Protein AF-A0A8J8W5J6-F1 (afdb_monomer_lite)

Radius of gyration: 32.45 Å; chains: 1; bounding box: 74×69×106 Å

pLDDT: mean 93.04, std 10.8, range [29.34, 98.94]

InterPro domains:
  IPR003448 Molybdopterin biosynthesis MoaE [PF02391] (593-704)
  IPR003448 Molybdopterin biosynthesis MoaE [cd00756] (597-721)
  IPR006047 Glycosyl hydrolase family 13, catalytic domain [PF00128] (20-502)
  IPR006047 Glycosyl hydrolase family 13, catalytic domain [SM00642] (20-439)
  IPR013780 Glycosyl hydrolase, all-beta [G3DSA:2.60.40.1180] (505-573)
  IPR017853 Glycoside hydrolase superfamily [SSF51445] (11-497)
  IPR028888 Molybdopterin synthase catalytic subunit, eukaryotes [MF_03052] (587-729)
  IPR036563 Molybdopterin biosynthesis MoaE subunit superfamily [G3DSA:3.90.1170.40] (574-723)
  IPR036563 Molybdopterin biosynthesis MoaE subunit superfamily [SSF54690] (590-729)
  IPR045857 Oligo-1,6-glucosidase, domain 2 [G3DSA:3.90.400.10] (112-186)

Sequence (738 aa):
MSLSTKPIHRAWWKECSVYQIWPRSYKDSNDDGIGDIPGIISQLDYIHKLGVDIVWLCPSYKSPQVDMGYDIADYYSIADEYGTVADVEALIRGCHQRGMKLLMDLVVNHTSDQHEWFKQSRSSKDNEYRDWYIWKPAKYDEAGNREPPNNWVSHFQGSAWQYDELTDEYYLHLFAPEQPDLNWEHPPVRKAVHDIIRFWLEKGCDGYRMDVINFISKHQRYPNAPIQDPHSPWQSGDRYYANGPRLHEYLQDIGKILKEHDAFSVGEMPFVTDEQEVLRAVQAGRNELNMIFSFEHVNVDHGKYGKFDPGSWELTDLKSFFERWQPFMYENDGWNALYWENHDQPRSIDRYTEASEEHEGVAAKMLAVALALQSGTPFIYQGQELGMRNVPKSWGIEKYQDIDCLNHWKLLLKEKPSDTAAQKIALQEYQKKSRDNARTPVQWSDAPNAGFTAPTIKPWMSVNDNYPRINAAVEIHDANSVYTFWASVLRLRKEYKDVFVYGSWTVVDAPSQDIFAFTRQFDDQKVLVLCNWTERSLTWDPRDNGITATKDMLLNNYEAPAEALKRFSAHLDPTTYPRSHHDATQNIHLTLTYSPLDPTTYLAETSSAAAGATTLFLGTTRDTFEGRSVSQLSYTTYPPLALKTLQTIAEAAVHKHQLKGVSIAHRLGVVPIKEASIAIAVSAGHRAAAWRAGEEILEACKEKAEIWKREEFVDGGMEWRANADRDAEGNAVNKATS

Organism: NCBI:txid2839758

Foldseek 3Di:
DDQPPDDDDDDPLLLFAEEEDDQQFEFDDPQQQGGALVRVLVCLVVVLLLPGAEYEYEAQAAAPCPVYRLQHQDLQFGHVRHHTPVSVLVSQVSQVVSNHAYAYAQNQQWHFCNHPLNVQLLQECPGPSVLQFDKDAWDADPVRDTDAPEQAAALQGDRQWDADPNYNIITGHNYDPRTTGTQPVDVVSLVVSLVSQVSVLVSPHQAYEYEQLQQNAFQPSPYYDDCQDPVGSHDHPCVGRQNHDCSLVSLQVVLVSCVVSVHAYEYEGEPDDDLVSQCCQCAPVSSGHPHYDYCQLQCQQFDRRGQLDGGDHFVLSVLVVCQPPQQSCLVRRGAYEFEDDDLQWAQNCLAQAPDDPVCLQVLLLLVLLLTQQGAHHYYDYFLSLLSQHFADPPDDPVQDDRSNLVSVLVVCCVVPVPCVVVVVSSSVSCSHTGSVNRRARAQAELAASNNSRDNVRDNPHRHHPCSNPGHNVVQVPDCLGSSVSSSLSSVLCSVPVQFRHNFGKAWWPSPDRQKGWIWTDGDPDIDIDIGGRYPDDDDDQVVVRVDQDDDFQSDDNPDDRVVVNVVNRLSNPPQRAKDWDADPVLLEIEIEGQDFDDPVVQQVSQDDPLFPDKDKDFDFAALDDPRFGFFWKAKGFPPVQLVVQLVVLSVVLCVVLVWSHWYWYAHHGIHGGGTTGIMIMTTHNDPVSNVVSSVSSVLSSLAPGRMKMKTAGPVRDIDIDDRFDADPVGDGDDPDDD

Secondary structure (DSSP, 8-state):
-----PPP---HHHH--EEEE-HHHH--SSSSSS--HHHHHHTHHHHHHHT-SEEEE---EE---TTTTSS-SEEEEE-TTT--HHHHHHHHHHHHHTT-EEEEEEE-SB--TTSHHHHHHHH-TTSTTGGGB-EEEPEE-TT--EE-SS-BBPTTSSBSEEEETTTTEEEE-SS-TTSPBB-TTSHHHHHHHHHHHHHHHHTT--EEEEETGGGSS--TT-PPPP-S-TT-S-B--GGGTTT-TTHHHHHHHHHHHHHHTT-EEEEE-TT---HHHHHHHH-TTT-S-SEEE--STTSTTEETTEEEEE----HHHHHHHHHHHHHHHHHHT--BEE-S--TTS--HHHHH----TTTHHHHHHHHHHHHHTSSSEEEEETTGGGT--PPPTT--GGG---HHHHHHHHHHHHH-TT-HHHHHHHHHHHHHH-THHHHSPP---SSGGGGSS-TTS--SSPPPTTTTTS-HHHHTT-TTSHHHHHHHHHHHHHHTHHHHTTSEEEEESTT-SSEEEEEEEETTEEEEEEEE-SSS-----TTTTT----------SSS-HHHHHHHHHHHH-TTT--EEEEETTTTEEEEEESSPP-HHHHHHHT--TT-SEEEEEEEE--SEETTEEEEEEEEEE-HHHHHHHHHHHHHHHHHHHTEEEEEEEEE-EEEETTSEEEEEEEEESSHHHHHHHHHHHHHHHHHHS-EEEEEEETTS-EEEE-SS-B-TTS-B------

Structure (mmCIF, N/CA/C/O backbone):
data_AF-A0A8J8W5J6-F1
#
_entry.id   AF-A0A8J8W5J6-F1
#
loop_
_atom_site.group_PDB
_atom_site.id
_atom_site.type_symbol
_atom_site.label_atom_id
_atom_site.label_alt_id
_atom_site.label_comp_id
_atom_site.label_asym_id
_atom_site.label_entity_id
_atom_site.label_seq_id
_atom_site.pdbx_PDB_ins_code
_atom_site.Cartn_x
_atom_site.Cartn_y
_atom_site.Cartn_z
_atom_site.occupancy
_atom_site.B_iso_or_equiv
_atom_site.auth_seq_id
_atom_site.auth_comp_id
_atom_site.auth_asym_id
_atom_site.auth_atom_id
_atom_site.pdbx_PDB_model_num
ATOM 1 N N . MET A 1 1 ? -37.345 9.576 3.494 1.00 37.28 1 MET A N 1
ATOM 2 C CA . MET A 1 1 ? -36.187 9.695 2.584 1.00 37.28 1 MET A CA 1
ATOM 3 C C . MET A 1 1 ? -36.117 8.403 1.795 1.00 37.28 1 MET A C 1
ATOM 5 O O . MET A 1 1 ? -36.270 7.352 2.400 1.00 37.28 1 MET A O 1
ATOM 9 N N . SER A 1 2 ? -36.050 8.487 0.468 1.00 32.06 2 SER A N 1
ATOM 10 C CA . SER A 1 2 ? -36.069 7.321 -0.421 1.00 32.06 2 SER A CA 1
ATOM 11 C C . SER A 1 2 ? -34.849 6.448 -0.132 1.00 32.06 2 SER A C 1
ATOM 13 O O . SER A 1 2 ? -33.733 6.889 -0.387 1.00 32.06 2 SER A O 1
ATOM 15 N N . LEU A 1 3 ? -35.058 5.244 0.413 1.00 43.50 3 LEU A N 1
ATOM 16 C CA . LEU A 1 3 ? -34.042 4.192 0.423 1.00 43.50 3 LEU A CA 1
ATOM 17 C C . LEU A 1 3 ? -33.605 4.003 -1.032 1.00 43.50 3 LEU A C 1
ATOM 19 O O . LEU A 1 3 ? -34.440 3.747 -1.901 1.00 43.50 3 LEU A O 1
ATOM 23 N N . SER A 1 4 ? -32.336 4.275 -1.320 1.00 44.09 4 SER A N 1
ATOM 24 C CA . SER A 1 4 ? -31.783 4.155 -2.664 1.00 44.09 4 SER A CA 1
ATOM 25 C C . SER A 1 4 ? -31.874 2.693 -3.094 1.00 44.09 4 SER A C 1
ATOM 27 O O . SER A 1 4 ? -31.131 1.848 -2.612 1.00 44.09 4 SER A O 1
ATOM 29 N N . THR A 1 5 ? -32.804 2.384 -3.997 1.00 51.06 5 THR A N 1
ATOM 30 C CA . THR A 1 5 ? -32.995 1.062 -4.610 1.00 51.06 5 THR A CA 1
ATOM 31 C C . THR A 1 5 ? -31.958 0.813 -5.710 1.00 51.06 5 THR A C 1
ATOM 33 O O . THR A 1 5 ? -32.309 0.353 -6.800 1.00 51.06 5 THR A O 1
ATOM 36 N N . LYS A 1 6 ? -30.693 1.199 -5.494 1.00 63.34 6 LYS A N 1
ATOM 37 C CA . LYS A 1 6 ? -29.639 0.945 -6.478 1.00 63.34 6 LYS A CA 1
ATOM 38 C C . LYS A 1 6 ? -29.304 -0.555 -6.428 1.00 63.34 6 LYS A C 1
ATOM 40 O O . LYS A 1 6 ? -29.044 -1.069 -5.341 1.00 63.34 6 LYS A O 1
ATOM 45 N N . PRO A 1 7 ? -29.367 -1.290 -7.551 1.00 69.62 7 PRO A N 1
ATOM 46 C CA . PRO A 1 7 ? -29.047 -2.713 -7.554 1.00 69.62 7 PRO A CA 1
ATOM 47 C C . PRO A 1 7 ? -27.589 -2.930 -7.130 1.00 69.62 7 PRO A C 1
ATOM 49 O O . PRO A 1 7 ? -26.672 -2.341 -7.693 1.00 69.62 7 PRO A O 1
ATOM 52 N N . ILE A 1 8 ? -27.375 -3.778 -6.123 1.00 82.81 8 ILE A N 1
ATOM 53 C CA . ILE A 1 8 ? -26.042 -4.048 -5.573 1.00 82.81 8 ILE A CA 1
ATOM 54 C C . ILE A 1 8 ? -25.341 -5.106 -6.421 1.00 82.81 8 ILE A C 1
ATOM 56 O O . ILE A 1 8 ? -25.766 -6.262 -6.485 1.00 82.81 8 ILE A O 1
ATOM 60 N N . HIS A 1 9 ? -24.221 -4.724 -7.028 1.00 87.56 9 HIS A N 1
ATOM 61 C CA . HIS A 1 9 ? -23.355 -5.634 -7.773 1.00 87.56 9 HIS A CA 1
ATOM 62 C C . HIS A 1 9 ? -22.365 -6.329 -6.834 1.00 87.56 9 HIS A C 1
ATOM 64 O O . HIS A 1 9 ? -21.262 -5.817 -6.598 1.00 87.56 9 HIS A O 1
ATOM 70 N N . ARG A 1 10 ? -22.769 -7.488 -6.301 1.00 93.44 10 ARG A N 1
ATOM 71 C CA . ARG A 1 10 ? -21.893 -8.356 -5.503 1.00 93.44 10 ARG A CA 1
ATOM 72 C C . ARG A 1 10 ? -20.857 -9.055 -6.376 1.00 93.44 10 ARG A C 1
ATOM 74 O O . ARG A 1 10 ? -21.174 -9.489 -7.481 1.00 93.44 10 ARG A O 1
ATOM 81 N N . ALA A 1 11 ? -19.640 -9.188 -5.862 1.00 95.38 11 ALA A N 1
ATOM 82 C CA . ALA A 1 11 ? -18.567 -9.950 -6.492 1.00 95.38 11 ALA A CA 1
ATOM 83 C C . ALA A 1 11 ? -17.634 -10.513 -5.418 1.00 95.38 11 ALA A C 1
ATOM 85 O O . ALA A 1 11 ? -17.464 -9.892 -4.369 1.00 95.38 11 ALA A O 1
ATOM 86 N N . TRP A 1 12 ? -17.016 -11.668 -5.674 1.00 96.50 12 TRP A N 1
ATOM 87 C CA . TRP A 1 12 ? -16.187 -12.344 -4.672 1.00 96.50 12 TRP A CA 1
ATOM 88 C C . TRP A 1 12 ? -15.032 -11.447 -4.198 1.00 96.50 12 TRP A C 1
ATOM 90 O O . TRP A 1 12 ? -14.843 -11.279 -2.999 1.00 96.50 12 TRP A O 1
ATOM 100 N N . TRP A 1 13 ? -14.355 -10.758 -5.120 1.00 97.19 13 TRP A N 1
ATOM 101 C CA . TRP A 1 13 ? -13.221 -9.877 -4.824 1.00 97.19 13 TRP A CA 1
ATOM 102 C C . TRP A 1 13 ? -13.596 -8.615 -4.030 1.00 97.19 13 TRP A C 1
ATOM 104 O O . TRP A 1 13 ? -12.745 -8.048 -3.344 1.00 97.19 13 TRP A O 1
ATOM 114 N N . LYS A 1 14 ? -14.868 -8.187 -4.065 1.00 98.06 14 LYS A N 1
ATOM 115 C CA . LYS A 1 14 ? -15.383 -7.086 -3.229 1.00 98.06 14 LYS A CA 1
ATOM 116 C C . LYS A 1 14 ? -15.484 -7.482 -1.759 1.00 98.06 14 LYS A C 1
ATOM 118 O O . LYS A 1 14 ? -15.318 -6.648 -0.875 1.00 98.06 14 LYS A O 1
ATOM 123 N N . GLU A 1 15 ? -15.787 -8.752 -1.506 1.00 97.88 15 GLU A N 1
ATOM 124 C CA . GLU A 1 15 ? -16.012 -9.309 -0.167 1.00 97.88 15 GLU A CA 1
ATOM 125 C C . GLU A 1 15 ? -14.739 -9.883 0.463 1.00 97.88 15 GLU A C 1
ATOM 127 O O . GLU A 1 15 ? -14.765 -10.301 1.622 1.00 97.88 15 GLU A O 1
ATOM 132 N N . CYS A 1 16 ? -13.650 -9.914 -0.304 1.00 98.00 16 CYS A N 1
ATOM 133 C CA . CYS A 1 16 ? -12.356 -10.424 0.109 1.00 98.00 16 CYS A CA 1
ATOM 134 C C . CYS A 1 16 ? -11.507 -9.372 0.829 1.00 98.00 16 CYS A C 1
ATOM 136 O O . CYS A 1 16 ? -11.756 -8.168 0.774 1.00 98.00 16 CYS A O 1
ATOM 138 N N . SER A 1 17 ? -10.451 -9.864 1.462 1.00 98.69 17 SER A N 1
ATOM 139 C CA . SER A 1 17 ? -9.300 -9.102 1.940 1.00 98.69 17 SER A CA 1
ATOM 140 C C . SER A 1 17 ? -8.013 -9.696 1.369 1.00 98.69 17 SER A C 1
ATOM 142 O O . SER A 1 17 ? -7.947 -10.902 1.105 1.00 98.69 17 SER A O 1
ATOM 144 N N . VAL A 1 18 ? -7.009 -8.850 1.150 1.00 98.94 18 VAL A N 1
ATOM 145 C CA . VAL A 1 18 ? -5.755 -9.213 0.479 1.00 98.94 18 VAL A CA 1
ATOM 146 C C . VAL A 1 18 ? -4.585 -9.089 1.446 1.00 98.94 18 VAL A C 1
ATOM 148 O O . VAL A 1 18 ? -4.488 -8.096 2.157 1.00 98.94 18 VAL A O 1
ATOM 151 N N . TYR A 1 19 ? -3.681 -10.064 1.448 1.00 98.94 19 TYR A N 1
ATOM 152 C CA . TYR A 1 19 ? -2.407 -10.015 2.157 1.00 98.94 19 TYR A CA 1
ATOM 153 C C . TYR A 1 19 ? -1.261 -9.941 1.151 1.00 98.94 19 TYR A C 1
ATOM 155 O O . TYR A 1 19 ? -1.084 -10.850 0.339 1.00 98.94 19 TYR A O 1
ATOM 163 N N . GLN A 1 20 ? -0.505 -8.851 1.175 1.00 98.94 20 GLN A N 1
ATOM 164 C CA . GLN A 1 20 ? 0.625 -8.641 0.280 1.00 98.94 20 GLN A CA 1
ATOM 165 C C . GLN A 1 20 ? 1.918 -9.184 0.890 1.00 98.94 20 GLN A C 1
ATOM 167 O O . GLN A 1 20 ? 2.260 -8.871 2.033 1.00 98.94 20 GLN A O 1
ATOM 172 N N . ILE A 1 21 ? 2.664 -9.931 0.078 1.00 98.94 21 ILE A N 1
ATOM 173 C CA . ILE A 1 21 ? 3.942 -10.539 0.432 1.00 98.94 21 ILE A CA 1
ATOM 174 C C . ILE A 1 21 ? 5.056 -9.974 -0.448 1.00 98.94 21 ILE A C 1
ATOM 176 O O . ILE A 1 21 ? 5.015 -10.086 -1.674 1.00 98.94 21 ILE A O 1
ATOM 180 N N . TRP A 1 22 ? 6.078 -9.433 0.210 1.00 98.75 22 TRP A N 1
ATOM 181 C CA . TRP A 1 22 ? 7.394 -9.137 -0.338 1.00 98.75 22 TRP A CA 1
ATOM 182 C C . TRP A 1 22 ? 8.302 -10.367 -0.173 1.00 98.75 22 TRP A C 1
ATOM 184 O O . TRP A 1 22 ? 8.814 -10.593 0.932 1.00 98.75 22 TRP A O 1
ATOM 194 N N . PRO A 1 23 ? 8.510 -11.182 -1.229 1.00 98.56 23 PRO A N 1
ATOM 195 C CA . PRO A 1 23 ? 9.105 -12.514 -1.096 1.00 98.56 23 PRO A CA 1
ATOM 196 C C . PRO A 1 23 ? 10.462 -12.472 -0.394 1.00 98.56 23 PRO A C 1
ATOM 198 O O . PRO A 1 23 ? 10.649 -13.174 0.598 1.00 98.56 23 PRO A O 1
ATOM 201 N N . ARG A 1 24 ? 11.329 -11.533 -0.799 1.00 98.50 24 ARG A N 1
ATOM 202 C CA . ARG A 1 24 ? 12.691 -11.351 -0.273 1.00 98.50 24 ARG A CA 1
ATOM 203 C C . ARG A 1 24 ? 12.779 -11.234 1.250 1.00 98.50 24 ARG A C 1
ATOM 205 O O . ARG A 1 24 ? 13.809 -11.572 1.823 1.00 98.50 24 ARG A O 1
ATOM 212 N N . SER A 1 25 ? 11.727 -10.750 1.908 1.00 98.81 25 SER A N 1
ATOM 213 C CA . SER A 1 25 ? 11.718 -10.462 3.351 1.00 98.81 25 SER A CA 1
ATOM 214 C C . SER A 1 25 ? 10.686 -11.250 4.133 1.00 98.81 25 SER A C 1
ATOM 216 O O . SER A 1 25 ? 10.569 -11.042 5.338 1.00 98.81 25 SER A O 1
ATOM 218 N N . TYR A 1 26 ? 9.917 -12.125 3.486 1.00 98.88 26 TYR A N 1
ATOM 219 C CA . TYR A 1 26 ? 8.833 -12.811 4.173 1.00 98.88 26 TYR A CA 1
ATOM 220 C C . TYR A 1 26 ? 9.349 -13.944 5.054 1.00 98.88 26 TYR A C 1
ATOM 222 O O . TYR A 1 26 ? 9.303 -13.835 6.275 1.00 98.88 26 TYR A O 1
ATOM 230 N N . LYS A 1 27 ? 9.883 -15.016 4.465 1.00 98.88 27 LYS A N 1
ATOM 231 C CA . LYS A 1 27 ? 10.448 -16.147 5.208 1.00 98.88 27 LYS A CA 1
ATOM 232 C C . LYS A 1 27 ? 11.485 -16.867 4.354 1.00 98.88 27 LYS A C 1
ATOM 234 O O . LYS A 1 27 ? 11.167 -17.268 3.243 1.00 98.88 27 LYS A O 1
ATOM 239 N N . ASP A 1 28 ? 12.681 -17.042 4.898 1.00 98.81 28 ASP A N 1
ATOM 240 C CA . ASP A 1 28 ? 13.742 -17.878 4.328 1.00 98.81 28 ASP A CA 1
ATOM 241 C C . ASP A 1 28 ? 13.547 -19.331 4.803 1.00 98.81 28 ASP A C 1
ATOM 243 O O . ASP A 1 28 ? 13.238 -19.572 5.982 1.00 98.81 28 ASP A O 1
ATOM 247 N N . SER A 1 29 ? 13.648 -20.295 3.890 1.00 98.50 29 SER A N 1
ATOM 248 C CA . SER A 1 29 ? 13.529 -21.729 4.167 1.00 98.50 29 SER A CA 1
ATOM 249 C C . SER A 1 29 ? 14.803 -22.538 3.910 1.00 98.50 29 SER A C 1
ATOM 251 O O . SER A 1 29 ? 14.828 -23.728 4.243 1.00 98.50 29 SER A O 1
ATOM 253 N N . ASN A 1 30 ? 15.843 -21.930 3.336 1.00 98.19 30 ASN A N 1
ATOM 254 C CA . ASN A 1 30 ? 17.066 -22.603 2.899 1.00 98.19 30 ASN A CA 1
ATOM 255 C C . ASN A 1 30 ? 18.352 -22.049 3.555 1.00 98.19 30 ASN A C 1
ATOM 257 O O . ASN A 1 30 ? 19.436 -22.571 3.283 1.00 98.19 30 ASN A O 1
ATOM 261 N N . ASP A 1 31 ? 18.217 -21.055 4.438 1.00 98.12 31 ASP A N 1
ATOM 262 C CA . ASP A 1 31 ? 19.282 -20.412 5.207 1.00 98.12 31 ASP A CA 1
ATOM 263 C C . ASP A 1 31 ? 20.303 -19.633 4.346 1.00 98.12 31 ASP A C 1
ATOM 265 O O . ASP A 1 31 ? 21.488 -19.556 4.690 1.00 98.12 31 ASP A O 1
ATOM 269 N N . ASP A 1 32 ? 19.872 -19.025 3.235 1.00 98.12 32 ASP A N 1
ATOM 270 C CA . ASP A 1 32 ? 20.702 -18.133 2.406 1.00 98.12 32 ASP A CA 1
ATOM 271 C C . ASP A 1 32 ? 20.561 -16.633 2.751 1.00 98.12 32 ASP A C 1
ATOM 273 O O . ASP A 1 32 ? 21.354 -15.801 2.295 1.00 98.12 32 ASP A O 1
ATOM 277 N N . GLY A 1 33 ? 19.619 -16.290 3.634 1.00 98.38 33 GLY A N 1
ATOM 278 C CA . GLY A 1 33 ? 19.358 -14.934 4.109 1.00 98.38 33 GLY A CA 1
ATOM 279 C C . GLY A 1 33 ? 18.348 -14.158 3.262 1.00 98.38 33 GLY A C 1
ATOM 280 O O . GLY A 1 33 ? 18.157 -12.959 3.511 1.00 98.38 33 GLY A O 1
ATOM 281 N N . ILE A 1 34 ? 17.708 -14.803 2.287 1.00 98.69 34 ILE A N 1
ATOM 282 C CA . ILE A 1 34 ? 16.696 -14.251 1.387 1.00 98.69 34 ILE A CA 1
ATOM 283 C C . ILE A 1 34 ? 15.411 -15.072 1.539 1.00 98.69 34 ILE A C 1
ATOM 285 O O . ILE A 1 34 ? 15.427 -16.287 1.667 1.00 98.69 34 ILE A O 1
ATOM 289 N N . GLY A 1 35 ? 14.265 -14.395 1.594 1.00 98.81 35 GLY A N 1
ATOM 290 C CA . GLY A 1 35 ? 12.982 -15.081 1.672 1.00 98.81 35 GLY A CA 1
ATOM 291 C C . GLY A 1 35 ? 12.598 -15.715 0.337 1.00 98.81 35 GLY A C 1
ATOM 292 O O . GLY A 1 35 ? 12.851 -15.132 -0.715 1.00 98.81 35 GLY A O 1
ATOM 293 N N . ASP A 1 36 ? 11.949 -16.877 0.388 1.00 98.94 36 ASP A N 1
ATOM 294 C CA . ASP A 1 36 ? 11.680 -17.726 -0.775 1.00 98.94 36 ASP A CA 1
ATOM 295 C C . ASP A 1 36 ? 10.242 -18.291 -0.774 1.00 98.94 36 ASP A C 1
ATOM 297 O O . ASP A 1 36 ? 9.498 -18.202 0.211 1.00 98.94 36 ASP A O 1
ATOM 301 N N . ILE A 1 37 ? 9.804 -18.844 -1.911 1.00 98.94 37 ILE A N 1
ATOM 302 C CA . ILE A 1 37 ? 8.430 -19.345 -2.080 1.00 98.94 37 ILE A CA 1
ATOM 303 C C . ILE A 1 37 ? 8.122 -20.528 -1.144 1.00 98.94 37 ILE A C 1
ATOM 305 O O . ILE A 1 37 ? 7.054 -20.511 -0.522 1.00 98.94 37 ILE A O 1
ATOM 309 N N . PRO A 1 38 ? 8.994 -21.542 -0.975 1.00 98.88 38 PRO A N 1
ATOM 310 C CA . PRO A 1 38 ? 8.791 -22.570 0.049 1.00 98.88 38 PRO A CA 1
ATOM 311 C C . PRO A 1 38 ? 8.622 -22.005 1.473 1.00 98.88 38 PRO A C 1
ATOM 313 O O . PRO A 1 38 ? 7.771 -22.479 2.235 1.00 98.88 38 PRO A O 1
ATOM 316 N N . GLY A 1 39 ? 9.353 -20.945 1.817 1.00 98.88 39 GLY A N 1
ATOM 317 C CA . GLY A 1 39 ? 9.198 -20.184 3.051 1.00 98.88 39 GLY A CA 1
ATOM 318 C C . GLY A 1 39 ? 7.804 -19.576 3.181 1.00 98.88 39 GLY A C 1
ATOM 319 O O . GLY A 1 39 ? 7.160 -19.753 4.218 1.00 98.88 39 GLY A O 1
ATOM 320 N N . ILE A 1 40 ? 7.279 -18.957 2.120 1.00 98.94 40 ILE A N 1
ATOM 321 C CA . ILE A 1 40 ? 5.892 -18.460 2.070 1.00 98.94 40 ILE A CA 1
ATOM 322 C C . ILE A 1 40 ? 4.890 -19.602 2.283 1.00 98.94 40 ILE A C 1
ATOM 324 O O . ILE A 1 40 ? 3.978 -19.479 3.104 1.00 98.94 40 ILE A O 1
ATOM 328 N N . ILE A 1 41 ? 5.074 -20.733 1.593 1.00 98.94 41 ILE A N 1
ATOM 329 C CA . ILE A 1 41 ? 4.202 -21.913 1.715 1.00 98.94 41 ILE A CA 1
ATOM 330 C C . ILE A 1 41 ? 4.132 -22.387 3.173 1.00 98.94 41 ILE A C 1
ATOM 332 O O . ILE A 1 41 ? 3.046 -22.720 3.657 1.00 98.94 41 ILE A O 1
ATOM 336 N N . SER A 1 42 ? 5.258 -22.363 3.895 1.00 98.81 42 SER A N 1
ATOM 337 C CA . SER A 1 42 ? 5.322 -22.768 5.307 1.00 98.81 42 SER A CA 1
ATOM 338 C C . SER A 1 42 ? 4.465 -21.906 6.246 1.00 98.81 42 SER A C 1
ATOM 340 O O . SER A 1 42 ? 4.116 -22.360 7.334 1.00 98.81 42 SER A O 1
ATOM 342 N N . GLN A 1 43 ? 4.094 -20.691 5.828 1.00 98.75 43 GLN A N 1
ATOM 343 C CA . GLN A 1 43 ? 3.341 -19.721 6.630 1.00 98.75 43 GLN A CA 1
ATOM 344 C C . GLN A 1 43 ? 1.896 -19.518 6.143 1.00 98.75 43 GLN A C 1
ATOM 346 O O . GLN A 1 43 ? 1.175 -18.667 6.663 1.00 98.75 43 GLN A O 1
ATOM 351 N N . LEU A 1 44 ? 1.402 -20.318 5.191 1.00 98.88 44 LEU A N 1
ATOM 352 C CA . LEU A 1 44 ? 0.021 -20.184 4.706 1.00 98.88 44 LEU A CA 1
ATOM 353 C C . LEU A 1 44 ? -1.037 -20.402 5.799 1.00 98.88 44 LEU A C 1
ATOM 355 O O . LEU A 1 44 ? -2.112 -19.811 5.724 1.00 98.88 44 LEU A O 1
ATOM 359 N N . ASP A 1 45 ? -0.749 -21.210 6.823 1.00 98.69 45 ASP A N 1
ATOM 360 C CA . ASP A 1 45 ? -1.653 -21.386 7.970 1.00 98.69 45 ASP A CA 1
ATOM 361 C C . ASP A 1 45 ? -1.741 -20.123 8.836 1.00 98.69 45 ASP A C 1
ATOM 363 O O . ASP A 1 45 ? -2.816 -19.800 9.343 1.00 98.69 45 ASP A O 1
ATOM 367 N N . TYR A 1 46 ? -0.640 -19.377 8.968 1.00 98.81 46 TYR A N 1
ATOM 368 C CA . TYR A 1 46 ? -0.616 -18.087 9.658 1.00 98.81 46 TYR A CA 1
ATOM 369 C C . TYR A 1 46 ? -1.494 -17.060 8.932 1.00 98.81 46 TYR A C 1
ATOM 371 O O . TYR A 1 46 ? -2.337 -16.409 9.553 1.00 98.81 46 TYR A O 1
ATOM 379 N N . ILE A 1 47 ? -1.358 -16.974 7.608 1.00 98.69 47 ILE A N 1
ATOM 380 C CA . ILE A 1 47 ? -2.164 -16.090 6.759 1.00 98.69 47 ILE A CA 1
ATOM 381 C C . ILE A 1 47 ? -3.645 -16.498 6.814 1.00 98.69 47 ILE A C 1
ATOM 383 O O . ILE A 1 47 ? -4.526 -15.668 7.038 1.00 98.69 47 ILE A O 1
ATOM 387 N N . HIS A 1 48 ? -3.938 -17.793 6.686 1.00 98.56 48 HIS A N 1
ATOM 388 C CA . HIS A 1 48 ? -5.308 -18.297 6.741 1.00 98.56 48 HIS A CA 1
ATOM 389 C C . HIS A 1 48 ? -5.977 -18.021 8.096 1.00 98.56 48 HIS A C 1
ATOM 391 O O . HIS A 1 48 ? -7.131 -17.592 8.137 1.00 98.56 48 HIS A O 1
ATOM 397 N N . LYS A 1 49 ? -5.250 -18.199 9.209 1.00 98.38 49 LYS A N 1
ATOM 398 C CA . LYS A 1 49 ? -5.751 -17.920 10.564 1.00 98.38 49 LYS A CA 1
ATOM 399 C C . LYS A 1 49 ? -6.035 -16.430 10.795 1.00 98.38 49 LYS A C 1
ATOM 401 O O . LYS A 1 49 ? -6.972 -16.118 11.529 1.00 98.38 49 LYS A O 1
ATOM 406 N N . LEU A 1 50 ? -5.293 -15.528 10.144 1.00 98.69 50 LEU A N 1
ATOM 407 C CA . LEU A 1 50 ? -5.583 -14.087 10.159 1.00 98.69 50 LEU A CA 1
ATOM 408 C C . LEU A 1 50 ? -6.954 -13.797 9.526 1.00 98.69 50 LEU A C 1
ATOM 410 O O . LEU A 1 50 ? -7.630 -12.846 9.908 1.00 98.69 50 LEU A O 1
ATOM 414 N N . GLY A 1 51 ? -7.399 -14.653 8.604 1.00 98.19 51 GLY A N 1
ATOM 415 C CA . GLY A 1 51 ? -8.722 -14.585 7.993 1.00 98.19 51 GLY A CA 1
ATOM 416 C C . GLY A 1 51 ? -8.754 -13.840 6.664 1.00 98.19 51 GLY A C 1
ATOM 417 O O . GLY A 1 51 ? -9.836 -13.401 6.266 1.00 98.19 51 GLY A O 1
ATOM 418 N N . VAL A 1 52 ? -7.613 -13.706 5.983 1.00 97.94 52 VAL A N 1
ATOM 419 C CA . VAL A 1 52 ? -7.551 -13.126 4.633 1.00 97.94 52 VAL A CA 1
ATOM 420 C C . VAL A 1 52 ? -8.009 -14.115 3.560 1.00 97.94 52 VAL A C 1
ATOM 422 O O . VAL A 1 52 ? -8.096 -15.318 3.801 1.00 97.94 52 VAL A O 1
ATOM 425 N N . ASP A 1 53 ? -8.324 -13.602 2.372 1.00 98.75 53 ASP A N 1
ATOM 426 C CA . ASP A 1 53 ? -8.922 -14.383 1.281 1.00 98.75 53 ASP A CA 1
ATOM 427 C C . ASP A 1 53 ? -8.015 -14.487 0.053 1.00 98.75 53 ASP A C 1
ATOM 429 O O . ASP A 1 53 ? -8.147 -15.411 -0.746 1.00 98.75 53 ASP A O 1
ATOM 433 N N . ILE A 1 54 ? -7.106 -13.531 -0.123 1.00 98.88 54 ILE A N 1
ATOM 434 C CA . ILE A 1 54 ? -6.232 -13.430 -1.288 1.00 98.88 54 ILE A CA 1
ATOM 435 C C . ILE A 1 54 ? -4.810 -13.147 -0.808 1.00 98.88 54 ILE A C 1
ATOM 437 O O . ILE A 1 54 ? -4.602 -12.264 0.017 1.00 98.88 54 ILE A O 1
ATOM 441 N N . VAL A 1 55 ? -3.827 -13.853 -1.353 1.00 98.94 55 VAL A N 1
ATOM 442 C CA . VAL A 1 55 ? -2.406 -13.521 -1.226 1.00 98.94 55 VAL A CA 1
ATOM 443 C C . VAL A 1 55 ? -1.971 -12.806 -2.501 1.00 98.94 55 VAL A C 1
ATOM 445 O O . VAL A 1 55 ? -2.177 -13.329 -3.590 1.00 98.94 55 VAL A O 1
ATOM 448 N N . TRP A 1 56 ? -1.374 -11.624 -2.388 1.00 98.88 56 TRP A N 1
ATOM 449 C CA . TRP A 1 56 ? -0.677 -10.959 -3.492 1.00 98.88 56 TRP A CA 1
ATOM 450 C C . TRP A 1 56 ? 0.824 -11.168 -3.316 1.00 98.88 56 TRP A C 1
ATOM 452 O O . TRP A 1 56 ? 1.410 -10.700 -2.342 1.00 98.88 56 TRP A O 1
ATOM 462 N N . LEU A 1 57 ? 1.437 -11.867 -4.268 1.00 98.88 57 LEU A N 1
ATOM 463 C CA . LEU A 1 57 ? 2.880 -12.054 -4.334 1.00 98.88 57 LEU A CA 1
ATOM 464 C C . LEU A 1 57 ? 3.508 -10.953 -5.202 1.00 98.88 57 LEU A C 1
ATOM 466 O O . LEU A 1 57 ? 3.232 -10.892 -6.402 1.00 98.88 57 LEU A O 1
ATOM 470 N N . CYS A 1 58 ? 4.348 -10.102 -4.602 1.00 98.81 58 CYS A N 1
ATOM 471 C CA . CYS A 1 58 ? 5.223 -9.178 -5.337 1.00 98.81 58 CYS A CA 1
ATOM 472 C C . CYS A 1 58 ? 6.139 -9.935 -6.325 1.00 98.81 58 CYS A C 1
ATOM 474 O O . CYS A 1 58 ? 6.262 -11.160 -6.219 1.00 98.81 58 CYS A O 1
ATOM 476 N N . PRO A 1 59 ? 6.781 -9.252 -7.295 1.00 98.38 59 PRO A N 1
ATOM 477 C CA . PRO A 1 59 ? 7.522 -9.909 -8.366 1.00 98.38 59 PRO A CA 1
ATOM 478 C C . PRO A 1 59 ? 8.516 -10.957 -7.853 1.00 98.38 59 PRO A C 1
ATOM 480 O O . PRO A 1 59 ? 9.421 -10.663 -7.076 1.00 98.38 59 PRO A O 1
ATOM 483 N N . SER A 1 60 ? 8.335 -12.194 -8.314 1.00 98.31 60 SER A N 1
ATOM 484 C CA . SER A 1 60 ? 9.229 -13.329 -8.038 1.00 98.31 60 SER A CA 1
ATOM 485 C C . SER A 1 60 ? 9.876 -13.886 -9.310 1.00 98.31 60 SER A C 1
ATOM 487 O O . SER A 1 60 ? 10.594 -14.883 -9.275 1.00 98.31 60 SER A O 1
ATOM 489 N N . TYR A 1 61 ? 9.632 -13.235 -10.448 1.00 98.75 61 TYR A N 1
ATOM 490 C CA . TYR A 1 61 ? 10.184 -13.609 -11.743 1.00 98.75 61 TYR A CA 1
ATOM 491 C C . TYR A 1 61 ? 11.700 -13.464 -11.777 1.00 98.75 61 TYR A C 1
ATOM 493 O O . TYR A 1 61 ? 12.295 -12.757 -10.961 1.00 98.75 61 TYR A O 1
ATOM 501 N N . LYS A 1 62 ? 12.333 -14.080 -12.775 1.00 98.69 62 LYS A N 1
ATOM 502 C CA . LYS A 1 62 ? 13.764 -13.900 -13.009 1.00 98.69 62 LYS A CA 1
ATOM 503 C C . LYS A 1 62 ? 14.092 -12.421 -13.218 1.00 98.69 62 LYS A C 1
ATOM 505 O O . LYS A 1 62 ? 13.579 -11.794 -14.142 1.00 98.69 62 LYS A O 1
ATOM 510 N N . SER A 1 63 ? 14.980 -11.886 -12.386 1.00 98.44 63 SER A N 1
ATOM 511 C CA . SER A 1 63 ? 15.343 -10.467 -12.362 1.00 98.44 63 SER A CA 1
ATOM 512 C C . SER A 1 63 ? 16.784 -10.280 -11.855 1.00 98.44 63 SER A C 1
ATOM 514 O O . SER A 1 63 ? 17.215 -11.052 -10.993 1.00 98.44 63 SER A O 1
ATOM 516 N N . PRO A 1 64 ? 17.535 -9.283 -12.367 1.00 97.94 64 PRO A N 1
ATOM 517 C CA . PRO A 1 64 ? 18.822 -8.857 -11.807 1.00 97.94 64 PRO A CA 1
ATOM 518 C C . PRO A 1 64 ? 18.746 -8.193 -10.422 1.00 97.94 64 PRO A C 1
ATOM 520 O O . PRO A 1 64 ? 19.796 -7.999 -9.810 1.00 97.94 64 PRO A O 1
ATOM 523 N N . GLN A 1 65 ? 17.544 -7.882 -9.924 1.00 96.69 65 GLN A N 1
ATOM 524 C CA . GLN A 1 65 ? 17.277 -7.262 -8.621 1.00 96.69 65 GLN A CA 1
ATOM 525 C C . GLN A 1 65 ? 17.753 -5.802 -8.488 1.00 96.69 65 GLN A C 1
ATOM 527 O O . GLN A 1 65 ? 18.000 -5.343 -7.372 1.00 96.69 65 GLN A O 1
ATOM 532 N N . VAL A 1 66 ? 17.856 -5.044 -9.588 1.00 97.81 66 VAL A N 1
ATOM 533 C CA . VAL A 1 66 ? 18.201 -3.606 -9.545 1.00 97.81 66 VAL A CA 1
ATOM 534 C C . VAL A 1 66 ? 17.132 -2.807 -8.801 1.00 97.81 66 VAL A C 1
ATOM 536 O O . VAL A 1 66 ? 17.463 -1.956 -7.975 1.00 97.81 66 VAL A O 1
ATOM 539 N N . ASP A 1 67 ? 15.861 -3.128 -9.041 1.00 97.75 67 ASP A N 1
ATOM 540 C CA . ASP A 1 67 ? 14.715 -2.629 -8.276 1.00 97.75 67 ASP A CA 1
ATOM 541 C C . ASP A 1 67 ? 13.989 -3.806 -7.607 1.00 97.75 67 ASP A C 1
ATOM 543 O O . ASP A 1 67 ? 12.764 -3.885 -7.558 1.00 97.75 67 ASP A O 1
ATOM 547 N N . MET A 1 68 ? 14.786 -4.755 -7.100 1.00 96.50 68 MET A N 1
ATOM 548 C CA . MET A 1 68 ? 14.348 -5.859 -6.240 1.00 96.50 68 MET A CA 1
ATOM 549 C C . MET A 1 68 ? 13.179 -6.684 -6.810 1.00 96.50 68 MET A C 1
ATOM 551 O O . MET A 1 68 ? 12.265 -7.067 -6.078 1.00 96.50 68 MET A O 1
ATOM 555 N N . GLY A 1 69 ? 13.209 -6.952 -8.118 1.00 97.44 69 GLY A N 1
ATOM 556 C CA . GLY A 1 69 ? 12.265 -7.837 -8.803 1.00 97.44 69 GLY A CA 1
ATOM 557 C C . GLY A 1 69 ? 11.392 -7.145 -9.850 1.00 97.44 69 GLY A C 1
ATOM 558 O O . GLY A 1 69 ? 10.881 -7.828 -10.739 1.00 97.44 69 GLY A O 1
ATOM 559 N N . TYR A 1 70 ? 11.248 -5.816 -9.800 1.00 98.56 70 TYR A N 1
ATOM 560 C CA . TYR A 1 70 ? 10.475 -5.057 -10.798 1.00 98.56 70 TYR A CA 1
ATOM 561 C C . TYR A 1 70 ? 11.207 -4.923 -12.145 1.00 98.56 70 TYR A C 1
ATOM 563 O O . TYR A 1 70 ? 10.589 -4.753 -13.193 1.00 98.56 70 TYR A O 1
ATOM 571 N N . ASP A 1 71 ? 12.523 -5.116 -12.172 1.00 98.56 71 ASP A N 1
ATOM 572 C CA . ASP A 1 71 ? 13.328 -5.268 -13.381 1.00 98.56 71 ASP A CA 1
ATOM 573 C C . ASP A 1 71 ? 13.322 -6.731 -13.876 1.00 98.56 71 ASP A C 1
ATOM 575 O O . ASP A 1 71 ? 14.262 -7.492 -13.648 1.00 98.56 71 ASP A O 1
ATOM 579 N N . ILE A 1 72 ? 12.255 -7.157 -14.563 1.00 98.88 72 ILE A N 1
ATOM 580 C CA . ILE A 1 72 ? 12.064 -8.561 -14.991 1.00 98.88 72 ILE A CA 1
ATOM 581 C C . ILE A 1 72 ? 12.865 -8.901 -16.256 1.00 98.88 72 ILE A C 1
ATOM 583 O O . ILE A 1 72 ? 12.681 -8.294 -17.311 1.00 98.88 72 ILE A O 1
ATOM 587 N N . ALA A 1 73 ? 13.714 -9.926 -16.184 1.00 98.81 73 ALA A N 1
ATOM 588 C CA . ALA A 1 73 ? 14.498 -10.452 -17.304 1.00 98.81 73 ALA A CA 1
ATOM 589 C C . ALA A 1 73 ? 13.852 -11.659 -18.010 1.00 98.81 73 ALA A C 1
ATOM 591 O O . ALA A 1 73 ? 14.212 -11.938 -19.153 1.00 98.81 73 ALA A O 1
ATOM 592 N N . ASP A 1 74 ? 12.921 -12.366 -17.362 1.00 98.81 74 ASP A N 1
ATOM 593 C CA . ASP A 1 74 ? 12.090 -13.405 -17.986 1.00 98.81 74 ASP A CA 1
ATOM 594 C C . ASP A 1 74 ? 10.793 -13.625 -17.187 1.00 98.81 74 ASP A C 1
ATOM 596 O O . ASP A 1 74 ? 10.827 -14.011 -16.020 1.00 98.81 74 ASP A O 1
ATOM 600 N N . TYR A 1 75 ? 9.648 -13.397 -17.833 1.00 98.81 75 TYR A N 1
ATOM 601 C CA . TYR A 1 75 ? 8.309 -13.530 -17.243 1.00 98.81 75 TYR A CA 1
ATOM 602 C C . TYR A 1 75 ? 7.831 -14.974 -17.045 1.00 98.81 75 TYR A C 1
ATOM 604 O O . TYR A 1 75 ? 6.842 -15.198 -16.343 1.00 98.81 75 TYR A O 1
ATOM 612 N N . TYR A 1 76 ? 8.479 -15.950 -17.685 1.00 98.69 76 TYR A N 1
ATOM 613 C CA . TYR A 1 76 ? 8.056 -17.355 -17.681 1.00 98.69 76 TYR A CA 1
ATOM 614 C C . TYR A 1 76 ? 8.869 -18.220 -16.712 1.00 98.69 76 TYR A C 1
ATOM 616 O O . TYR A 1 76 ? 8.592 -19.413 -16.562 1.00 98.69 76 TYR A O 1
ATOM 624 N N . SER A 1 77 ? 9.856 -17.625 -16.041 1.00 98.50 77 SER A N 1
ATOM 625 C CA . SER A 1 77 ? 10.684 -18.265 -15.025 1.00 98.50 77 SER A CA 1
ATOM 626 C C . SER A 1 77 ? 10.676 -17.468 -13.719 1.00 98.50 77 SER A C 1
ATOM 628 O O . SER A 1 77 ? 10.316 -16.293 -13.677 1.00 98.50 77 SER A O 1
ATOM 630 N N . ILE A 1 78 ? 11.039 -18.146 -12.634 1.00 98.69 78 ILE A N 1
ATOM 631 C CA . ILE A 1 78 ? 11.163 -17.582 -11.286 1.00 98.69 78 ILE A CA 1
ATOM 632 C C . ILE A 1 78 ? 12.646 -17.337 -11.008 1.00 98.69 78 ILE A C 1
ATOM 634 O O . ILE A 1 78 ? 13.491 -18.057 -11.543 1.00 98.69 78 ILE A O 1
ATOM 638 N N . ALA A 1 79 ? 12.968 -16.293 -10.241 1.00 98.25 79 ALA A N 1
ATOM 639 C CA . ALA A 1 79 ? 14.345 -16.019 -9.847 1.00 98.25 79 ALA A CA 1
ATOM 640 C C . ALA A 1 79 ? 14.902 -17.175 -9.011 1.00 98.25 79 ALA A C 1
ATOM 642 O O . ALA A 1 79 ? 14.226 -17.671 -8.110 1.00 98.25 79 ALA A O 1
ATOM 643 N N . ASP A 1 80 ? 16.155 -17.552 -9.275 1.00 97.38 80 ASP A N 1
ATOM 644 C CA . ASP A 1 80 ? 16.794 -18.705 -8.630 1.00 97.38 80 ASP A CA 1
ATOM 645 C C . ASP A 1 80 ? 16.802 -18.593 -7.091 1.00 97.38 80 ASP A C 1
ATOM 647 O O . ASP A 1 80 ? 16.704 -19.607 -6.407 1.00 97.38 80 ASP A O 1
ATOM 651 N N . GLU A 1 81 ? 16.864 -17.370 -6.549 1.00 96.50 81 GLU A N 1
ATOM 652 C CA . GLU A 1 81 ? 16.804 -17.092 -5.102 1.00 96.50 81 GLU A CA 1
ATOM 653 C C . GLU A 1 81 ? 15.408 -17.301 -4.481 1.00 96.50 81 GLU A C 1
ATOM 655 O O . GLU A 1 81 ? 15.302 -17.486 -3.276 1.00 96.50 81 GLU A O 1
ATOM 660 N N . TYR A 1 82 ? 14.328 -17.303 -5.272 1.00 98.56 82 TYR A N 1
ATOM 661 C CA . TYR A 1 82 ? 12.959 -17.493 -4.769 1.00 98.56 82 TYR A CA 1
ATOM 662 C C . TYR A 1 82 ? 12.416 -18.908 -4.986 1.00 98.56 82 TYR A C 1
ATOM 664 O O . TYR A 1 82 ? 11.494 -19.322 -4.278 1.00 98.56 82 TYR A O 1
ATOM 672 N N . GLY A 1 83 ? 12.957 -19.642 -5.961 1.00 98.12 83 GLY A N 1
ATOM 673 C CA . GLY A 1 83 ? 12.571 -21.015 -6.277 1.00 98.12 83 GLY A CA 1
ATOM 674 C C . GLY A 1 83 ? 12.243 -21.210 -7.755 1.00 98.12 83 GLY A C 1
ATOM 675 O O . GLY A 1 83 ? 12.893 -20.668 -8.644 1.00 98.12 83 GLY A O 1
ATOM 676 N N . THR A 1 84 ? 11.235 -22.029 -8.037 1.00 98.62 84 THR A N 1
ATOM 677 C CA . THR A 1 84 ? 10.874 -22.447 -9.396 1.00 98.62 84 THR A CA 1
ATOM 678 C C . THR A 1 84 ? 9.406 -22.171 -9.719 1.00 98.62 84 THR A C 1
ATOM 680 O O . THR A 1 84 ? 8.576 -21.924 -8.845 1.00 98.62 84 THR A O 1
ATOM 683 N N . VAL A 1 85 ? 9.037 -22.299 -10.997 1.00 98.69 85 VAL A N 1
ATOM 684 C CA . VAL A 1 85 ? 7.623 -22.272 -11.422 1.00 98.69 85 VAL A CA 1
ATOM 685 C C . VAL A 1 85 ? 6.794 -23.337 -10.688 1.00 98.69 85 VAL A C 1
ATOM 687 O O . VAL A 1 85 ? 5.639 -23.088 -10.350 1.00 98.69 85 VAL A O 1
ATOM 690 N N . ALA A 1 86 ? 7.379 -24.505 -10.397 1.00 98.75 86 ALA A N 1
ATOM 691 C CA . ALA A 1 86 ? 6.697 -25.569 -9.664 1.00 98.75 86 ALA A CA 1
ATOM 692 C C . ALA A 1 86 ? 6.397 -25.177 -8.206 1.00 98.75 86 ALA A C 1
ATOM 694 O O . ALA A 1 86 ? 5.375 -25.606 -7.662 1.00 98.75 86 ALA A O 1
ATOM 695 N N . ASP A 1 87 ? 7.240 -24.340 -7.595 1.00 98.88 87 ASP A N 1
ATOM 696 C CA . ASP A 1 87 ? 7.008 -23.797 -6.255 1.00 98.88 87 ASP A CA 1
ATOM 697 C C . ASP A 1 87 ? 5.868 -22.775 -6.265 1.00 98.88 87 ASP A C 1
ATOM 699 O O . ASP A 1 87 ? 5.017 -22.811 -5.379 1.00 98.88 87 ASP A O 1
ATOM 703 N N . VAL A 1 88 ? 5.751 -21.938 -7.305 1.00 98.88 88 VAL A N 1
ATOM 704 C CA . VAL A 1 88 ? 4.572 -21.063 -7.477 1.00 98.88 88 VAL A CA 1
ATOM 705 C C . VAL A 1 88 ? 3.299 -21.888 -7.656 1.00 98.88 88 VAL A C 1
ATOM 707 O O . VAL A 1 88 ? 2.292 -21.617 -7.010 1.00 98.88 88 VAL A O 1
ATOM 710 N N . GLU A 1 89 ? 3.323 -22.942 -8.473 1.00 98.88 89 GLU A N 1
ATOM 711 C CA . GLU A 1 89 ? 2.174 -23.846 -8.606 1.00 98.88 89 GLU A CA 1
ATOM 712 C C . GLU A 1 89 ? 1.843 -24.547 -7.275 1.00 98.88 89 GLU A C 1
ATOM 714 O O . GLU A 1 89 ? 0.674 -24.802 -6.976 1.00 98.88 89 GLU A O 1
ATOM 719 N N . ALA A 1 90 ? 2.848 -24.856 -6.449 1.00 98.88 90 ALA A N 1
ATOM 720 C CA . ALA A 1 90 ? 2.642 -25.375 -5.099 1.00 98.88 90 ALA A CA 1
ATOM 721 C C . ALA A 1 90 ? 2.026 -24.329 -4.162 1.00 98.88 90 ALA A C 1
ATOM 723 O O . ALA A 1 90 ? 1.125 -24.678 -3.399 1.00 98.88 90 ALA A O 1
ATOM 724 N N . LEU A 1 91 ? 2.439 -23.065 -4.264 1.00 98.94 91 LEU A N 1
ATOM 725 C CA . LEU A 1 91 ? 1.850 -21.942 -3.538 1.00 98.94 91 LEU A CA 1
ATOM 726 C C . LEU A 1 91 ? 0.384 -21.729 -3.931 1.00 98.94 91 LEU A C 1
ATOM 728 O O . LEU A 1 91 ? -0.466 -21.667 -3.045 1.00 98.94 91 LEU A O 1
ATOM 732 N N . ILE A 1 92 ? 0.066 -21.723 -5.231 1.00 98.94 92 ILE A N 1
ATOM 733 C CA . ILE A 1 92 ? -1.314 -21.661 -5.748 1.00 98.94 92 ILE A CA 1
ATOM 734 C C . ILE A 1 92 ? -2.157 -22.773 -5.115 1.00 98.94 92 ILE A C 1
ATOM 736 O O . ILE A 1 92 ? -3.175 -22.502 -4.475 1.00 98.94 92 ILE A O 1
ATOM 740 N N . ARG A 1 93 ? -1.696 -24.030 -5.210 1.00 98.88 93 ARG A N 1
ATOM 741 C CA . ARG A 1 93 ? -2.393 -25.176 -4.602 1.00 98.88 93 ARG A CA 1
ATOM 742 C C . ARG A 1 93 ? -2.544 -25.020 -3.089 1.00 98.88 93 ARG A C 1
ATOM 744 O O . ARG A 1 93 ? -3.603 -25.344 -2.554 1.00 98.88 93 ARG A O 1
ATOM 751 N N . GLY A 1 94 ? -1.510 -24.541 -2.400 1.00 98.88 94 GLY A N 1
ATOM 752 C CA . GLY A 1 94 ? -1.513 -24.324 -0.955 1.00 98.88 94 GLY A CA 1
ATOM 753 C C . GLY A 1 94 ? -2.533 -23.273 -0.512 1.00 98.88 94 GLY A C 1
ATOM 754 O O . GLY A 1 94 ? -3.213 -23.484 0.498 1.00 98.88 94 GLY A O 1
ATOM 755 N N . CYS A 1 95 ? -2.677 -22.186 -1.275 1.00 98.88 95 CYS A N 1
ATOM 756 C CA . CYS A 1 95 ? -3.717 -21.176 -1.084 1.00 98.88 95 CYS A CA 1
ATOM 757 C C . CYS A 1 95 ? -5.107 -21.774 -1.327 1.00 98.88 95 CYS A C 1
ATOM 759 O O . CYS A 1 95 ? -5.962 -21.716 -0.440 1.00 98.88 95 CYS A O 1
ATOM 761 N N . HIS A 1 96 ? -5.317 -22.429 -2.474 1.00 98.88 96 HIS A N 1
ATOM 762 C CA . HIS A 1 96 ? -6.617 -22.999 -2.853 1.00 98.88 96 HIS A CA 1
ATOM 763 C C . HIS A 1 96 ? -7.107 -24.064 -1.862 1.00 98.88 96 HIS A C 1
ATOM 765 O O . HIS A 1 96 ? -8.291 -24.093 -1.530 1.00 98.88 96 HIS A O 1
ATOM 771 N N . GLN A 1 97 ? -6.212 -24.893 -1.312 1.00 98.75 97 GLN A N 1
ATOM 772 C CA . GLN A 1 97 ? -6.542 -25.874 -0.263 1.00 98.75 97 GLN A CA 1
ATOM 773 C C . GLN A 1 97 ? -7.091 -25.236 1.022 1.00 98.75 97 GLN A C 1
ATOM 775 O O . GLN A 1 97 ? -7.822 -25.888 1.765 1.00 98.75 97 GLN A O 1
ATOM 780 N N . ARG A 1 98 ? -6.758 -23.968 1.275 1.00 98.62 98 ARG A N 1
ATOM 781 C CA . ARG A 1 98 ? -7.230 -23.169 2.417 1.00 98.62 98 ARG A CA 1
ATOM 782 C C . ARG A 1 98 ? -8.392 -22.244 2.047 1.00 98.62 98 ARG A C 1
ATOM 784 O O . ARG A 1 98 ? -8.799 -21.418 2.858 1.00 98.62 98 ARG A O 1
ATOM 791 N N . GLY A 1 99 ? -8.917 -22.355 0.825 1.00 98.50 99 GLY A N 1
ATOM 792 C CA . GLY A 1 99 ? -9.948 -21.457 0.302 1.00 98.50 99 GLY A CA 1
ATOM 793 C C . GLY A 1 99 ? -9.457 -20.029 0.042 1.00 98.50 99 GLY A C 1
ATOM 794 O O . GLY A 1 99 ? -10.284 -19.138 -0.122 1.00 98.50 99 GLY A O 1
ATOM 795 N N . MET A 1 100 ? -8.139 -19.810 0.016 1.00 98.81 100 MET A N 1
ATOM 796 C CA . MET A 1 100 ? -7.526 -18.539 -0.365 1.00 98.81 100 MET A CA 1
ATOM 797 C C . MET A 1 100 ? -7.178 -18.539 -1.854 1.00 98.81 100 MET A C 1
ATOM 799 O O . MET A 1 100 ? -7.121 -19.590 -2.487 1.00 98.81 100 MET A O 1
ATOM 803 N N . LYS A 1 101 ? -6.897 -17.360 -2.395 1.00 98.88 101 LYS A N 1
ATOM 804 C CA . LYS A 1 101 ? -6.517 -17.118 -3.792 1.00 98.88 101 LYS A CA 1
ATOM 805 C C . LYS A 1 101 ? -5.099 -16.566 -3.900 1.00 98.88 101 LYS A C 1
ATOM 807 O O . LYS A 1 101 ? -4.576 -16.063 -2.907 1.00 98.88 101 LYS A O 1
ATOM 812 N N . LEU A 1 102 ? -4.487 -16.626 -5.082 1.00 98.88 102 LEU A N 1
ATOM 813 C CA . LEU A 1 102 ? -3.165 -16.039 -5.337 1.00 98.88 102 LEU A CA 1
ATOM 814 C C . LEU A 1 102 ? -3.210 -15.035 -6.493 1.00 98.88 102 LEU A C 1
ATOM 816 O O . LEU A 1 102 ? -3.618 -15.386 -7.595 1.00 98.88 102 LEU A O 1
ATOM 820 N N . LEU A 1 103 ? -2.718 -13.819 -6.265 1.00 98.88 103 LEU A N 1
ATOM 821 C CA . LEU A 1 103 ? -2.408 -12.852 -7.316 1.00 98.88 103 LEU A CA 1
ATOM 822 C C . LEU A 1 103 ? -0.909 -12.818 -7.563 1.00 98.88 103 LEU A C 1
ATOM 824 O O . LEU A 1 103 ? -0.116 -12.802 -6.617 1.00 98.88 103 LEU A O 1
ATOM 828 N N . MET A 1 104 ? -0.553 -12.720 -8.836 1.00 98.81 104 MET A N 1
ATOM 829 C CA . MET A 1 104 ? 0.802 -12.390 -9.259 1.00 98.81 104 MET A CA 1
ATOM 830 C C . MET A 1 104 ? 0.915 -10.878 -9.489 1.00 98.81 104 MET A C 1
ATOM 832 O O . MET A 1 104 ? -0.067 -10.220 -9.836 1.00 98.81 104 MET A O 1
ATOM 836 N N . ASP A 1 105 ? 2.104 -10.313 -9.325 1.00 98.75 105 ASP A N 1
ATOM 837 C CA . ASP A 1 105 ? 2.380 -8.942 -9.762 1.00 98.75 105 ASP A CA 1
ATOM 838 C C . ASP A 1 105 ? 2.637 -8.910 -11.278 1.00 98.75 105 ASP A C 1
ATOM 840 O O . ASP A 1 105 ? 3.401 -9.724 -11.794 1.00 98.75 105 ASP A O 1
ATOM 844 N N . LEU A 1 106 ? 1.998 -8.006 -12.015 1.00 98.81 106 LEU A N 1
ATOM 845 C CA . LEU A 1 106 ? 2.152 -7.849 -13.461 1.00 98.81 106 LEU A CA 1
ATOM 846 C C . LEU A 1 106 ? 2.910 -6.554 -13.753 1.00 98.81 106 LEU A C 1
ATOM 848 O O . LEU A 1 106 ? 2.312 -5.480 -13.802 1.00 98.81 106 LEU A O 1
ATOM 852 N N . VAL A 1 107 ? 4.216 -6.675 -13.995 1.00 98.81 107 VAL A N 1
ATOM 853 C CA . VAL A 1 107 ? 5.101 -5.541 -14.298 1.00 98.81 107 VAL A CA 1
ATOM 854 C C . VAL A 1 107 ? 5.339 -5.461 -15.795 1.00 98.81 107 VAL A C 1
ATOM 856 O O . VAL A 1 107 ? 6.166 -6.183 -16.339 1.00 98.81 107 VAL A O 1
ATOM 859 N N . VAL A 1 108 ? 4.554 -4.640 -16.490 1.00 98.75 108 VAL A N 1
ATOM 860 C CA . VAL A 1 108 ? 4.523 -4.611 -17.968 1.00 98.75 108 VAL A CA 1
ATOM 861 C C . VAL A 1 108 ? 4.609 -3.204 -18.554 1.00 98.75 108 VAL A C 1
ATOM 863 O O . VAL A 1 108 ? 4.456 -3.019 -19.761 1.00 98.75 108 VAL A O 1
ATOM 866 N N . ASN A 1 109 ? 4.891 -2.195 -17.728 1.00 98.88 109 ASN A N 1
ATOM 867 C CA . ASN A 1 109 ? 5.320 -0.891 -18.229 1.00 98.88 109 ASN A CA 1
ATOM 868 C C . ASN A 1 109 ? 6.744 -0.949 -18.809 1.00 98.88 109 ASN A C 1
ATOM 870 O O . ASN A 1 109 ? 7.032 -0.298 -19.812 1.00 98.88 109 ASN A O 1
ATOM 874 N N . HIS A 1 110 ? 7.613 -1.743 -18.192 1.00 98.94 110 HIS A N 1
ATOM 875 C CA . HIS A 1 110 ? 9.018 -1.918 -18.541 1.00 98.94 110 HIS A CA 1
ATOM 876 C C . HIS A 1 110 ? 9.427 -3.387 -18.351 1.00 98.94 110 HIS A C 1
ATOM 878 O O . HIS A 1 110 ? 8.709 -4.159 -17.717 1.00 98.94 110 HIS A O 1
ATOM 884 N N . THR A 1 111 ? 10.587 -3.758 -18.890 1.00 98.94 111 THR A N 1
ATOM 885 C CA . THR A 1 111 ? 11.304 -5.002 -18.545 1.00 98.94 111 THR A CA 1
ATOM 886 C C . THR A 1 111 ? 12.675 -4.642 -17.983 1.00 98.94 111 THR A C 1
ATOM 888 O O . THR A 1 111 ? 13.061 -3.482 -18.028 1.00 98.94 111 THR A O 1
ATOM 891 N N . SER A 1 112 ? 13.463 -5.626 -17.554 1.00 98.88 112 SER A N 1
ATOM 892 C CA . SER A 1 112 ? 14.910 -5.455 -17.391 1.00 98.88 112 SER A CA 1
ATOM 893 C C . SER A 1 112 ? 15.596 -5.196 -18.738 1.00 98.88 112 SER A C 1
ATOM 895 O O . SER A 1 112 ? 15.190 -5.752 -19.765 1.00 98.88 112 SER A O 1
ATOM 897 N N . ASP A 1 113 ? 16.701 -4.456 -18.733 1.00 98.75 113 ASP A N 1
ATOM 898 C CA . ASP A 1 113 ? 17.644 -4.364 -19.851 1.00 98.75 113 ASP A CA 1
ATOM 899 C C . ASP A 1 113 ? 18.367 -5.703 -20.133 1.00 98.75 113 ASP A C 1
ATOM 901 O O . ASP A 1 113 ? 18.940 -5.914 -21.206 1.00 98.75 113 ASP A O 1
ATOM 905 N N . GLN A 1 114 ? 18.294 -6.652 -19.196 1.00 98.75 114 GLN A N 1
ATOM 906 C CA . GLN A 1 114 ? 18.771 -8.020 -19.367 1.00 98.75 114 GLN A CA 1
ATOM 907 C C . GLN A 1 114 ? 17.738 -8.950 -20.013 1.00 98.75 114 GLN A C 1
ATOM 909 O O . GLN A 1 114 ? 18.088 -10.096 -20.325 1.00 98.75 114 GLN A O 1
ATOM 914 N N . HIS A 1 115 ? 16.508 -8.482 -20.243 1.00 98.88 115 HIS A N 1
ATOM 915 C CA . HIS A 1 115 ? 15.485 -9.231 -20.966 1.00 98.88 115 HIS A CA 1
ATOM 916 C C . HIS A 1 115 ? 15.921 -9.466 -22.421 1.00 98.88 115 HIS A C 1
ATOM 918 O O . HIS A 1 115 ? 16.498 -8.581 -23.059 1.00 98.88 115 HIS A O 1
ATOM 924 N N . GLU A 1 116 ? 15.632 -10.648 -22.973 1.00 98.75 116 GLU A N 1
ATOM 925 C CA . GLU A 1 116 ? 16.057 -11.001 -24.338 1.00 98.75 116 GLU A CA 1
ATOM 926 C C . GLU A 1 116 ? 15.520 -10.007 -25.376 1.00 98.75 116 GLU A C 1
ATOM 928 O O . GLU A 1 116 ? 16.253 -9.566 -26.256 1.00 98.75 116 GLU A O 1
ATOM 933 N N . TRP A 1 117 ? 14.271 -9.563 -25.214 1.00 98.81 117 TRP A N 1
ATOM 934 C CA . TRP A 1 117 ? 13.682 -8.508 -26.045 1.00 98.81 117 TRP A CA 1
ATOM 935 C C . TRP A 1 117 ? 14.536 -7.234 -26.081 1.00 98.81 117 TRP A C 1
ATOM 937 O O . TRP A 1 117 ? 14.754 -6.694 -27.163 1.00 98.81 117 TRP A O 1
ATOM 947 N N . PHE A 1 118 ? 15.050 -6.751 -24.941 1.00 98.88 118 PHE A N 1
ATOM 948 C CA . PHE A 1 118 ? 15.870 -5.536 -24.925 1.00 98.88 118 PHE A CA 1
ATOM 949 C C . PHE A 1 118 ? 17.249 -5.782 -25.526 1.00 98.88 118 PHE A C 1
ATOM 951 O O . PHE A 1 118 ? 17.721 -4.969 -26.318 1.00 98.88 118 PHE A O 1
ATOM 958 N N . LYS A 1 119 ? 17.874 -6.926 -25.218 1.00 98.88 119 LYS A N 1
ATOM 959 C CA . LYS A 1 119 ? 19.156 -7.337 -25.814 1.00 98.88 119 LYS A CA 1
ATOM 960 C C . LYS A 1 119 ? 19.084 -7.371 -27.341 1.00 98.88 119 LYS A C 1
ATOM 962 O O . LYS A 1 119 ? 19.985 -6.858 -28.002 1.00 98.88 119 LYS A O 1
ATOM 967 N N . GLN A 1 120 ? 17.993 -7.898 -27.894 1.00 98.81 120 GLN A N 1
ATOM 968 C CA . GLN A 1 120 ? 17.726 -7.863 -29.331 1.00 98.81 120 GLN A CA 1
ATOM 969 C C . GLN A 1 120 ? 17.453 -6.432 -29.819 1.00 98.81 120 GLN A C 1
ATOM 971 O O . GLN A 1 120 ? 18.105 -5.970 -30.754 1.00 98.81 120 GLN A O 1
ATOM 976 N N . SER A 1 121 ? 16.572 -5.687 -29.145 1.00 98.81 121 SER A N 1
ATOM 977 C CA . SER A 1 121 ? 16.190 -4.310 -29.507 1.00 98.81 121 SER A CA 1
ATOM 978 C C . SER A 1 121 ? 17.371 -3.333 -29.571 1.00 98.81 121 SER A C 1
ATOM 980 O O . SER A 1 121 ? 17.429 -2.466 -30.449 1.00 98.81 121 SER A O 1
ATOM 982 N N . ARG A 1 122 ? 18.335 -3.475 -28.654 1.00 98.56 122 ARG A N 1
ATOM 983 C CA . ARG A 1 122 ? 19.536 -2.632 -28.591 1.00 98.56 122 ARG A CA 1
ATOM 984 C C . ARG A 1 122 ? 20.644 -3.066 -29.549 1.00 98.56 122 ARG A C 1
ATOM 986 O O . ARG A 1 122 ? 21.590 -2.313 -29.737 1.00 98.56 122 ARG A O 1
ATOM 993 N N . SER A 1 123 ? 20.564 -4.268 -30.127 1.00 98.56 123 SER A N 1
ATOM 994 C CA . SER A 1 123 ? 21.645 -4.830 -30.952 1.00 98.56 123 SER A CA 1
ATOM 995 C C . SER A 1 123 ? 21.855 -4.079 -32.270 1.00 98.56 123 SER A C 1
ATOM 997 O O . SER A 1 123 ? 22.985 -3.991 -32.750 1.00 98.56 123 SER A O 1
ATOM 999 N N . SER A 1 124 ? 20.785 -3.523 -32.846 1.00 98.38 124 SER A N 1
ATOM 1000 C CA . SER A 1 124 ? 20.831 -2.687 -34.046 1.00 98.38 124 SER A CA 1
ATOM 1001 C C . SER A 1 124 ? 19.513 -1.926 -34.260 1.00 98.38 124 SER A C 1
ATOM 1003 O O . SER A 1 124 ? 18.482 -2.258 -33.673 1.00 98.38 124 SER A O 1
ATOM 1005 N N . LYS A 1 125 ? 19.524 -0.902 -35.127 1.00 98.44 125 LYS A N 1
ATOM 1006 C CA . LYS A 1 125 ? 18.316 -0.124 -35.490 1.00 98.44 125 LYS A CA 1
ATOM 1007 C C . LYS A 1 125 ? 17.334 -0.878 -36.394 1.00 98.44 125 LYS A C 1
ATOM 1009 O O . LYS A 1 125 ? 16.200 -0.442 -36.545 1.00 98.44 125 LYS A O 1
ATOM 1014 N N . ASP A 1 126 ? 17.776 -1.958 -37.025 1.00 97.81 126 ASP A N 1
ATOM 1015 C CA . ASP A 1 126 ? 17.026 -2.775 -37.984 1.00 97.81 126 ASP A CA 1
ATOM 1016 C C . ASP A 1 126 ? 16.595 -4.142 -37.420 1.00 97.81 126 ASP A C 1
ATOM 1018 O O . ASP A 1 126 ? 15.979 -4.932 -38.134 1.00 97.81 126 ASP A O 1
ATOM 1022 N N . ASN A 1 127 ? 16.885 -4.422 -36.144 1.00 98.62 127 ASN A N 1
ATOM 1023 C CA . ASN A 1 127 ? 16.445 -5.639 -35.466 1.00 98.62 127 ASN A CA 1
ATOM 1024 C C . ASN A 1 127 ? 14.908 -5.672 -35.327 1.00 98.62 127 ASN A C 1
ATOM 1026 O O . ASN A 1 127 ? 14.276 -4.648 -35.068 1.00 98.62 127 ASN A O 1
ATOM 1030 N N . GLU A 1 128 ? 14.294 -6.854 -35.437 1.00 97.94 128 GLU A N 1
ATOM 1031 C CA . GLU A 1 128 ? 12.835 -7.021 -35.321 1.00 97.94 128 GLU A CA 1
ATOM 1032 C C . GLU A 1 128 ? 12.273 -6.591 -33.952 1.00 97.94 128 GLU A C 1
ATOM 1034 O O . GLU A 1 128 ? 11.111 -6.198 -33.849 1.00 97.94 128 GLU A O 1
ATOM 1039 N N . TYR A 1 129 ? 13.106 -6.611 -32.907 1.00 98.62 129 TYR A N 1
ATOM 1040 C CA . TYR A 1 129 ? 12.754 -6.155 -31.566 1.00 98.62 129 TYR A CA 1
ATOM 1041 C C . TYR A 1 129 ? 12.958 -4.647 -31.368 1.00 98.62 129 TYR A C 1
ATOM 1043 O O . TYR A 1 129 ? 12.699 -4.137 -30.276 1.00 98.62 129 TYR A O 1
ATOM 1051 N N . ARG A 1 130 ? 13.416 -3.890 -32.379 1.00 98.69 130 ARG A N 1
ATOM 1052 C CA . ARG A 1 130 ? 13.731 -2.458 -32.219 1.00 98.69 130 ARG A CA 1
ATOM 1053 C C . ARG A 1 130 ? 12.556 -1.678 -31.636 1.00 98.69 130 ARG A C 1
ATOM 1055 O O . ARG A 1 130 ? 12.712 -1.006 -30.623 1.00 98.69 130 ARG A O 1
ATOM 1062 N N . ASP A 1 131 ? 11.373 -1.856 -32.213 1.00 98.56 131 ASP A N 1
ATOM 1063 C CA . ASP A 1 131 ? 10.158 -1.143 -31.810 1.00 98.56 131 ASP A CA 1
ATOM 1064 C C . ASP A 1 131 ? 9.472 -1.727 -30.568 1.00 98.56 131 ASP A C 1
ATOM 1066 O O . ASP A 1 131 ? 8.407 -1.242 -30.186 1.00 98.56 131 ASP A O 1
ATOM 1070 N N . TRP A 1 132 ? 10.055 -2.740 -29.914 1.00 98.81 132 TRP A N 1
ATOM 1071 C CA . TRP A 1 132 ? 9.536 -3.246 -28.639 1.00 98.81 132 TRP A CA 1
ATOM 1072 C C . TRP A 1 132 ? 9.774 -2.274 -27.484 1.00 98.81 132 TRP A C 1
ATOM 1074 O O . TRP A 1 132 ? 9.050 -2.320 -26.492 1.00 98.81 132 TRP A O 1
ATOM 1084 N N . TYR A 1 133 ? 10.739 -1.367 -27.638 1.00 98.94 133 TYR A N 1
ATOM 1085 C CA . TYR A 1 133 ? 11.083 -0.330 -26.671 1.00 98.94 133 TYR A CA 1
ATOM 1086 C C . TYR A 1 133 ? 11.038 1.044 -27.327 1.00 98.94 133 TYR A C 1
ATOM 1088 O O . TYR A 1 133 ? 10.950 1.188 -28.549 1.00 98.94 133 TYR A O 1
ATOM 1096 N N . ILE A 1 134 ? 11.065 2.081 -26.500 1.00 98.88 134 ILE A N 1
ATOM 1097 C CA . ILE A 1 134 ? 10.922 3.458 -26.963 1.00 98.88 134 ILE A CA 1
ATOM 1098 C C . ILE A 1 134 ? 12.306 4.058 -27.209 1.00 98.88 134 ILE A C 1
ATOM 1100 O O . ILE A 1 134 ? 12.953 4.537 -26.281 1.00 98.88 134 ILE A O 1
ATOM 1104 N N . TRP A 1 135 ? 12.718 4.084 -28.476 1.00 98.81 135 TRP A N 1
ATOM 1105 C CA . TRP A 1 135 ? 13.965 4.701 -28.932 1.00 98.81 135 TRP A CA 1
ATOM 1106 C C . TRP A 1 135 ? 13.732 6.071 -29.572 1.00 98.81 135 TRP A C 1
ATOM 1108 O O . TRP A 1 135 ? 12.729 6.291 -30.266 1.00 98.81 135 TRP A O 1
ATOM 1118 N N . LYS A 1 136 ? 14.660 7.007 -29.348 1.00 98.31 136 LYS A N 1
ATOM 1119 C CA . LYS A 1 136 ? 14.671 8.334 -29.974 1.00 98.31 136 LYS A CA 1
ATOM 1120 C C . LYS A 1 136 ? 16.099 8.794 -30.281 1.00 98.31 136 LYS A C 1
ATOM 1122 O O . LYS A 1 136 ? 16.992 8.575 -29.464 1.00 98.31 136 LYS A O 1
ATOM 1127 N N . PRO A 1 137 ? 16.313 9.512 -31.394 1.00 96.25 137 PRO A N 1
ATOM 1128 C CA . PRO A 1 137 ? 17.614 10.083 -31.698 1.00 96.25 137 PRO A CA 1
ATOM 1129 C C . PRO A 1 137 ? 18.017 11.124 -30.656 1.00 96.25 137 PRO A C 1
ATOM 1131 O O . PRO A 1 137 ? 17.169 11.820 -30.085 1.00 96.25 137 PRO A O 1
ATOM 1134 N N . ALA A 1 138 ? 19.325 11.247 -30.444 1.00 91.25 138 ALA A N 1
ATOM 1135 C CA . ALA A 1 138 ? 19.888 12.329 -29.656 1.00 91.25 138 ALA A CA 1
ATOM 1136 C C . ALA A 1 138 ? 19.529 13.699 -30.252 1.00 91.25 138 ALA A C 1
ATOM 1138 O O . ALA A 1 138 ? 19.497 13.881 -31.473 1.00 91.25 138 ALA A O 1
ATOM 1139 N N . LYS A 1 139 ? 19.281 14.677 -29.380 1.00 91.69 139 LYS A N 1
ATOM 1140 C CA . LYS A 1 139 ? 19.252 16.094 -29.752 1.00 91.69 139 LYS A CA 1
ATOM 1141 C C . LYS A 1 139 ? 20.628 16.698 -29.494 1.00 91.69 139 LYS A C 1
ATOM 1143 O O . LYS A 1 139 ? 21.415 16.140 -28.735 1.00 91.69 139 LYS A O 1
ATOM 1148 N N . TYR A 1 140 ? 20.916 17.827 -30.128 1.00 92.81 140 TYR A N 1
ATOM 1149 C CA . TYR A 1 140 ? 22.148 18.571 -29.890 1.00 92.81 140 TYR A CA 1
ATOM 1150 C C . TYR A 1 140 ? 21.812 20.038 -29.666 1.00 92.81 140 TYR A C 1
ATOM 1152 O O . TYR A 1 140 ? 20.990 20.598 -30.399 1.00 92.81 140 TYR A O 1
ATOM 1160 N N . ASP A 1 141 ? 22.421 20.636 -28.647 1.00 90.94 141 ASP A N 1
ATOM 1161 C CA . ASP A 1 141 ? 22.335 22.075 -28.415 1.00 90.94 141 ASP A CA 1
ATOM 1162 C C . ASP A 1 141 ? 23.188 22.861 -29.437 1.00 90.94 141 ASP A C 1
ATOM 1164 O O . ASP A 1 141 ? 23.904 22.288 -30.266 1.00 90.94 141 ASP A O 1
ATOM 1168 N N . GLU A 1 142 ? 23.123 24.196 -29.393 1.00 92.44 142 GLU A N 1
ATOM 1169 C CA . GLU A 1 142 ? 23.908 25.063 -30.289 1.00 92.44 142 GLU A CA 1
ATOM 1170 C C . GLU A 1 142 ? 25.431 24.894 -30.120 1.00 92.44 142 GLU A C 1
ATOM 1172 O O . GLU A 1 142 ? 26.192 25.208 -31.037 1.00 92.44 142 GLU A O 1
ATOM 1177 N N . ALA A 1 143 ? 25.883 24.388 -28.968 1.00 92.69 143 ALA A N 1
ATOM 1178 C CA . ALA A 1 143 ? 27.284 24.114 -28.665 1.00 92.69 143 ALA A CA 1
ATOM 1179 C C . ALA A 1 143 ? 27.726 22.696 -29.083 1.00 92.69 143 ALA A C 1
ATOM 1181 O O . ALA A 1 143 ? 28.903 22.358 -28.944 1.00 92.69 143 ALA A O 1
ATOM 1182 N N . GLY A 1 144 ? 26.816 21.881 -29.627 1.00 92.19 144 GLY A N 1
ATOM 1183 C CA . GLY A 1 144 ? 27.073 20.504 -30.040 1.00 92.19 144 GLY A CA 1
ATOM 1184 C C . GLY A 1 144 ? 27.076 19.495 -28.889 1.00 92.19 144 GLY A C 1
ATOM 1185 O O . GLY A 1 144 ? 27.517 18.361 -29.087 1.00 92.19 144 GLY A O 1
ATOM 1186 N N . ASN A 1 145 ? 26.595 19.865 -27.700 1.00 93.06 145 ASN A N 1
ATOM 1187 C CA . ASN A 1 145 ? 26.424 18.929 -26.595 1.00 93.06 145 ASN A CA 1
ATOM 1188 C C . ASN A 1 145 ? 25.211 18.041 -26.854 1.00 93.06 145 ASN A C 1
ATOM 1190 O O . ASN A 1 145 ? 24.152 18.505 -27.275 1.00 93.06 145 ASN A O 1
ATOM 1194 N N . ARG A 1 146 ? 25.377 16.748 -26.576 1.00 94.94 146 ARG A N 1
ATOM 1195 C CA . ARG A 1 146 ? 24.318 15.753 -26.716 1.00 94.94 146 ARG A CA 1
ATOM 1196 C C . ARG A 1 146 ? 23.266 15.944 -25.625 1.00 94.94 146 ARG A C 1
ATOM 1198 O O . ARG A 1 146 ? 23.595 15.912 -24.441 1.00 94.94 146 ARG A O 1
ATOM 1205 N N . GLU A 1 147 ? 22.009 16.049 -26.030 1.00 95.19 147 GLU A N 1
ATOM 1206 C CA . GLU A 1 147 ? 20.857 16.186 -25.149 1.00 95.19 147 GLU A CA 1
ATOM 1207 C C . GLU A 1 147 ? 19.859 15.034 -25.323 1.00 95.19 147 GLU A C 1
ATOM 1209 O O . GLU A 1 147 ? 19.672 14.521 -26.438 1.00 95.19 147 GLU A O 1
ATOM 1214 N N . PRO A 1 148 ? 19.183 14.628 -24.232 1.00 97.25 148 PRO A N 1
ATOM 1215 C CA . PRO A 1 148 ? 18.106 13.660 -24.318 1.00 97.25 148 PRO A CA 1
ATOM 1216 C C . PRO A 1 148 ? 16.912 14.212 -25.122 1.00 97.25 148 PRO A C 1
ATOM 1218 O O . PRO A 1 148 ? 16.765 15.422 -25.318 1.00 97.25 148 PRO A O 1
ATOM 1221 N N . PRO A 1 149 ? 16.002 13.335 -25.576 1.00 97.50 149 PRO A N 1
ATOM 1222 C CA . PRO A 1 149 ? 14.830 13.725 -26.356 1.00 97.50 149 PRO A CA 1
ATOM 1223 C C . PRO A 1 149 ? 13.915 14.748 -25.669 1.00 97.50 149 PRO A C 1
ATOM 1225 O O . PRO A 1 149 ? 13.282 15.550 -26.361 1.00 97.50 149 PRO A O 1
ATOM 1228 N N . ASN A 1 150 ? 13.822 14.733 -24.340 1.00 97.75 150 ASN A N 1
ATOM 1229 C CA . ASN A 1 150 ? 13.105 15.730 -23.550 1.00 97.75 150 ASN A CA 1
ATOM 1230 C C . ASN A 1 150 ? 13.675 15.827 -22.123 1.00 97.75 150 ASN A C 1
ATOM 1232 O O . ASN A 1 150 ? 14.607 15.112 -21.760 1.00 97.75 150 ASN A O 1
ATOM 1236 N N . ASN A 1 151 ? 13.103 16.721 -21.318 1.00 97.81 151 ASN A N 1
ATOM 1237 C CA . ASN A 1 151 ? 13.517 16.999 -19.943 1.00 97.81 151 ASN A CA 1
ATOM 1238 C C . ASN A 1 151 ? 12.800 16.152 -18.871 1.00 97.81 151 ASN A C 1
ATOM 1240 O O . ASN A 1 151 ? 12.696 16.606 -17.734 1.00 97.81 151 ASN A O 1
ATOM 1244 N N . TRP A 1 152 ? 12.260 14.972 -19.189 1.00 98.56 152 TRP A N 1
ATOM 1245 C CA . TRP A 1 152 ? 11.574 14.155 -18.179 1.00 98.56 152 TRP A CA 1
ATOM 1246 C C . TRP A 1 152 ? 12.544 13.618 -17.121 1.00 98.56 152 TRP A C 1
ATOM 1248 O O . TRP A 1 152 ? 13.651 13.181 -17.445 1.00 98.56 152 TRP A O 1
ATOM 1258 N N . VAL A 1 153 ? 12.107 13.651 -15.862 1.00 97.56 153 VAL A N 1
ATOM 1259 C CA . VAL A 1 153 ? 12.814 13.069 -14.714 1.00 97.56 153 VAL A CA 1
ATOM 1260 C C . VAL A 1 153 ? 12.444 11.596 -14.532 1.00 97.56 153 VAL A C 1
ATOM 1262 O O . VAL A 1 153 ? 11.277 11.232 -14.689 1.00 97.56 153 VAL A O 1
ATOM 1265 N N . SER A 1 154 ? 13.433 10.763 -14.208 1.00 98.00 154 SER A N 1
ATOM 1266 C CA . SER A 1 154 ? 13.214 9.388 -13.742 1.00 98.00 154 SER A CA 1
ATOM 1267 C C . SER A 1 154 ? 12.684 9.388 -12.305 1.00 98.00 154 SER A C 1
ATOM 1269 O O . SER A 1 154 ? 13.082 10.220 -11.485 1.00 98.00 154 SER A O 1
ATOM 1271 N N . HIS A 1 155 ? 11.844 8.409 -11.966 1.00 96.56 155 HIS A N 1
ATOM 1272 C CA . HIS A 1 155 ? 11.390 8.169 -10.596 1.00 96.56 155 HIS A CA 1
ATOM 1273 C C . HIS A 1 155 ? 12.541 7.888 -9.615 1.00 96.56 155 HIS A C 1
ATOM 1275 O O . HIS A 1 155 ? 12.356 8.092 -8.420 1.00 96.56 155 HIS A O 1
ATOM 1281 N N . PHE A 1 156 ? 13.730 7.500 -10.098 1.00 96.12 156 PHE A N 1
ATOM 1282 C CA . PHE A 1 156 ? 14.925 7.231 -9.283 1.00 96.12 156 PHE A CA 1
ATOM 1283 C C . PHE A 1 156 ? 16.072 8.223 -9.529 1.00 96.12 156 PHE A C 1
ATOM 1285 O O . PHE A 1 156 ? 17.247 7.868 -9.381 1.00 96.12 156 PHE A O 1
ATOM 1292 N N . GLN A 1 157 ? 15.716 9.482 -9.816 1.00 94.50 157 GLN A N 1
ATOM 1293 C CA . GLN A 1 157 ? 16.600 10.629 -10.069 1.00 94.50 157 GLN A CA 1
ATOM 1294 C C . GLN A 1 157 ? 17.214 10.679 -11.478 1.00 94.50 157 GLN A C 1
ATOM 1296 O O . GLN A 1 157 ? 17.464 9.666 -12.124 1.00 94.50 157 GLN A O 1
ATOM 1301 N N . GLY A 1 158 ? 17.529 11.893 -11.941 1.00 95.19 158 GLY A N 1
ATOM 1302 C CA . GLY A 1 158 ? 18.182 12.121 -13.235 1.00 95.19 158 GLY A CA 1
ATOM 1303 C C . GLY A 1 158 ? 17.227 12.087 -14.434 1.00 95.19 158 GLY A C 1
ATOM 1304 O O . GLY A 1 158 ? 16.011 12.174 -14.283 1.00 95.19 158 GLY A O 1
ATOM 1305 N N . SER A 1 159 ? 17.793 12.008 -15.641 1.00 97.69 159 SER A N 1
ATOM 1306 C CA . SER A 1 159 ? 17.009 11.936 -16.880 1.00 97.69 159 SER A CA 1
ATOM 1307 C C . SER A 1 159 ? 16.267 10.603 -16.980 1.00 97.69 159 SER A C 1
ATOM 1309 O O . SER A 1 159 ? 16.820 9.573 -16.611 1.00 97.69 159 SER A O 1
ATOM 1311 N N . ALA A 1 160 ? 15.062 10.613 -17.549 1.00 98.62 160 ALA A N 1
ATOM 1312 C CA . ALA A 1 160 ? 14.333 9.402 -17.940 1.00 98.62 160 ALA A CA 1
ATOM 1313 C C . ALA A 1 160 ? 14.828 8.788 -19.270 1.00 98.62 160 ALA A C 1
ATOM 1315 O O . ALA A 1 160 ? 14.134 7.977 -19.882 1.00 98.62 160 ALA A O 1
ATOM 1316 N N . TRP A 1 161 ? 15.981 9.229 -19.780 1.00 98.69 161 TRP A N 1
ATOM 1317 C CA . TRP A 1 161 ? 16.545 8.770 -21.045 1.00 98.69 161 TRP A CA 1
ATOM 1318 C C . TRP A 1 161 ? 18.009 8.383 -20.886 1.00 98.69 161 TRP A C 1
ATOM 1320 O O . TRP A 1 161 ? 18.846 9.210 -20.514 1.00 98.69 161 TRP A O 1
ATOM 1330 N N . GLN A 1 162 ? 18.334 7.164 -21.306 1.00 98.56 162 GLN A N 1
ATOM 1331 C CA . GLN A 1 162 ? 19.690 6.640 -21.283 1.00 98.56 162 GLN A CA 1
ATOM 1332 C C . GLN A 1 162 ? 20.205 6.503 -22.711 1.00 98.56 162 GLN A C 1
ATOM 1334 O O . GLN A 1 162 ? 19.540 5.956 -23.588 1.00 98.56 162 GLN A O 1
ATOM 1339 N N . TYR A 1 163 ? 21.400 7.036 -22.948 1.00 98.38 163 TYR A N 1
ATOM 1340 C CA . TYR A 1 163 ? 22.054 6.965 -24.249 1.00 98.38 163 TYR A CA 1
ATOM 1341 C C . TYR A 1 163 ? 22.700 5.592 -24.455 1.00 98.38 163 TYR A C 1
ATOM 1343 O O . TYR A 1 163 ? 23.381 5.087 -23.556 1.00 98.38 163 TYR A O 1
ATOM 1351 N N . ASP A 1 164 ? 22.524 5.026 -25.646 1.00 98.31 164 ASP A N 1
ATOM 1352 C CA . ASP A 1 164 ? 23.160 3.796 -26.108 1.00 98.31 164 ASP A CA 1
ATOM 1353 C C . ASP A 1 164 ? 24.164 4.119 -27.222 1.00 98.31 164 ASP A C 1
ATOM 1355 O O . ASP A 1 164 ? 23.800 4.564 -28.310 1.00 98.31 164 ASP A O 1
ATOM 1359 N N . GLU A 1 165 ? 25.450 3.893 -26.949 1.00 96.75 165 GLU A N 1
ATOM 1360 C CA . GLU A 1 165 ? 26.529 4.219 -27.892 1.00 96.75 165 GLU A CA 1
ATOM 1361 C C . GLU A 1 165 ? 26.485 3.375 -29.169 1.00 96.75 165 GLU A C 1
ATOM 1363 O O . GLU A 1 165 ? 26.874 3.856 -30.231 1.00 96.75 165 GLU A O 1
ATOM 1368 N N . LEU A 1 166 ? 26.012 2.128 -29.073 1.00 97.31 166 LEU A N 1
ATOM 1369 C CA . LEU A 1 166 ? 25.978 1.189 -30.194 1.00 97.31 166 LEU A CA 1
ATOM 1370 C C . LEU A 1 166 ? 25.030 1.668 -31.294 1.00 97.31 166 LEU A C 1
ATOM 1372 O O . LEU A 1 166 ? 25.346 1.557 -32.480 1.00 97.31 166 LEU A O 1
ATOM 1376 N N . THR A 1 167 ? 23.875 2.203 -30.900 1.00 97.44 167 THR A N 1
ATOM 1377 C CA . THR A 1 167 ? 22.864 2.689 -31.836 1.00 97.44 167 THR A CA 1
ATOM 1378 C C . THR A 1 167 ? 22.809 4.211 -31.952 1.00 97.44 167 THR A C 1
ATOM 1380 O O . THR A 1 167 ? 22.091 4.696 -32.815 1.00 97.44 167 THR A O 1
ATOM 1383 N N . ASP A 1 168 ? 23.583 4.991 -31.193 1.00 96.19 168 ASP A N 1
ATOM 1384 C CA . ASP A 1 168 ? 23.543 6.468 -31.249 1.00 96.19 168 ASP A CA 1
ATOM 1385 C C . ASP A 1 168 ? 22.108 7.012 -31.063 1.00 96.19 168 ASP A C 1
ATOM 1387 O O . ASP A 1 168 ? 21.617 7.875 -31.793 1.00 96.19 168 ASP A O 1
ATOM 1391 N N . GLU A 1 169 ? 21.380 6.422 -30.114 1.00 98.31 169 GLU A N 1
ATOM 1392 C CA . GLU A 1 169 ? 20.022 6.811 -29.735 1.00 98.31 169 GLU A CA 1
ATOM 1393 C C . GLU A 1 169 ? 19.851 6.718 -28.217 1.00 98.31 169 GLU A C 1
ATOM 1395 O O . GLU A 1 169 ? 20.626 6.077 -27.509 1.00 98.31 169 GLU A O 1
ATOM 1400 N N . TYR A 1 170 ? 18.817 7.377 -27.711 1.00 98.81 170 TYR A N 1
ATOM 1401 C CA . TYR A 1 170 ? 18.354 7.234 -26.342 1.00 98.81 170 TYR A CA 1
ATOM 1402 C C . TYR A 1 170 ? 17.200 6.236 -26.282 1.00 98.81 170 TYR A C 1
ATOM 1404 O O . TYR A 1 170 ? 16.331 6.254 -27.158 1.00 98.81 170 TYR A O 1
ATOM 1412 N N . TYR A 1 171 ? 17.144 5.433 -25.223 1.00 98.88 171 TYR A N 1
ATOM 1413 C CA . TYR A 1 171 ? 15.946 4.679 -24.853 1.00 98.88 171 TYR A CA 1
ATOM 1414 C C . TYR A 1 171 ? 15.291 5.282 -23.607 1.00 98.88 171 TYR A C 1
ATOM 1416 O O . TYR A 1 171 ? 15.976 5.838 -22.744 1.00 98.88 171 TYR A O 1
ATOM 1424 N N . LEU A 1 172 ? 13.960 5.215 -23.543 1.00 98.94 172 LEU A N 1
ATOM 1425 C CA . LEU A 1 172 ? 13.190 5.693 -22.394 1.00 98.94 172 LEU A CA 1
ATOM 1426 C C . LEU A 1 172 ? 13.279 4.690 -21.239 1.00 98.94 172 LEU A C 1
ATOM 1428 O O . LEU A 1 172 ? 13.084 3.493 -21.447 1.00 98.94 172 LEU A O 1
ATOM 1432 N N . HIS A 1 173 ? 13.488 5.206 -20.034 1.00 98.81 173 HIS A N 1
ATOM 1433 C CA . HIS A 1 173 ? 13.315 4.496 -18.775 1.00 98.81 173 HIS A CA 1
ATOM 1434 C C . HIS A 1 173 ? 12.694 5.456 -17.745 1.00 98.81 173 HIS A C 1
ATOM 1436 O O . HIS A 1 173 ? 13.318 6.410 -17.283 1.00 98.81 173 HIS A O 1
ATOM 1442 N N . LEU A 1 174 ? 11.430 5.247 -17.380 1.00 98.81 174 LEU A N 1
ATOM 1443 C CA . LEU A 1 174 ? 10.776 6.060 -16.347 1.00 98.81 174 LEU A CA 1
ATOM 1444 C C . LEU A 1 174 ? 11.331 5.760 -14.945 1.00 98.81 174 LEU A C 1
ATOM 1446 O O . LEU A 1 174 ? 11.213 6.597 -14.054 1.00 98.81 174 LEU A O 1
ATOM 1450 N N . PHE A 1 175 ? 11.972 4.603 -14.769 1.00 98.62 175 PHE A N 1
ATOM 1451 C CA . PHE A 1 175 ? 12.583 4.140 -13.521 1.00 98.62 175 PHE A CA 1
ATOM 1452 C C . PHE A 1 175 ? 14.112 4.044 -13.671 1.00 98.62 175 PHE A C 1
ATOM 1454 O O . PHE A 1 175 ? 14.732 4.977 -14.200 1.00 98.62 175 PHE A O 1
ATOM 1461 N N . ALA A 1 176 ? 14.744 2.965 -13.198 1.00 98.50 176 ALA A N 1
ATOM 1462 C CA . ALA A 1 176 ? 16.184 2.766 -13.347 1.00 98.50 176 ALA A CA 1
ATOM 1463 C C . ALA A 1 176 ? 16.577 2.669 -14.835 1.00 98.50 176 ALA A C 1
ATOM 1465 O O . ALA A 1 176 ? 15.762 2.222 -15.642 1.00 98.50 176 ALA A O 1
ATOM 1466 N N . PRO A 1 177 ? 17.810 3.039 -15.227 1.00 98.56 177 PRO A N 1
ATOM 1467 C CA . PRO A 1 177 ? 18.313 2.793 -16.584 1.00 98.56 177 PRO A CA 1
ATOM 1468 C C . PRO A 1 177 ? 18.154 1.332 -17.028 1.00 98.56 177 PRO A C 1
ATOM 1470 O O . PRO A 1 177 ? 17.880 1.052 -18.188 1.00 98.56 177 PRO A O 1
ATOM 1473 N N . GLU A 1 178 ? 18.248 0.394 -16.091 1.00 98.75 178 GLU A N 1
ATOM 1474 C CA . GLU A 1 178 ? 18.059 -1.038 -16.301 1.00 98.75 178 GLU A CA 1
ATOM 1475 C C . GLU A 1 178 ? 16.582 -1.452 -16.453 1.0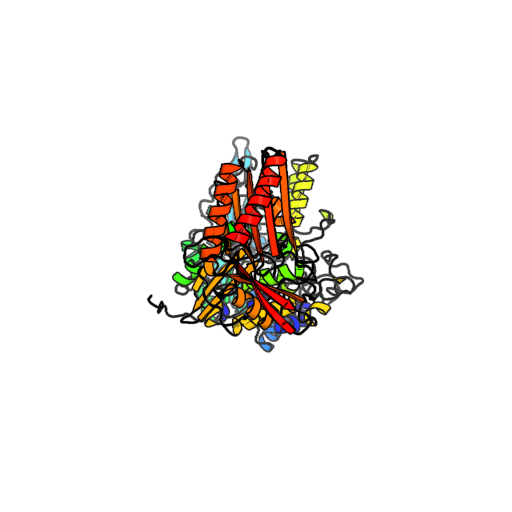0 98.75 178 GLU A C 1
ATOM 1477 O O . GLU A 1 178 ? 16.308 -2.637 -16.622 1.00 98.75 178 GLU A O 1
ATOM 1482 N N . GLN A 1 179 ? 15.635 -0.507 -16.428 1.00 98.88 179 GLN A N 1
ATOM 1483 C CA . GLN A 1 179 ? 14.193 -0.712 -16.625 1.00 98.88 179 GLN A CA 1
ATOM 1484 C C . GLN A 1 179 ? 13.678 0.020 -17.885 1.00 98.88 179 GLN A C 1
ATOM 1486 O O . GLN A 1 179 ? 12.879 0.957 -17.776 1.00 98.88 179 GLN A O 1
ATOM 1491 N N . PRO A 1 180 ? 14.123 -0.361 -19.101 1.00 98.94 180 PRO A N 1
ATOM 1492 C CA . PRO A 1 180 ? 13.651 0.249 -20.338 1.00 98.94 180 PRO A CA 1
ATOM 1493 C C . PRO A 1 180 ? 12.144 0.032 -20.552 1.00 98.94 180 PRO A C 1
ATOM 1495 O O . PRO A 1 180 ? 11.627 -1.089 -20.482 1.00 98.94 180 PRO A O 1
ATOM 1498 N N . ASP A 1 181 ? 11.436 1.118 -20.866 1.00 98.94 181 ASP A N 1
ATOM 1499 C CA . ASP A 1 181 ? 9.987 1.120 -21.063 1.00 98.94 181 ASP A CA 1
ATOM 1500 C C . ASP A 1 181 ? 9.578 0.371 -22.339 1.00 98.94 181 ASP A C 1
ATOM 1502 O O . ASP A 1 181 ? 10.070 0.643 -23.443 1.00 98.94 181 ASP A O 1
ATOM 1506 N N . LEU A 1 182 ? 8.596 -0.520 -22.193 1.00 98.94 182 LEU A N 1
ATOM 1507 C CA . LEU A 1 182 ? 7.958 -1.215 -23.302 1.00 98.94 182 LEU A CA 1
ATOM 1508 C C . LEU A 1 182 ? 7.132 -0.242 -24.147 1.00 98.94 182 LEU A C 1
ATOM 1510 O O . LEU A 1 182 ? 6.396 0.618 -23.649 1.00 98.94 182 LEU A O 1
ATOM 1514 N N . ASN A 1 183 ? 7.203 -0.418 -25.462 1.00 98.88 183 ASN A N 1
ATOM 1515 C CA . ASN A 1 183 ? 6.430 0.353 -26.419 1.00 98.88 183 ASN A CA 1
ATOM 1516 C C . ASN A 1 183 ? 5.076 -0.312 -26.698 1.00 98.88 183 ASN A C 1
ATOM 1518 O O . ASN A 1 183 ? 4.910 -1.078 -27.649 1.00 98.88 183 ASN A O 1
ATOM 1522 N N . TRP A 1 184 ? 4.071 0.036 -25.898 1.00 98.81 184 TRP A N 1
ATOM 1523 C CA . TRP A 1 184 ? 2.712 -0.484 -26.056 1.00 98.81 184 TRP A CA 1
ATOM 1524 C C . TRP A 1 184 ? 2.015 -0.070 -27.352 1.00 98.81 184 TRP A C 1
ATOM 1526 O O . TRP A 1 184 ? 1.012 -0.685 -27.706 1.00 98.81 184 TRP A O 1
ATOM 1536 N N . GLU A 1 185 ? 2.530 0.902 -28.112 1.00 98.62 185 GLU A N 1
ATOM 1537 C CA . GLU A 1 185 ? 1.997 1.194 -29.447 1.00 98.62 185 GLU A CA 1
ATOM 1538 C C . GLU A 1 185 ? 2.235 0.028 -30.416 1.00 98.62 185 GLU A C 1
ATOM 1540 O O . GLU A 1 185 ? 1.414 -0.208 -31.311 1.00 98.62 185 GLU A O 1
ATOM 1545 N N . HIS A 1 186 ? 3.309 -0.742 -30.205 1.00 98.62 186 HIS A N 1
ATOM 1546 C CA . HIS A 1 186 ? 3.700 -1.860 -31.052 1.00 98.62 186 HIS A CA 1
ATOM 1547 C C . HIS A 1 186 ? 2.823 -3.100 -30.769 1.00 98.62 186 HIS A C 1
ATOM 1549 O O . HIS A 1 186 ? 2.890 -3.672 -29.679 1.00 98.62 186 HIS A O 1
ATOM 1555 N N . PRO A 1 187 ? 1.980 -3.559 -31.718 1.00 98.56 187 PRO A N 1
ATOM 1556 C CA . PRO A 1 187 ? 1.052 -4.665 -31.464 1.00 98.56 187 PRO A CA 1
ATOM 1557 C C . PRO A 1 187 ? 1.703 -5.983 -30.997 1.00 98.56 187 PRO A C 1
ATOM 1559 O O . PRO A 1 187 ? 1.110 -6.632 -30.132 1.00 98.56 187 PRO A O 1
ATOM 1562 N N . PRO A 1 188 ? 2.897 -6.387 -31.486 1.00 98.81 188 PRO A N 1
ATOM 1563 C CA . PRO A 1 188 ? 3.615 -7.544 -30.948 1.00 98.81 188 PRO A CA 1
ATOM 1564 C C . PRO A 1 188 ? 3.915 -7.470 -29.445 1.00 98.81 188 PRO A C 1
ATOM 1566 O O . PRO A 1 188 ? 3.766 -8.486 -28.772 1.00 98.81 188 PRO A O 1
ATOM 1569 N N . VAL A 1 189 ? 4.232 -6.286 -28.900 1.00 98.88 189 VAL A N 1
ATOM 1570 C CA . VAL A 1 189 ? 4.435 -6.096 -27.449 1.00 98.88 189 VAL A CA 1
ATOM 1571 C C . VAL A 1 189 ? 3.145 -6.391 -26.693 1.00 98.88 189 VAL A C 1
ATOM 1573 O O . VAL A 1 189 ? 3.143 -7.200 -25.769 1.00 98.88 189 VAL A O 1
ATOM 1576 N N . ARG A 1 190 ? 2.017 -5.804 -27.122 1.00 98.75 190 ARG A N 1
ATOM 1577 C CA . ARG A 1 190 ? 0.714 -6.052 -26.478 1.00 98.75 190 ARG A CA 1
ATOM 1578 C C . ARG A 1 190 ? 0.334 -7.526 -26.533 1.00 98.75 190 ARG A C 1
ATOM 1580 O O . ARG A 1 190 ? -0.116 -8.083 -25.538 1.00 98.75 190 ARG A O 1
ATOM 1587 N N . LYS A 1 191 ? 0.566 -8.182 -27.675 1.00 98.81 191 LYS A N 1
ATOM 1588 C CA . LYS A 1 191 ? 0.337 -9.624 -27.805 1.00 98.81 191 LYS A CA 1
ATOM 1589 C C . LYS A 1 191 ? 1.201 -10.417 -26.817 1.00 98.81 191 LYS A C 1
ATOM 1591 O O . LYS A 1 191 ? 0.665 -11.286 -26.140 1.00 98.81 191 LYS A O 1
ATOM 1596 N N . ALA A 1 192 ? 2.493 -10.112 -26.709 1.00 98.88 192 ALA A N 1
ATOM 1597 C CA . ALA A 1 192 ? 3.388 -10.796 -25.779 1.00 98.88 192 ALA A CA 1
ATOM 1598 C C . ALA A 1 192 ? 2.951 -10.607 -24.316 1.00 98.88 192 ALA A C 1
ATOM 1600 O O . ALA A 1 192 ? 2.938 -11.570 -23.554 1.00 98.88 192 ALA A O 1
ATOM 1601 N N . VAL A 1 193 ? 2.506 -9.403 -23.940 1.00 98.88 193 VAL A N 1
ATOM 1602 C CA . VAL A 1 193 ? 1.927 -9.138 -22.612 1.00 98.88 193 VAL A CA 1
ATOM 1603 C C . VAL A 1 193 ? 0.653 -9.955 -22.381 1.00 98.88 193 VAL A C 1
ATOM 1605 O O . VAL A 1 193 ? 0.491 -10.556 -21.323 1.00 98.88 193 VAL A O 1
ATOM 1608 N N . HIS A 1 194 ? -0.237 -10.042 -23.370 1.00 98.88 194 HIS A N 1
ATOM 1609 C CA . HIS A 1 194 ? -1.433 -10.883 -23.273 1.00 98.88 194 HIS A CA 1
ATOM 1610 C C . HIS A 1 194 ? -1.084 -12.371 -23.104 1.00 98.88 194 HIS A C 1
ATOM 1612 O O . HIS A 1 194 ? -1.749 -13.064 -22.336 1.00 98.88 194 HIS A O 1
ATOM 1618 N N . ASP A 1 195 ? -0.041 -12.856 -23.784 1.00 98.88 195 ASP A N 1
ATOM 1619 C CA . ASP A 1 195 ? 0.442 -14.233 -23.642 1.00 98.88 195 ASP A CA 1
ATOM 1620 C C . ASP A 1 195 ? 1.006 -14.484 -22.221 1.00 98.88 195 ASP A C 1
ATOM 1622 O O . ASP A 1 195 ? 0.712 -15.522 -21.629 1.00 98.88 195 ASP A O 1
ATOM 1626 N N . ILE A 1 196 ? 1.720 -13.514 -21.625 1.00 98.81 196 ILE A N 1
ATOM 1627 C CA . ILE A 1 196 ? 2.205 -13.576 -20.228 1.00 98.81 196 ILE A CA 1
ATOM 1628 C C . ILE A 1 196 ? 1.037 -13.674 -19.237 1.00 98.81 196 ILE A C 1
ATOM 1630 O O . ILE A 1 196 ? 1.057 -14.504 -18.325 1.00 98.81 196 ILE A O 1
ATOM 1634 N N . ILE A 1 197 ? 0.006 -12.843 -19.423 1.00 98.88 197 ILE A N 1
ATOM 1635 C CA . ILE A 1 197 ? -1.208 -12.861 -18.594 1.00 98.88 197 ILE A CA 1
ATOM 1636 C C . ILE A 1 197 ? -1.888 -14.236 -18.692 1.00 98.88 197 ILE A C 1
ATOM 1638 O O . ILE A 1 197 ? -2.240 -14.846 -17.687 1.00 98.88 197 ILE A O 1
ATOM 1642 N N . ARG A 1 198 ? -2.048 -14.785 -19.898 1.00 98.88 198 ARG A 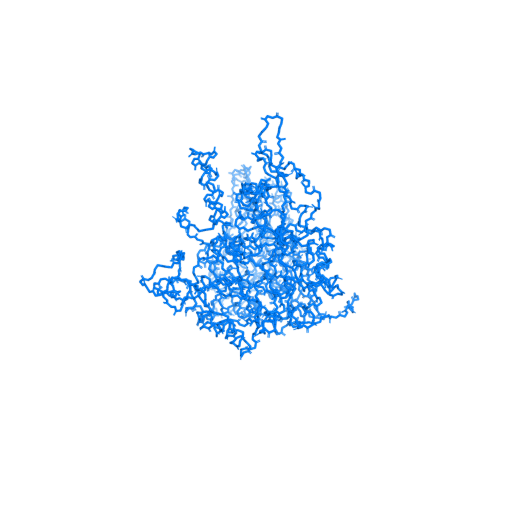N 1
ATOM 1643 C CA . ARG A 1 198 ? -2.677 -16.105 -20.058 1.00 98.88 198 ARG A CA 1
ATOM 1644 C C . ARG A 1 198 ? -1.854 -17.218 -19.430 1.00 98.88 198 ARG A C 1
ATOM 1646 O O . ARG A 1 198 ? -2.427 -18.057 -18.749 1.00 98.88 198 ARG A O 1
ATOM 1653 N N . PHE A 1 199 ? -0.533 -17.195 -19.582 1.00 98.81 199 PHE A N 1
ATOM 1654 C CA . PHE A 1 199 ? 0.345 -18.232 -19.044 1.00 98.81 199 PHE A CA 1
ATOM 1655 C C . PHE A 1 199 ? 0.160 -18.452 -17.537 1.00 98.81 199 PHE A C 1
ATOM 1657 O O . PHE A 1 199 ? 0.015 -19.591 -17.093 1.00 98.81 199 PHE A O 1
ATOM 1664 N N . TRP A 1 200 ? 0.140 -17.382 -16.739 1.00 98.81 200 TRP A N 1
ATOM 1665 C CA . TRP A 1 200 ? -0.001 -17.511 -15.284 1.00 98.81 200 TRP A CA 1
ATOM 1666 C C . TRP A 1 200 ? -1.450 -17.790 -14.850 1.00 98.81 200 TRP A C 1
ATOM 1668 O O . TRP A 1 200 ? -1.654 -18.577 -13.922 1.00 98.81 200 TRP A O 1
ATOM 1678 N N . LEU A 1 201 ? -2.456 -17.256 -15.556 1.00 98.88 201 LEU A N 1
ATOM 1679 C CA . LEU A 1 201 ? -3.863 -17.625 -15.327 1.00 98.88 201 LEU A CA 1
ATOM 1680 C C . LEU A 1 201 ? -4.129 -19.104 -15.649 1.00 98.88 201 LEU A C 1
ATOM 1682 O O . LEU A 1 201 ? -4.835 -19.783 -14.910 1.00 98.88 201 LEU A O 1
ATOM 1686 N N . GLU A 1 202 ? -3.533 -19.639 -16.716 1.00 98.62 202 GLU A N 1
ATOM 1687 C CA . GLU A 1 202 ? -3.619 -21.057 -17.092 1.00 98.62 202 GLU A CA 1
ATOM 1688 C C . GLU A 1 202 ? -2.913 -21.975 -16.082 1.00 98.62 202 GLU A C 1
ATOM 1690 O O . GLU A 1 202 ? -3.305 -23.132 -15.920 1.00 98.62 202 GLU A O 1
ATOM 1695 N N . LYS A 1 203 ? -1.918 -21.457 -15.350 1.00 98.50 203 LYS A N 1
ATOM 1696 C CA . LYS A 1 203 ? -1.313 -22.132 -14.188 1.00 98.50 203 LYS A CA 1
ATOM 1697 C C . LYS A 1 203 ? -2.171 -22.077 -12.926 1.00 98.50 203 LYS A C 1
ATOM 1699 O O . LYS A 1 203 ? -1.914 -22.836 -11.991 1.00 98.50 203 LYS A O 1
ATOM 1704 N N . GLY A 1 204 ? -3.193 -21.224 -12.908 1.00 98.44 204 GLY A N 1
ATOM 1705 C CA . GLY A 1 204 ? -4.192 -21.155 -11.849 1.00 98.44 204 GLY A CA 1
ATOM 1706 C C . GLY A 1 204 ? -4.015 -20.011 -10.855 1.00 98.44 204 GLY A C 1
ATOM 1707 O O . GLY A 1 204 ? -4.608 -20.094 -9.781 1.00 98.44 204 GLY A O 1
ATOM 1708 N N . CYS A 1 205 ? -3.234 -18.962 -11.157 1.00 98.38 205 CYS A N 1
ATOM 1709 C CA . CYS A 1 205 ? -3.366 -17.735 -10.367 1.00 98.38 205 CYS A CA 1
ATOM 1710 C C . CYS A 1 205 ? -4.760 -17.117 -10.588 1.00 98.38 205 CYS A C 1
ATOM 1712 O O . CYS A 1 205 ? -5.391 -17.298 -11.628 1.00 98.38 205 CYS A O 1
ATOM 1714 N N . ASP A 1 206 ? -5.254 -16.394 -9.592 1.00 98.88 206 ASP A N 1
ATOM 1715 C CA . ASP A 1 206 ? -6.614 -15.854 -9.549 1.00 98.88 206 ASP A CA 1
ATOM 1716 C C . ASP A 1 206 ? -6.699 -14.408 -10.063 1.00 98.88 206 ASP A C 1
ATOM 1718 O O . ASP A 1 206 ? -7.753 -13.775 -9.962 1.00 98.88 206 ASP A O 1
ATOM 1722 N N . GLY A 1 207 ? -5.594 -13.859 -10.573 1.00 98.75 207 GLY A N 1
ATOM 1723 C CA . GLY A 1 207 ? -5.537 -12.490 -11.064 1.00 98.75 207 GLY A CA 1
ATOM 1724 C C . GLY A 1 207 ? -4.215 -11.777 -10.813 1.00 98.75 207 GLY A C 1
ATOM 1725 O O . GLY A 1 207 ? -3.185 -12.409 -10.562 1.00 98.75 207 GLY A O 1
ATOM 1726 N N . TYR A 1 208 ? -4.265 -10.445 -10.888 1.00 98.94 208 TYR A N 1
ATOM 1727 C CA . TYR A 1 208 ? -3.077 -9.596 -10.873 1.00 98.94 208 TYR A CA 1
ATOM 1728 C C . TYR A 1 208 ? -3.234 -8.318 -10.057 1.00 98.94 208 TYR A C 1
ATOM 1730 O O . TYR A 1 208 ? -4.245 -7.618 -10.152 1.00 98.94 208 TYR A O 1
ATOM 1738 N N . ARG A 1 209 ? -2.161 -7.942 -9.362 1.00 98.88 209 ARG A N 1
ATOM 1739 C CA . ARG A 1 209 ? -1.849 -6.524 -9.153 1.00 98.88 209 ARG A CA 1
ATOM 1740 C C . ARG A 1 209 ? -1.021 -6.060 -10.345 1.00 98.88 209 ARG A C 1
ATOM 1742 O O . ARG A 1 209 ? -0.108 -6.769 -10.739 1.00 98.88 209 ARG A O 1
ATOM 1749 N N . MET A 1 210 ? -1.343 -4.916 -10.939 1.00 98.81 210 MET A N 1
ATOM 1750 C CA . MET A 1 210 ? -0.670 -4.426 -12.148 1.00 98.81 210 MET A CA 1
ATOM 1751 C C . MET A 1 210 ? 0.166 -3.190 -11.832 1.00 98.81 210 MET A C 1
ATOM 1753 O O . MET A 1 210 ? -0.394 -2.152 -11.483 1.00 98.81 210 MET A O 1
ATOM 1757 N N . ASP A 1 211 ? 1.483 -3.327 -11.943 1.00 98.81 211 ASP A N 1
ATOM 1758 C CA . ASP A 1 211 ? 2.472 -2.295 -11.625 1.00 98.81 211 ASP A CA 1
ATOM 1759 C C . ASP A 1 211 ? 2.414 -1.126 -12.607 1.00 98.81 211 ASP A C 1
ATOM 1761 O O . ASP A 1 211 ? 2.403 -1.349 -13.824 1.00 98.81 211 ASP A O 1
ATOM 1765 N N . VAL A 1 212 ? 2.325 0.096 -12.063 1.00 98.31 212 VAL A N 1
ATOM 1766 C CA . VAL A 1 212 ? 2.150 1.378 -12.769 1.00 98.31 212 VAL A CA 1
ATOM 1767 C C . VAL A 1 212 ? 1.415 1.261 -14.105 1.00 98.31 212 VAL A C 1
ATOM 1769 O O . VAL A 1 212 ? 1.829 1.791 -15.141 1.00 98.31 212 VAL A O 1
ATOM 1772 N N . ILE A 1 213 ? 0.296 0.533 -14.106 1.00 98.69 213 ILE A N 1
ATOM 1773 C CA . ILE A 1 213 ? -0.384 0.142 -15.344 1.00 98.69 213 ILE A CA 1
ATOM 1774 C C . ILE A 1 213 ? -0.895 1.361 -16.109 1.00 98.69 213 ILE A C 1
ATOM 1776 O O . ILE A 1 213 ? -1.060 1.316 -17.324 1.00 98.69 213 ILE A O 1
ATOM 1780 N N . ASN A 1 214 ? -1.092 2.490 -15.428 1.00 98.62 214 ASN A N 1
ATOM 1781 C CA . ASN A 1 214 ? -1.470 3.731 -16.078 1.00 98.62 214 ASN A CA 1
ATOM 1782 C C . ASN A 1 214 ? -0.344 4.414 -16.861 1.00 98.62 214 ASN A C 1
ATOM 1784 O O . ASN A 1 214 ? -0.630 5.382 -17.562 1.00 98.62 214 ASN A O 1
ATOM 1788 N N . PHE A 1 215 ? 0.900 3.936 -16.785 1.00 98.81 215 PHE A N 1
ATOM 1789 C CA . PHE A 1 215 ? 2.040 4.508 -17.509 1.00 98.81 215 PHE A CA 1
ATOM 1790 C C . PHE A 1 215 ? 2.247 3.892 -18.889 1.00 98.81 215 PHE A C 1
ATOM 1792 O O . PHE A 1 215 ? 3.035 4.407 -19.681 1.00 98.81 215 PHE A O 1
ATOM 1799 N N . ILE A 1 216 ? 1.541 2.813 -19.227 1.00 98.75 216 ILE A N 1
ATOM 1800 C CA . ILE A 1 216 ? 1.784 2.048 -20.457 1.00 98.75 216 ILE A CA 1
ATOM 1801 C C . ILE A 1 216 ? 1.499 2.845 -21.742 1.00 98.75 216 ILE A C 1
ATOM 1803 O O . ILE A 1 216 ? 2.068 2.555 -22.790 1.00 98.75 216 ILE A O 1
ATOM 1807 N N . SER A 1 217 ? 0.667 3.890 -21.685 1.00 98.69 217 SER A N 1
ATOM 1808 C CA . SER A 1 217 ? 0.324 4.720 -22.844 1.00 98.69 217 SER A CA 1
ATOM 1809 C C . SER A 1 217 ? 1.095 6.042 -22.829 1.00 98.69 217 SER A C 1
ATOM 1811 O O . SER A 1 217 ? 0.736 6.960 -22.104 1.00 98.69 217 SER A O 1
ATOM 1813 N N . LYS A 1 218 ? 2.093 6.211 -23.702 1.00 98.56 218 LYS A N 1
ATOM 1814 C CA . LYS A 1 218 ? 2.887 7.453 -23.784 1.00 98.56 218 LYS A CA 1
ATOM 1815 C C . LYS A 1 218 ? 2.330 8.444 -24.813 1.00 98.56 218 LYS A C 1
ATOM 1817 O O . LYS A 1 218 ? 1.823 8.066 -25.871 1.00 98.56 218 LYS A O 1
ATOM 1822 N N . HIS A 1 219 ? 2.492 9.740 -24.555 1.00 98.06 219 HIS A N 1
ATOM 1823 C CA . HIS A 1 219 ? 2.220 10.794 -25.528 1.00 98.06 219 HIS A CA 1
ATOM 1824 C C . HIS A 1 219 ? 3.252 10.746 -26.675 1.00 98.06 219 HIS A C 1
ATOM 1826 O O . HIS A 1 219 ? 4.417 11.093 -26.501 1.00 98.06 219 HIS A O 1
ATOM 1832 N N . GLN A 1 220 ? 2.803 10.472 -27.904 1.00 97.75 220 GLN A N 1
ATOM 1833 C CA . GLN A 1 220 ? 3.680 10.159 -29.049 1.00 97.75 220 GLN A CA 1
ATOM 1834 C C . GLN A 1 220 ? 4.588 11.296 -29.559 1.00 97.75 220 GLN A C 1
ATOM 1836 O O . GLN A 1 220 ? 5.568 11.045 -30.255 1.00 97.75 220 GLN A O 1
ATOM 1841 N N . ARG A 1 221 ? 4.303 12.558 -29.207 1.00 97.00 221 ARG A N 1
ATOM 1842 C CA . ARG A 1 221 ? 5.221 13.693 -29.463 1.00 97.00 221 ARG A CA 1
ATOM 1843 C C . ARG A 1 221 ? 6.382 13.825 -28.464 1.00 97.00 221 ARG A C 1
ATOM 1845 O O . ARG A 1 221 ? 7.276 14.615 -28.739 1.00 97.00 221 ARG A O 1
ATOM 1852 N N . TYR A 1 222 ? 6.351 13.130 -27.321 1.00 97.44 222 TYR A N 1
ATOM 1853 C CA . TYR A 1 222 ? 7.357 13.219 -26.247 1.00 97.44 222 TYR A CA 1
ATOM 1854 C C . TYR A 1 222 ? 7.787 14.661 -25.890 1.00 97.44 222 TYR A C 1
ATOM 1856 O O . TYR A 1 222 ? 8.982 14.961 -25.887 1.00 97.44 222 TYR A O 1
ATOM 1864 N N . PRO A 1 223 ? 6.839 15.585 -25.633 1.00 97.44 223 PRO A N 1
ATOM 1865 C CA . PRO A 1 223 ? 7.166 16.988 -25.378 1.00 97.44 223 PRO A CA 1
ATOM 1866 C C . PRO A 1 223 ? 7.938 17.175 -24.065 1.00 97.44 223 PRO A C 1
ATOM 1868 O O . PRO A 1 223 ? 7.837 16.360 -23.149 1.00 97.44 223 PRO A O 1
ATOM 1871 N N . ASN A 1 224 ? 8.637 18.306 -23.941 1.00 97.88 224 ASN A N 1
ATOM 1872 C CA . ASN A 1 224 ? 9.170 18.738 -22.651 1.00 97.88 224 ASN A CA 1
ATOM 1873 C C . ASN A 1 224 ? 8.039 18.937 -21.626 1.00 97.88 224 ASN A C 1
ATOM 1875 O O . ASN A 1 224 ? 6.956 19.451 -21.936 1.00 97.88 224 ASN A O 1
ATOM 1879 N N . ALA A 1 225 ? 8.310 18.531 -20.393 1.00 97.88 225 ALA A N 1
ATOM 1880 C CA . ALA A 1 225 ? 7.532 18.861 -19.215 1.00 97.88 225 ALA A CA 1
ATOM 1881 C C . ALA A 1 225 ? 7.693 20.343 -18.843 1.00 97.88 225 ALA A C 1
ATOM 1883 O O . ALA A 1 225 ? 8.781 20.908 -19.013 1.00 97.88 225 ALA A O 1
ATOM 1884 N N . PRO A 1 226 ? 6.614 20.991 -18.358 1.00 97.06 226 PRO A N 1
ATOM 1885 C CA . PRO A 1 226 ? 6.708 22.325 -17.778 1.00 97.06 226 PRO A CA 1
ATOM 1886 C C . PRO A 1 226 ? 7.725 22.358 -16.636 1.00 97.06 226 PRO A C 1
ATOM 1888 O O . PRO A 1 226 ? 7.832 21.399 -15.876 1.00 97.06 226 PRO A O 1
ATOM 1891 N N . ILE A 1 227 ? 8.430 23.479 -16.494 1.00 96.75 227 ILE A N 1
ATOM 1892 C CA . ILE A 1 227 ? 9.372 23.686 -15.392 1.00 96.75 227 ILE A CA 1
ATOM 1893 C C . ILE A 1 227 ? 8.570 23.936 -14.109 1.00 96.75 227 ILE A C 1
ATOM 1895 O O . ILE A 1 227 ? 7.915 24.972 -13.985 1.00 96.75 227 ILE A O 1
ATOM 1899 N N . GLN A 1 228 ? 8.607 22.979 -13.183 1.00 92.88 228 GLN A N 1
ATOM 1900 C CA . GLN A 1 228 ? 7.999 23.057 -11.852 1.00 92.88 228 GLN A CA 1
ATOM 1901 C C . GLN A 1 228 ? 9.060 23.286 -10.772 1.00 92.88 228 GLN A C 1
ATOM 1903 O O . GLN A 1 228 ? 8.874 24.141 -9.904 1.00 92.88 228 GLN A O 1
ATOM 1908 N N . ASP A 1 229 ? 10.186 22.575 -10.861 1.00 92.56 229 ASP A N 1
ATOM 1909 C CA . ASP A 1 229 ? 11.362 22.820 -10.030 1.00 92.56 229 ASP A CA 1
ATOM 1910 C C . ASP A 1 229 ? 12.420 23.585 -10.842 1.00 92.56 229 ASP A C 1
ATOM 1912 O O . ASP A 1 229 ? 13.086 22.991 -11.691 1.00 92.56 229 ASP A O 1
ATOM 1916 N N . PRO A 1 230 ? 12.612 24.896 -10.616 1.00 92.38 230 PRO A N 1
ATOM 1917 C CA . PRO A 1 230 ? 13.612 25.675 -11.340 1.00 92.38 230 PRO A CA 1
ATOM 1918 C C . PRO A 1 230 ? 15.059 25.296 -10.982 1.00 92.38 230 PRO A C 1
ATOM 1920 O O . PRO A 1 230 ? 15.984 25.793 -11.625 1.00 92.38 230 PRO A O 1
ATOM 1923 N N . HIS A 1 231 ? 15.274 24.467 -9.956 1.00 88.94 231 HIS A N 1
ATOM 1924 C CA . HIS A 1 231 ? 16.596 24.020 -9.519 1.00 88.94 231 HIS A CA 1
ATOM 1925 C C . HIS A 1 231 ? 17.042 22.712 -10.177 1.00 88.94 231 HIS A C 1
ATOM 1927 O O . HIS A 1 231 ? 18.224 22.381 -10.106 1.00 88.94 231 HIS A O 1
ATOM 1933 N N . SER A 1 232 ? 16.136 22.008 -10.857 1.00 91.50 232 SER A N 1
ATOM 1934 C CA . SER A 1 232 ? 16.429 20.765 -11.564 1.00 91.50 232 SER A CA 1
ATOM 1935 C C . SER A 1 232 ? 16.323 20.957 -13.083 1.00 91.50 232 SER A C 1
ATOM 1937 O O . SER A 1 232 ? 15.359 21.551 -13.570 1.00 91.50 232 SER A O 1
ATOM 1939 N N . PRO A 1 233 ? 17.258 20.423 -13.890 1.00 93.69 233 PRO A N 1
ATOM 1940 C CA . PRO A 1 233 ? 17.071 20.356 -15.340 1.00 93.69 233 PRO A CA 1
ATOM 1941 C C . PRO A 1 233 ? 15.995 19.331 -15.743 1.00 93.69 233 PRO A C 1
ATOM 1943 O O . PRO A 1 233 ? 15.474 19.390 -16.856 1.00 93.69 233 PRO A O 1
ATOM 1946 N N . TRP A 1 234 ? 15.642 18.413 -14.840 1.00 96.25 234 TRP A N 1
ATOM 1947 C CA . TRP A 1 234 ? 14.685 17.334 -15.064 1.00 96.25 234 TRP A CA 1
ATOM 1948 C C . TRP A 1 234 ? 13.357 17.635 -14.376 1.00 96.25 234 TRP A C 1
ATOM 1950 O O . TRP A 1 234 ? 13.329 18.066 -13.225 1.00 96.25 234 TRP A O 1
ATOM 1960 N N . GLN A 1 235 ? 12.256 17.409 -15.082 1.00 97.31 235 GLN A N 1
ATOM 1961 C CA . GLN A 1 235 ? 10.912 17.811 -14.680 1.00 97.31 235 GLN A CA 1
ATOM 1962 C C . GLN A 1 235 ? 9.946 16.630 -14.755 1.00 97.31 235 GLN A C 1
ATOM 1964 O O . GLN A 1 235 ? 10.104 15.746 -15.600 1.00 97.31 235 GLN A O 1
ATOM 1969 N N . SER A 1 236 ? 8.919 16.631 -13.903 1.00 96.19 236 SER A N 1
ATOM 1970 C CA . SER A 1 236 ? 7.915 15.564 -13.896 1.00 96.19 236 SER A CA 1
ATOM 1971 C C . SER A 1 236 ? 7.177 15.477 -15.234 1.00 96.19 236 SER A C 1
ATOM 1973 O O . SER A 1 236 ? 6.522 16.427 -15.672 1.00 96.19 236 SER A O 1
ATOM 1975 N N . GLY A 1 237 ? 7.319 14.330 -15.902 1.00 97.12 237 GLY A N 1
ATOM 1976 C CA . GLY A 1 237 ? 6.681 14.030 -17.184 1.00 97.12 237 GLY A CA 1
ATOM 1977 C C . GLY A 1 237 ? 5.307 13.369 -17.063 1.00 97.12 237 GLY A C 1
ATOM 1978 O O . GLY A 1 237 ? 4.726 13.052 -18.100 1.00 97.12 237 GLY A O 1
ATOM 1979 N N . ASP A 1 238 ? 4.798 13.167 -15.840 1.00 96.31 238 ASP A N 1
ATOM 1980 C CA . ASP A 1 238 ? 3.607 12.366 -15.511 1.00 96.31 238 ASP A CA 1
ATOM 1981 C C . ASP A 1 238 ? 2.422 12.655 -16.431 1.00 96.31 238 ASP A C 1
ATOM 1983 O O . ASP A 1 238 ? 1.885 11.742 -17.046 1.00 96.31 238 ASP A O 1
ATOM 1987 N N . ARG A 1 239 ? 2.105 13.925 -16.683 1.00 96.00 239 ARG A N 1
ATOM 1988 C CA . ARG A 1 239 ? 0.998 14.329 -17.560 1.00 96.00 239 ARG A CA 1
ATOM 1989 C C . ARG A 1 239 ? 1.062 13.819 -19.007 1.00 96.00 239 ARG A C 1
ATOM 1991 O O . ARG A 1 239 ? 0.120 14.028 -19.770 1.00 96.00 239 ARG A O 1
ATOM 1998 N N . TYR A 1 240 ? 2.197 13.270 -19.432 1.00 98.06 240 TYR A N 1
ATOM 1999 C CA . TYR A 1 240 ? 2.416 12.742 -20.775 1.00 98.06 240 TYR A CA 1
ATOM 2000 C C . TYR A 1 240 ? 2.507 11.218 -20.829 1.00 98.06 240 TYR A C 1
ATOM 2002 O O . TYR A 1 240 ? 2.559 10.676 -21.935 1.00 98.06 240 TYR A O 1
ATOM 2010 N N . TYR A 1 241 ? 2.533 10.528 -19.691 1.00 97.25 241 TYR A N 1
ATOM 2011 C CA . TYR A 1 241 ? 2.557 9.065 -19.644 1.00 97.25 241 TYR A CA 1
ATOM 2012 C C . TYR A 1 241 ? 1.540 8.476 -18.660 1.00 97.25 241 TYR A C 1
ATOM 2014 O O . TYR A 1 241 ? 0.964 7.440 -18.968 1.00 97.25 241 TYR A O 1
ATOM 2022 N N . ALA A 1 242 ? 1.252 9.141 -17.540 1.00 96.44 242 ALA A N 1
ATOM 2023 C CA . ALA A 1 242 ? 0.203 8.761 -16.607 1.00 96.44 242 ALA A CA 1
ATOM 2024 C C . ALA A 1 242 ? -1.168 9.005 -17.243 1.00 96.44 242 ALA A C 1
ATOM 2026 O O . ALA A 1 242 ? -1.536 10.137 -17.558 1.00 96.44 242 ALA A O 1
ATOM 2027 N N . ASN A 1 243 ? -1.922 7.923 -17.432 1.00 96.19 243 ASN A N 1
ATOM 2028 C CA . ASN A 1 243 ? -3.243 7.935 -18.061 1.00 96.19 243 ASN A CA 1
ATOM 2029 C C . ASN A 1 243 ? -3.214 8.487 -19.493 1.00 96.19 243 ASN A C 1
ATOM 2031 O O . ASN A 1 243 ? -4.037 9.306 -19.902 1.00 96.19 243 ASN A O 1
ATOM 2035 N N . GLY A 1 244 ? -2.211 8.069 -20.270 1.00 96.38 244 GLY A N 1
ATOM 2036 C CA . GLY A 1 244 ? -2.071 8.544 -21.638 1.00 96.38 244 GLY A CA 1
ATOM 2037 C C . GLY A 1 244 ? -3.208 8.115 -22.579 1.00 96.38 244 GLY A C 1
ATOM 2038 O O . GLY A 1 244 ? -4.078 7.312 -22.239 1.00 96.38 244 GLY A O 1
ATOM 2039 N N . PRO A 1 245 ? -3.187 8.618 -23.826 1.00 96.88 245 PRO A N 1
ATOM 2040 C CA . PRO A 1 245 ? -4.363 8.680 -24.700 1.00 96.88 245 PRO A CA 1
ATOM 2041 C C . PRO A 1 245 ? -4.983 7.329 -25.079 1.00 96.88 245 PRO A C 1
ATOM 2043 O O . PRO A 1 245 ? -6.157 7.291 -25.446 1.00 96.88 245 PRO A O 1
ATOM 2046 N N . ARG A 1 246 ? -4.214 6.236 -25.026 1.00 98.25 246 ARG A N 1
ATOM 2047 C CA . ARG A 1 246 ? -4.654 4.883 -25.391 1.00 98.25 246 ARG A CA 1
ATOM 2048 C C . ARG A 1 246 ? -4.750 3.939 -24.194 1.00 98.25 246 ARG A C 1
ATOM 2050 O O . ARG A 1 246 ? -5.032 2.764 -24.396 1.00 98.25 246 ARG A O 1
ATOM 2057 N N . LEU A 1 247 ? -4.577 4.430 -22.960 1.00 98.62 247 LEU A N 1
ATOM 2058 C CA . LEU A 1 247 ? -4.598 3.590 -21.757 1.00 98.62 247 LEU A CA 1
ATOM 2059 C C . LEU A 1 247 ? -5.839 2.690 -21.718 1.00 98.62 247 LEU A C 1
ATOM 2061 O O . LEU A 1 247 ? -5.721 1.473 -21.648 1.00 98.62 247 LEU A O 1
ATOM 2065 N N . HIS A 1 248 ? -7.027 3.281 -21.832 1.00 98.62 248 HIS A N 1
ATOM 2066 C CA . HIS A 1 248 ? -8.278 2.530 -21.737 1.00 98.62 248 HIS A CA 1
ATOM 2067 C C . HIS A 1 248 ? -8.493 1.537 -22.886 1.00 98.62 248 HIS A C 1
ATOM 2069 O O . HIS A 1 248 ? -9.170 0.535 -22.695 1.00 98.62 248 HIS A O 1
ATOM 2075 N N . GLU A 1 249 ? -7.912 1.770 -24.067 1.00 98.44 249 GLU A N 1
ATOM 2076 C CA . GLU A 1 249 ? -7.920 0.766 -25.141 1.00 98.44 249 GLU A CA 1
ATOM 2077 C C . GLU A 1 249 ? -7.153 -0.486 -24.690 1.00 98.44 249 GLU A C 1
ATOM 2079 O O . GLU A 1 249 ? -7.655 -1.604 -24.799 1.00 98.44 249 GLU A O 1
ATOM 2084 N N . TYR A 1 250 ? -5.967 -0.288 -24.111 1.00 98.81 250 TYR A N 1
ATOM 2085 C CA . TYR A 1 250 ? -5.116 -1.370 -23.622 1.00 98.81 250 TYR A CA 1
ATOM 2086 C C . TYR A 1 250 ? -5.726 -2.084 -22.409 1.00 98.81 250 TYR A C 1
ATOM 2088 O O . TYR A 1 250 ? -5.732 -3.315 -22.360 1.00 98.81 250 TYR A O 1
ATOM 2096 N N . LEU A 1 251 ? -6.315 -1.340 -21.467 1.00 98.81 251 LEU A N 1
ATOM 2097 C CA . LEU A 1 251 ? -7.000 -1.923 -20.311 1.00 98.81 251 LEU A CA 1
ATOM 2098 C C . LEU A 1 251 ? -8.234 -2.739 -20.713 1.00 98.81 251 LEU A C 1
ATOM 2100 O O . LEU A 1 251 ? -8.496 -3.771 -20.104 1.00 98.81 251 LEU A O 1
ATOM 2104 N N . GLN A 1 252 ? -8.975 -2.331 -21.747 1.00 98.56 252 GLN A N 1
ATOM 2105 C CA . GLN A 1 252 ? -10.114 -3.107 -22.249 1.00 98.56 252 GLN A CA 1
ATOM 2106 C C . GLN A 1 252 ? -9.681 -4.421 -22.897 1.00 98.56 252 GLN A C 1
ATOM 2108 O O . GLN A 1 252 ? -10.392 -5.422 -22.788 1.00 98.56 252 GLN A O 1
ATOM 2113 N N . ASP A 1 253 ? -8.533 -4.443 -23.573 1.00 98.31 253 ASP A N 1
ATOM 2114 C CA . ASP A 1 253 ? -7.978 -5.680 -24.119 1.00 98.31 253 ASP A CA 1
ATOM 2115 C C . ASP A 1 253 ? -7.537 -6.638 -23.007 1.00 98.31 253 ASP A C 1
ATOM 2117 O O . ASP A 1 253 ? -7.906 -7.814 -23.046 1.00 98.31 253 ASP A O 1
ATOM 2121 N N . ILE A 1 254 ? -6.863 -6.132 -21.970 1.00 98.69 254 ILE A N 1
ATOM 2122 C CA . ILE A 1 254 ? -6.527 -6.916 -20.772 1.00 98.69 254 ILE A CA 1
ATOM 2123 C C . ILE A 1 254 ? -7.798 -7.414 -20.069 1.00 98.69 254 ILE A C 1
ATOM 2125 O O . ILE A 1 254 ? -7.913 -8.597 -19.750 1.00 98.69 254 ILE A O 1
ATOM 2129 N N . GLY A 1 255 ? -8.789 -6.546 -19.870 1.00 98.44 255 GLY A N 1
ATOM 2130 C CA . GLY A 1 255 ? -10.027 -6.878 -19.168 1.00 98.44 255 GLY A CA 1
ATOM 2131 C C . GLY A 1 255 ? -10.871 -7.949 -19.865 1.00 98.44 255 GLY A C 1
ATOM 2132 O O . GLY A 1 255 ? -11.601 -8.688 -19.201 1.00 98.44 255 GLY A O 1
ATOM 2133 N N . LYS A 1 256 ? -10.758 -8.113 -21.193 1.00 98.25 256 LYS A N 1
ATOM 2134 C CA . LYS A 1 256 ? -11.348 -9.268 -21.903 1.00 98.25 256 LYS A CA 1
ATOM 2135 C C . LYS A 1 256 ? -10.725 -10.580 -21.424 1.00 98.25 256 LYS A C 1
ATOM 2137 O O . LYS A 1 256 ? -11.464 -11.505 -21.104 1.00 98.25 256 LYS A O 1
ATOM 2142 N N . ILE A 1 257 ? -9.396 -10.626 -21.314 1.00 98.56 257 ILE A N 1
ATOM 2143 C CA . ILE A 1 257 ? -8.653 -11.798 -20.829 1.00 98.56 257 ILE A CA 1
ATOM 2144 C C . ILE A 1 257 ? -9.041 -12.093 -19.381 1.00 98.56 257 ILE A C 1
ATOM 2146 O O . ILE A 1 257 ? -9.415 -13.214 -19.064 1.00 98.56 257 ILE A O 1
ATOM 2150 N N . LEU A 1 258 ? -9.033 -11.082 -18.508 1.00 98.44 258 LEU A N 1
ATOM 2151 C CA . LEU A 1 258 ? -9.396 -11.271 -17.100 1.00 98.44 258 LEU A CA 1
ATOM 2152 C C . LEU A 1 258 ? -10.803 -11.860 -16.942 1.00 98.44 258 LEU A C 1
ATOM 2154 O O . LEU A 1 258 ? -11.008 -12.790 -16.165 1.00 98.44 258 LEU A O 1
ATOM 2158 N N . LYS A 1 259 ? -11.766 -11.367 -17.727 1.00 96.94 259 LYS A N 1
ATOM 2159 C CA . LYS A 1 259 ? -13.145 -11.863 -17.710 1.00 96.94 259 LYS A CA 1
ATOM 2160 C C . LYS A 1 259 ? -13.268 -13.314 -18.179 1.00 96.94 259 LYS A C 1
ATOM 2162 O O . LYS A 1 259 ? -14.098 -14.040 -17.640 1.00 96.94 259 LYS A O 1
ATOM 2167 N N . GLU A 1 260 ? -12.475 -13.740 -19.162 1.00 97.56 260 GLU A N 1
ATOM 2168 C CA . GLU A 1 260 ? -12.455 -15.136 -19.634 1.00 97.56 260 GLU A CA 1
ATOM 2169 C C . GLU A 1 260 ? -12.051 -16.122 -18.526 1.00 97.56 260 GLU A C 1
ATOM 2171 O O . GLU A 1 260 ? -12.486 -17.272 -18.552 1.00 97.56 260 GLU A O 1
ATOM 2176 N N . HIS A 1 261 ? -11.271 -15.663 -17.544 1.00 97.50 261 HIS A N 1
ATOM 2177 C CA . HIS A 1 261 ? -10.740 -16.474 -16.448 1.00 97.50 261 HIS A CA 1
ATOM 2178 C C . HIS A 1 261 ? -11.390 -16.188 -15.075 1.00 97.50 261 HIS A C 1
ATOM 2180 O O . HIS A 1 261 ? -10.951 -16.766 -14.086 1.00 97.50 261 HIS A O 1
ATOM 2186 N N . ASP A 1 262 ? -12.412 -15.320 -14.990 1.00 96.88 262 ASP A N 1
ATOM 2187 C CA . ASP A 1 262 ? -12.963 -14.802 -13.712 1.00 96.88 262 ASP A CA 1
ATOM 2188 C C . ASP A 1 262 ? -11.867 -14.263 -12.763 1.00 96.88 262 ASP A C 1
ATOM 2190 O O . ASP A 1 262 ? -11.870 -14.484 -11.549 1.00 96.88 262 ASP A O 1
ATOM 2194 N N . ALA A 1 263 ? -10.884 -13.575 -13.348 1.00 98.38 263 ALA A N 1
ATOM 2195 C CA . ALA A 1 263 ? -9.688 -13.112 -12.662 1.00 98.38 263 ALA A CA 1
ATOM 2196 C C . ALA A 1 263 ? -9.884 -11.729 -12.024 1.00 98.38 263 ALA A C 1
ATOM 2198 O O . ALA A 1 263 ? -10.479 -10.827 -12.621 1.00 98.38 263 ALA A O 1
ATOM 2199 N N . PHE A 1 264 ? -9.330 -11.548 -10.826 1.00 98.56 264 PHE A N 1
ATOM 2200 C CA . PHE A 1 264 ? -9.317 -10.271 -10.116 1.00 98.56 264 PHE A CA 1
ATOM 2201 C C . PHE A 1 264 ? -8.189 -9.352 -10.611 1.00 98.56 264 PHE A C 1
ATOM 2203 O O . PHE A 1 264 ? -7.089 -9.806 -10.925 1.00 98.56 264 PHE A O 1
ATOM 2210 N N . SER A 1 265 ? -8.435 -8.044 -10.654 1.00 98.56 265 SER A N 1
ATOM 2211 C CA . SER A 1 265 ? -7.417 -7.049 -10.979 1.00 98.56 265 SER A CA 1
ATOM 2212 C C . SER A 1 265 ? -7.450 -5.810 -10.093 1.00 98.56 265 SER A C 1
ATOM 2214 O O . SER A 1 265 ? -8.494 -5.199 -9.857 1.00 98.56 265 SER A O 1
ATOM 2216 N N . VAL A 1 266 ? -6.264 -5.384 -9.669 1.00 98.81 266 VAL A N 1
ATOM 2217 C CA . VAL A 1 266 ? -6.037 -4.066 -9.075 1.00 98.81 266 VAL A CA 1
ATOM 2218 C C . VAL A 1 266 ? -4.890 -3.375 -9.802 1.00 98.81 266 VAL A C 1
ATOM 2220 O O . VAL A 1 266 ? -3.790 -3.914 -9.892 1.00 98.81 266 VAL A O 1
ATOM 2223 N N . GLY A 1 267 ? -5.153 -2.194 -10.357 1.00 98.69 267 GLY A N 1
ATOM 2224 C CA . GLY A 1 267 ? -4.129 -1.388 -11.019 1.00 98.69 267 GLY A CA 1
ATOM 2225 C C . GLY A 1 267 ? -3.447 -0.447 -10.043 1.00 98.69 267 GLY A C 1
ATOM 2226 O O . GLY A 1 267 ? -4.113 0.300 -9.333 1.00 98.69 267 GLY A O 1
ATOM 2227 N N . GLU A 1 268 ? -2.127 -0.427 -10.021 1.00 98.69 268 GLU A N 1
ATOM 2228 C CA . GLU A 1 268 ? -1.402 0.679 -9.423 1.00 98.69 268 GLU A CA 1
ATOM 2229 C C . GLU A 1 268 ? -1.432 1.876 -10.381 1.00 98.69 268 GLU A C 1
ATOM 2231 O O . GLU A 1 268 ? -0.965 1.780 -11.517 1.00 98.69 268 GLU A O 1
ATOM 2236 N N . MET A 1 269 ? -2.032 2.990 -9.953 1.00 98.19 269 MET A N 1
ATOM 2237 C CA . MET A 1 269 ? -2.209 4.167 -10.806 1.00 98.19 269 MET A CA 1
ATOM 2238 C C . MET A 1 269 ? -1.782 5.447 -10.071 1.00 98.19 269 MET A C 1
ATOM 2240 O O . MET A 1 269 ? -2.630 6.188 -9.578 1.00 98.19 269 MET A O 1
ATOM 2244 N N . PRO A 1 270 ? -0.474 5.743 -9.965 1.00 97.06 270 PRO A N 1
ATOM 2245 C CA . PRO A 1 270 ? -0.001 6.999 -9.388 1.00 97.06 270 PRO A CA 1
ATOM 2246 C C . PRO A 1 270 ? -0.331 8.203 -10.289 1.00 97.06 270 PRO A C 1
ATOM 2248 O O . PRO A 1 270 ? -0.589 8.064 -11.485 1.00 97.06 270 PRO A O 1
ATOM 2251 N N . PHE A 1 271 ? -0.298 9.408 -9.711 1.00 95.44 271 PHE A N 1
ATOM 2252 C CA . PHE A 1 271 ? -0.537 10.694 -10.397 1.00 95.44 271 PHE A CA 1
ATOM 2253 C C . PHE A 1 271 ? -1.917 10.851 -11.067 1.00 95.44 271 PHE A C 1
ATOM 2255 O O . PHE A 1 271 ? -2.108 11.751 -11.883 1.00 95.44 271 PHE A O 1
ATOM 2262 N N . VAL A 1 272 ? -2.901 10.017 -10.713 1.00 93.44 272 VAL A N 1
ATOM 2263 C CA . VAL A 1 272 ? -4.301 10.203 -11.113 1.00 93.44 272 VAL A CA 1
ATOM 2264 C C . VAL A 1 272 ? -5.114 10.742 -9.937 1.00 93.44 272 VAL A C 1
ATOM 2266 O O . VAL A 1 272 ? -5.171 10.134 -8.872 1.00 93.44 272 VAL A O 1
ATOM 2269 N N . THR A 1 273 ? -5.727 11.906 -10.127 1.00 92.38 273 THR A N 1
ATOM 2270 C CA . THR A 1 273 ? -6.617 12.541 -9.136 1.00 92.38 273 THR A CA 1
ATOM 2271 C C . THR A 1 273 ? -7.975 12.915 -9.730 1.00 92.38 273 THR A C 1
ATOM 2273 O O . THR A 1 273 ? -8.898 13.266 -8.999 1.00 92.38 273 THR A O 1
ATOM 2276 N N . ASP A 1 274 ? -8.109 12.824 -11.058 1.00 95.75 274 ASP A N 1
ATOM 2277 C CA . ASP A 1 274 ? -9.366 13.040 -11.762 1.00 95.75 274 ASP A CA 1
ATOM 2278 C C . ASP A 1 274 ? -10.293 11.837 -11.552 1.00 95.75 274 ASP A C 1
ATOM 2280 O O . ASP A 1 274 ? -10.000 10.708 -11.955 1.00 95.75 274 ASP A O 1
ATOM 2284 N N . GLU A 1 275 ? -11.426 12.094 -10.907 1.00 96.69 275 GLU A N 1
ATOM 2285 C CA . GLU A 1 275 ? -12.414 11.079 -10.559 1.00 96.69 275 GLU A CA 1
ATOM 2286 C C . GLU A 1 275 ? -13.002 10.375 -11.789 1.00 96.69 275 GLU A C 1
ATOM 2288 O O . GLU A 1 275 ? -13.270 9.174 -11.742 1.00 96.69 275 GLU A O 1
ATOM 2293 N N . GLN A 1 276 ? -13.188 11.092 -12.902 1.00 96.69 276 GLN A N 1
ATOM 2294 C CA . GLN A 1 276 ? -13.748 10.524 -14.128 1.00 96.69 276 GLN A CA 1
ATOM 2295 C C . GLN A 1 276 ? -12.742 9.609 -14.819 1.00 96.69 276 GLN A C 1
ATOM 2297 O O . GLN A 1 276 ? -13.126 8.550 -15.315 1.00 96.69 276 GLN A O 1
ATOM 2302 N N . GLU A 1 277 ? -11.461 9.969 -14.824 1.00 97.06 277 GLU A N 1
ATOM 2303 C CA . GLU A 1 277 ? -10.406 9.113 -15.366 1.00 97.06 277 GLU A CA 1
ATOM 2304 C C . GLU A 1 277 ? -10.252 7.826 -14.547 1.00 97.06 277 GLU A C 1
ATOM 2306 O O . GLU A 1 277 ? -10.225 6.732 -15.115 1.00 97.06 277 GLU A O 1
ATOM 2311 N N . VAL A 1 278 ? -10.270 7.922 -13.213 1.00 97.31 278 VAL A N 1
ATOM 2312 C CA . VAL A 1 278 ? -10.290 6.732 -12.348 1.00 97.31 278 VAL A CA 1
ATOM 2313 C C . VAL A 1 278 ? -11.538 5.891 -12.604 1.00 97.31 278 VAL A C 1
ATOM 2315 O O . VAL A 1 278 ? -11.442 4.673 -12.765 1.00 97.31 278 VAL A O 1
ATOM 2318 N N . LEU A 1 279 ? -12.712 6.520 -12.698 1.00 96.94 279 LEU A N 1
ATOM 2319 C CA . LEU A 1 279 ? -13.964 5.817 -12.955 1.00 96.94 279 LEU A CA 1
ATOM 2320 C C . LEU A 1 279 ? -13.929 5.065 -14.290 1.00 96.94 279 LEU A C 1
ATOM 2322 O O . LEU A 1 279 ? -14.443 3.950 -14.378 1.00 96.94 279 LEU A O 1
ATOM 2326 N N . ARG A 1 280 ? -13.285 5.616 -15.325 1.00 97.25 280 ARG A N 1
ATOM 2327 C CA . ARG A 1 280 ? -13.105 4.907 -16.598 1.00 97.25 280 ARG A CA 1
ATOM 2328 C C . ARG A 1 280 ? -12.309 3.607 -16.432 1.00 97.25 280 ARG A C 1
ATOM 2330 O O . ARG A 1 280 ? -12.611 2.650 -17.135 1.00 97.25 280 ARG A O 1
ATOM 2337 N N . ALA A 1 281 ? -11.364 3.539 -15.499 1.00 97.81 281 ALA A N 1
ATOM 2338 C CA . ALA A 1 281 ? -10.606 2.316 -15.244 1.00 97.81 281 ALA A CA 1
ATOM 2339 C C . ALA A 1 281 ? -11.395 1.263 -14.440 1.00 97.81 281 ALA A C 1
ATOM 2341 O O . ALA A 1 281 ? -11.198 0.070 -14.665 1.00 97.81 281 ALA A O 1
ATOM 2342 N N . VAL A 1 282 ? -12.279 1.672 -13.516 1.00 97.31 282 VAL A N 1
ATOM 2343 C CA . VAL A 1 282 ? -12.862 0.755 -12.503 1.00 97.31 282 VAL A CA 1
ATOM 2344 C C . VAL A 1 282 ? -14.378 0.576 -12.556 1.00 97.31 282 VAL A C 1
ATOM 2346 O O . VAL A 1 282 ? -14.926 -0.262 -11.840 1.00 97.31 282 VAL A O 1
ATOM 2349 N N . GLN A 1 283 ? -15.093 1.363 -13.361 1.00 95.31 283 GLN A N 1
ATOM 2350 C CA . GLN A 1 283 ? -16.547 1.255 -13.448 1.00 95.31 283 GLN A CA 1
ATOM 2351 C C . GLN A 1 283 ? -16.951 -0.131 -13.965 1.00 95.31 283 GLN A C 1
ATOM 2353 O O . GLN A 1 283 ? -16.531 -0.552 -15.045 1.00 95.31 283 GLN A O 1
ATOM 2358 N N . ALA A 1 284 ? -17.839 -0.811 -13.234 1.00 89.75 284 ALA A N 1
ATOM 2359 C CA . ALA A 1 284 ? -18.176 -2.221 -13.461 1.00 89.75 284 ALA A CA 1
ATOM 2360 C C . ALA A 1 284 ? -18.580 -2.566 -14.912 1.00 89.75 284 ALA A C 1
ATOM 2362 O O . ALA A 1 284 ? -18.293 -3.659 -15.397 1.00 89.75 284 ALA A O 1
ATOM 2363 N N . GLY A 1 285 ? -19.230 -1.640 -15.625 1.00 89.62 285 GLY A N 1
ATOM 2364 C CA . GLY A 1 285 ? -19.671 -1.838 -17.011 1.00 89.62 285 GLY A CA 1
ATOM 2365 C C . GLY A 1 285 ? -18.575 -1.722 -18.077 1.00 89.62 285 GLY A C 1
ATOM 2366 O O . GLY A 1 285 ? -18.823 -2.077 -19.229 1.00 89.62 285 GLY A O 1
ATOM 2367 N N . ARG A 1 286 ? -17.380 -1.227 -17.731 1.00 94.81 286 ARG A N 1
ATOM 2368 C CA . ARG A 1 286 ? -16.302 -0.954 -18.698 1.00 94.81 286 ARG A CA 1
ATOM 2369 C C . ARG A 1 286 ? -15.397 -2.144 -18.973 1.00 94.81 286 ARG A C 1
ATOM 2371 O O . ARG A 1 286 ? -14.761 -2.172 -20.021 1.00 94.81 286 ARG A O 1
ATOM 2378 N N . ASN A 1 287 ? -15.408 -3.138 -18.084 1.00 93.69 287 ASN A N 1
ATOM 2379 C CA . ASN A 1 287 ? -14.617 -4.359 -18.220 1.00 93.69 287 ASN A CA 1
ATOM 2380 C C . ASN A 1 287 ? -13.121 -4.068 -18.446 1.00 93.69 287 ASN A C 1
ATOM 2382 O O . ASN A 1 287 ? -12.512 -4.619 -19.361 1.00 93.69 287 ASN A O 1
ATOM 2386 N N . GLU A 1 288 ? -12.579 -3.159 -17.635 1.00 98.00 288 GLU A N 1
ATOM 2387 C CA . GLU A 1 288 ? -11.161 -2.798 -17.586 1.00 98.00 288 GLU A CA 1
ATOM 2388 C C . GLU A 1 288 ? -10.542 -3.426 -16.326 1.00 98.00 288 GLU A C 1
ATOM 2390 O O . GLU A 1 288 ? -10.211 -4.613 -16.341 1.00 98.00 288 GLU A O 1
ATOM 2395 N N . LEU A 1 289 ? -10.464 -2.691 -15.213 1.00 98.31 289 LEU A N 1
ATOM 2396 C CA . LEU A 1 289 ? -9.958 -3.179 -13.926 1.00 98.31 289 LEU A CA 1
ATOM 2397 C C . LEU A 1 289 ? -11.079 -3.283 -12.881 1.00 98.31 289 LEU A C 1
ATOM 2399 O O . LEU A 1 289 ? -12.134 -2.666 -13.028 1.00 98.31 289 LEU A O 1
ATOM 2403 N N . ASN A 1 290 ? -10.876 -4.059 -11.808 1.00 98.31 290 ASN A N 1
ATOM 2404 C CA . ASN A 1 290 ? -11.854 -4.107 -10.713 1.00 98.31 290 ASN A CA 1
ATOM 2405 C C . ASN A 1 290 ? -11.708 -2.934 -9.737 1.00 98.31 290 ASN A C 1
ATOM 2407 O O . ASN A 1 290 ? -12.710 -2.466 -9.201 1.00 98.31 290 ASN A O 1
ATOM 2411 N N . MET A 1 291 ? -10.478 -2.482 -9.489 1.00 98.38 291 MET A N 1
ATOM 2412 C CA . MET A 1 291 ? -10.160 -1.340 -8.626 1.00 98.38 291 MET A CA 1
ATOM 2413 C C . MET A 1 291 ? -8.758 -0.794 -8.932 1.00 98.38 291 MET A C 1
ATOM 2415 O O . MET A 1 291 ? -8.005 -1.401 -9.699 1.00 98.38 291 MET A O 1
ATOM 2419 N N . ILE A 1 292 ? -8.394 0.331 -8.312 1.00 98.56 292 ILE A N 1
ATOM 2420 C CA . ILE A 1 292 ? -7.045 0.902 -8.400 1.00 98.56 292 ILE A CA 1
ATOM 2421 C C . ILE A 1 292 ? -6.484 1.245 -7.021 1.00 98.56 292 ILE A C 1
ATOM 2423 O O . ILE A 1 292 ? -7.242 1.554 -6.100 1.00 98.56 292 ILE A O 1
ATOM 2427 N N . PHE A 1 293 ? -5.159 1.262 -6.904 1.00 98.75 293 PHE A N 1
ATOM 2428 C CA . PHE A 1 293 ? -4.465 1.962 -5.830 1.00 98.75 293 PHE A CA 1
ATOM 2429 C C . PHE A 1 293 ? -4.293 3.435 -6.206 1.00 98.75 293 PHE A C 1
ATOM 2431 O O . PHE A 1 293 ? -3.537 3.758 -7.124 1.00 98.75 293 PHE A O 1
ATOM 2438 N N . SER A 1 294 ? -4.994 4.315 -5.485 1.00 95.56 294 SER A N 1
ATOM 2439 C CA . SER A 1 294 ? -4.721 5.756 -5.491 1.00 95.56 294 SER A CA 1
ATOM 2440 C C . SER A 1 294 ? -3.601 6.077 -4.509 1.00 95.56 294 SER A C 1
ATOM 2442 O O . SER A 1 294 ? -3.537 5.493 -3.431 1.00 95.56 294 SER A O 1
ATOM 2444 N N . PHE A 1 295 ? -2.746 7.028 -4.881 1.00 96.44 295 PHE A N 1
ATOM 2445 C CA . PHE A 1 295 ? -1.571 7.416 -4.102 1.00 96.44 295 PHE A CA 1
ATOM 2446 C C . PHE A 1 295 ? -1.782 8.687 -3.274 1.00 96.44 295 PHE A C 1
ATOM 2448 O O . PHE A 1 295 ? -0.877 9.128 -2.575 1.00 96.44 295 PHE A O 1
ATOM 2455 N N . GLU A 1 296 ? -2.953 9.315 -3.350 1.00 95.62 296 GLU A N 1
ATOM 2456 C CA . GLU A 1 296 ? -3.160 10.640 -2.758 1.00 95.62 296 GLU A CA 1
ATOM 2457 C C . GLU A 1 296 ? -2.986 10.645 -1.232 1.00 95.62 296 GLU A C 1
ATOM 2459 O O . GLU A 1 296 ? -2.281 11.505 -0.707 1.00 95.62 296 GLU A O 1
ATOM 2464 N N . HIS A 1 297 ? -3.527 9.654 -0.514 1.00 95.75 297 HIS A N 1
ATOM 2465 C CA . HIS A 1 297 ? -3.378 9.553 0.948 1.00 95.75 297 HIS A CA 1
ATOM 2466 C C . HIS A 1 297 ? -1.982 9.104 1.398 1.00 95.75 297 HIS A C 1
ATOM 2468 O O . HIS A 1 297 ? -1.592 9.348 2.540 1.00 95.75 297 HIS A O 1
ATOM 2474 N N . VAL A 1 298 ? -1.215 8.460 0.515 1.00 95.75 298 VAL A N 1
ATOM 2475 C CA . VAL A 1 298 ? 0.189 8.086 0.756 1.00 95.75 298 VAL A CA 1
ATOM 2476 C C . VAL A 1 298 ? 1.175 9.108 0.191 1.00 95.75 298 VAL A C 1
ATOM 2478 O O . VAL A 1 298 ? 2.375 8.882 0.244 1.00 95.75 298 VAL A O 1
ATOM 2481 N N . ASN A 1 299 ? 0.698 10.237 -0.326 1.00 95.12 299 ASN A N 1
ATOM 2482 C CA . ASN A 1 299 ? 1.527 11.378 -0.714 1.00 95.12 299 ASN A CA 1
ATOM 2483 C C . ASN A 1 299 ? 1.293 12.590 0.202 1.00 95.12 299 ASN A C 1
ATOM 2485 O O . ASN A 1 299 ? 1.884 13.642 -0.020 1.00 95.12 299 ASN A O 1
ATOM 2489 N N . VAL A 1 300 ? 0.434 12.453 1.220 1.00 94.19 300 VAL A N 1
ATOM 2490 C CA . VAL A 1 300 ? -0.058 13.562 2.055 1.00 94.19 300 VAL A CA 1
ATOM 2491 C C . VAL A 1 300 ? 1.062 14.318 2.786 1.00 94.19 300 VAL A C 1
ATOM 2493 O O . VAL A 1 300 ? 0.945 15.508 3.043 1.00 94.19 300 VAL A O 1
ATOM 2496 N N . ASP A 1 301 ? 2.178 13.648 3.075 1.00 93.25 301 ASP A N 1
ATOM 2497 C CA . ASP A 1 301 ? 3.343 14.200 3.772 1.00 93.25 301 ASP A CA 1
ATOM 2498 C C . ASP A 1 301 ? 4.522 14.532 2.835 1.00 93.25 301 ASP A C 1
ATOM 2500 O O . ASP A 1 301 ? 5.621 14.840 3.310 1.00 93.25 301 ASP A O 1
ATOM 2504 N N . HIS A 1 302 ? 4.339 14.467 1.512 1.00 94.69 302 HIS A N 1
ATOM 2505 C CA . HIS A 1 302 ? 5.370 14.843 0.544 1.00 94.69 302 HIS A CA 1
ATOM 2506 C C . HIS A 1 302 ? 5.551 16.365 0.496 1.00 94.69 302 HIS A C 1
ATOM 2508 O O . HIS A 1 302 ? 4.588 17.129 0.551 1.00 94.69 302 HIS A O 1
ATOM 2514 N N . GLY A 1 303 ? 6.803 16.811 0.389 1.00 93.75 303 GLY A N 1
ATOM 2515 C CA . GLY A 1 303 ? 7.123 18.223 0.222 1.00 93.75 303 GLY A CA 1
ATOM 2516 C C . GLY A 1 303 ? 6.891 18.707 -1.208 1.00 93.75 303 GLY A C 1
ATOM 2517 O O . GLY A 1 303 ? 6.508 17.958 -2.111 1.00 93.75 303 GLY A O 1
ATOM 2518 N N . LYS A 1 304 ? 7.155 19.994 -1.432 1.00 90.44 304 LYS A N 1
ATOM 2519 C CA . LYS A 1 304 ? 6.815 20.696 -2.677 1.00 90.44 304 LYS A CA 1
ATOM 2520 C C . LYS A 1 304 ? 7.495 20.090 -3.904 1.00 90.44 304 LYS A C 1
ATOM 2522 O O . LYS A 1 304 ? 6.906 20.090 -4.983 1.00 90.44 304 LYS A O 1
ATOM 2527 N N . TYR A 1 305 ? 8.737 19.637 -3.750 1.00 87.25 305 TYR A N 1
ATOM 2528 C CA . TYR A 1 305 ? 9.563 19.168 -4.868 1.00 87.25 305 TYR A CA 1
ATOM 2529 C C . TYR A 1 305 ? 9.747 17.649 -4.907 1.00 87.25 305 TYR A C 1
ATOM 2531 O O . TYR A 1 305 ? 10.463 17.144 -5.767 1.00 87.25 305 TYR A O 1
ATOM 2539 N N . GLY A 1 306 ? 9.086 16.904 -4.018 1.00 89.31 306 GLY A N 1
ATOM 2540 C CA . GLY A 1 306 ? 9.074 15.448 -4.081 1.00 89.31 306 GLY A CA 1
ATOM 2541 C C . GLY A 1 306 ? 8.985 14.763 -2.725 1.00 89.31 306 GLY A C 1
ATOM 2542 O O . GLY A 1 306 ? 8.876 15.387 -1.671 1.00 89.31 306 GLY A O 1
ATOM 2543 N N . LYS A 1 307 ? 9.069 13.433 -2.777 1.00 93.50 307 LYS A N 1
ATOM 2544 C CA . LYS A 1 307 ? 8.915 12.524 -1.636 1.00 93.50 307 LYS A CA 1
ATOM 2545 C C . LYS A 1 307 ? 9.809 12.887 -0.447 1.00 93.50 307 LYS A C 1
ATOM 2547 O O . LYS A 1 307 ? 9.318 12.998 0.673 1.00 93.50 307 LYS A O 1
ATOM 2552 N N . PHE A 1 308 ? 11.105 13.101 -0.683 1.00 94.81 308 PHE A N 1
ATOM 2553 C CA . PHE A 1 308 ? 12.090 13.362 0.378 1.00 94.81 308 PHE A CA 1
ATOM 2554 C C . PHE A 1 308 ? 12.251 14.841 0.750 1.00 94.81 308 PHE A C 1
ATOM 2556 O O . PHE A 1 308 ? 13.101 15.171 1.575 1.00 94.81 308 PHE A O 1
ATOM 2563 N N . ASP A 1 309 ? 11.440 15.726 0.172 1.00 93.06 309 ASP A N 1
ATOM 2564 C CA . ASP A 1 309 ? 11.307 17.092 0.667 1.00 93.06 309 ASP A CA 1
ATOM 2565 C C . ASP A 1 309 ? 10.378 17.080 1.902 1.00 93.06 309 ASP A C 1
ATOM 2567 O O . ASP A 1 309 ? 9.362 16.369 1.887 1.00 93.06 309 ASP A O 1
ATOM 2571 N N . PRO A 1 310 ? 10.702 17.802 2.994 1.00 94.44 310 PRO A N 1
ATOM 2572 C CA . PRO A 1 310 ? 9.850 17.839 4.176 1.00 94.44 310 PRO A CA 1
ATOM 2573 C C . PRO A 1 310 ? 8.448 18.369 3.859 1.00 94.44 310 PRO A C 1
ATOM 2575 O O . PRO A 1 310 ? 8.287 19.458 3.310 1.00 94.44 310 PRO A O 1
ATOM 2578 N N . GLY A 1 311 ? 7.437 17.603 4.259 1.00 94.50 311 GLY A N 1
ATOM 2579 C CA . GLY A 1 311 ? 6.028 17.972 4.179 1.00 94.50 311 GLY A CA 1
ATOM 2580 C C . GLY A 1 311 ? 5.328 17.729 5.513 1.00 94.50 311 GLY A C 1
ATOM 2581 O O . GLY A 1 311 ? 5.854 17.050 6.400 1.00 94.50 311 GLY A O 1
ATOM 2582 N N . SER A 1 312 ? 4.150 18.318 5.662 1.00 92.94 312 SER A N 1
ATOM 2583 C CA . SER A 1 312 ? 3.276 18.173 6.826 1.00 92.94 312 SER A CA 1
ATOM 2584 C C . SER A 1 312 ? 1.839 18.039 6.354 1.00 92.94 312 SER A C 1
ATOM 2586 O O . SER A 1 312 ? 1.495 18.584 5.308 1.00 92.94 312 SER A O 1
ATOM 2588 N N . TRP A 1 313 ? 1.012 17.383 7.155 1.00 95.62 313 TRP A N 1
ATOM 2589 C CA . TRP A 1 313 ? -0.394 17.150 6.859 1.00 95.62 313 TRP A CA 1
ATOM 2590 C C . TRP A 1 313 ? -1.236 17.301 8.124 1.00 95.62 313 TRP A C 1
ATOM 2592 O O . TRP A 1 313 ? -0.722 17.205 9.241 1.00 95.62 313 TRP A O 1
ATOM 2602 N N . GLU A 1 314 ? -2.527 17.527 7.932 1.00 96.12 314 GLU A N 1
ATOM 2603 C CA . GLU A 1 314 ? -3.553 17.543 8.969 1.00 96.12 314 GLU A CA 1
ATOM 2604 C C . GLU A 1 314 ? -4.502 16.350 8.784 1.00 96.12 314 GLU A C 1
ATOM 2606 O O . GLU A 1 314 ? -4.722 15.880 7.665 1.00 96.12 314 GLU A O 1
ATOM 2611 N N . LEU A 1 315 ? -5.137 15.862 9.856 1.00 97.12 315 LEU A N 1
ATOM 2612 C CA . LEU A 1 315 ? -6.080 14.737 9.761 1.00 97.12 315 LEU A CA 1
ATOM 2613 C C . LEU A 1 315 ? -7.228 15.031 8.783 1.00 97.12 315 LEU A C 1
ATOM 2615 O O . LEU A 1 315 ? -7.741 14.124 8.125 1.00 97.12 315 LEU A O 1
ATOM 2619 N N . THR A 1 316 ? -7.608 16.300 8.636 1.00 97.31 316 THR A N 1
ATOM 2620 C CA . THR A 1 316 ? -8.589 16.749 7.641 1.00 97.31 316 THR A CA 1
ATOM 2621 C C . THR A 1 316 ? -8.171 16.500 6.196 1.00 97.31 316 THR A C 1
ATOM 2623 O O . THR A 1 316 ? -9.054 16.263 5.372 1.00 97.31 316 THR A O 1
ATOM 2626 N N . ASP A 1 317 ? -6.876 16.481 5.871 1.00 96.62 317 ASP A N 1
ATOM 2627 C CA . ASP A 1 317 ? -6.401 16.139 4.523 1.00 96.62 317 ASP A CA 1
ATOM 2628 C C . ASP A 1 317 ? -6.734 14.677 4.205 1.00 96.62 317 ASP A C 1
ATOM 2630 O O . ASP A 1 317 ? -7.300 14.353 3.157 1.00 96.62 317 ASP A O 1
ATOM 2634 N N . LEU A 1 318 ? -6.477 13.791 5.173 1.00 96.62 318 LEU A N 1
ATOM 2635 C CA . LEU A 1 318 ? -6.783 12.369 5.061 1.00 96.62 318 LEU A CA 1
ATOM 2636 C C . LEU A 1 318 ? -8.298 12.105 5.041 1.00 96.62 318 LEU A C 1
ATOM 2638 O O . LEU A 1 318 ? -8.782 11.304 4.241 1.00 96.62 318 LEU A O 1
ATOM 2642 N N . LYS A 1 319 ? -9.072 12.806 5.877 1.00 97.38 319 LYS A N 1
ATOM 2643 C CA . LYS A 1 319 ? -10.541 12.729 5.857 1.00 97.38 319 LYS A CA 1
ATOM 2644 C C . LYS A 1 319 ? -11.116 13.170 4.519 1.00 97.38 319 LYS A C 1
ATOM 2646 O O . LYS A 1 319 ? -11.991 12.483 4.000 1.00 97.38 319 LYS A O 1
ATOM 2651 N N . SER A 1 320 ? -10.607 14.264 3.954 1.00 96.62 320 SER A N 1
ATOM 2652 C CA . SER A 1 320 ? -11.071 14.807 2.672 1.00 96.62 320 SER A CA 1
ATOM 2653 C C . SER A 1 320 ? -10.879 13.805 1.533 1.00 96.62 320 SER A C 1
ATOM 2655 O O . SER A 1 320 ? -11.751 13.666 0.677 1.00 96.62 320 SER A O 1
ATOM 2657 N N . PHE A 1 321 ? -9.776 13.047 1.548 1.00 96.75 321 PHE A N 1
ATOM 2658 C CA . PHE A 1 321 ? -9.558 11.952 0.602 1.00 96.75 321 PHE A CA 1
ATOM 2659 C C . PHE A 1 321 ? -10.679 10.902 0.673 1.00 96.75 321 PHE A C 1
ATOM 2661 O O . PHE A 1 321 ? -11.274 10.565 -0.354 1.00 96.75 321 PHE A O 1
ATOM 2668 N N . PHE A 1 322 ? -11.011 10.407 1.871 1.00 97.62 322 PHE A N 1
ATOM 2669 C CA . PHE A 1 322 ? -12.072 9.407 2.025 1.00 97.62 322 PHE A CA 1
ATOM 2670 C C . PHE A 1 322 ? -13.465 9.982 1.772 1.00 97.62 322 PHE A C 1
ATOM 2672 O O . PHE A 1 322 ? -14.281 9.315 1.139 1.00 97.62 322 PHE A O 1
ATOM 2679 N N . GLU A 1 323 ? -13.727 11.215 2.203 1.00 97.00 323 GLU A N 1
ATOM 2680 C CA . GLU A 1 323 ? -14.992 11.913 1.968 1.00 97.00 323 GLU A CA 1
ATOM 2681 C C . GLU A 1 323 ? -15.278 12.118 0.484 1.00 97.00 323 GLU A C 1
ATOM 2683 O O . GLU A 1 323 ? -16.436 12.062 0.074 1.00 97.00 323 GLU A O 1
ATOM 2688 N N . ARG A 1 324 ? -14.233 12.258 -0.333 1.00 97.19 324 ARG A N 1
ATOM 2689 C CA . ARG A 1 324 ? -14.362 12.278 -1.785 1.00 97.19 324 ARG A CA 1
ATOM 2690 C C . ARG A 1 324 ? -14.573 10.878 -2.368 1.00 97.19 324 ARG A C 1
ATOM 2692 O O . ARG A 1 324 ? -15.595 10.610 -2.995 1.00 97.19 324 ARG A O 1
ATOM 2699 N N . TRP A 1 325 ? -13.632 9.956 -2.155 1.00 97.94 325 TRP A N 1
ATOM 2700 C CA . TRP A 1 325 ? -13.607 8.682 -2.889 1.00 97.94 325 TRP A CA 1
ATOM 2701 C C . TRP A 1 325 ? -14.625 7.640 -2.409 1.00 97.94 325 TRP A C 1
ATOM 2703 O O . TRP A 1 325 ? -15.068 6.804 -3.204 1.00 97.94 325 TRP A O 1
ATOM 2713 N N . GLN A 1 326 ? -15.013 7.650 -1.129 1.00 97.88 326 GLN A N 1
ATOM 2714 C CA . GLN A 1 326 ? -15.973 6.675 -0.602 1.00 97.88 326 GLN A CA 1
ATOM 2715 C C . GLN A 1 326 ? -17.375 6.869 -1.211 1.00 97.88 326 GLN A C 1
ATOM 2717 O O . GLN A 1 326 ? -17.889 5.905 -1.791 1.00 97.88 326 GLN A O 1
ATOM 2722 N N . PRO A 1 327 ? -17.993 8.071 -1.168 1.00 96.62 327 PRO A N 1
ATOM 2723 C CA . PRO A 1 327 ? -19.273 8.309 -1.831 1.00 96.62 327 PRO A CA 1
ATOM 2724 C C . PRO A 1 327 ? -19.157 8.252 -3.356 1.00 96.62 327 PRO A C 1
ATOM 2726 O O . PRO A 1 327 ? -19.996 7.614 -3.991 1.00 96.62 327 PRO A O 1
ATOM 2729 N N . PHE A 1 328 ? -18.099 8.828 -3.946 1.00 97.12 328 PHE A N 1
ATOM 2730 C CA . PHE A 1 328 ? -17.939 8.865 -5.402 1.00 97.12 328 PHE A CA 1
ATOM 2731 C C . PHE A 1 328 ? -17.966 7.462 -6.027 1.00 97.12 328 PHE A C 1
ATOM 2733 O O . PHE A 1 328 ? -18.734 7.215 -6.960 1.00 97.12 328 PHE A O 1
ATOM 2740 N N . MET A 1 329 ? -17.1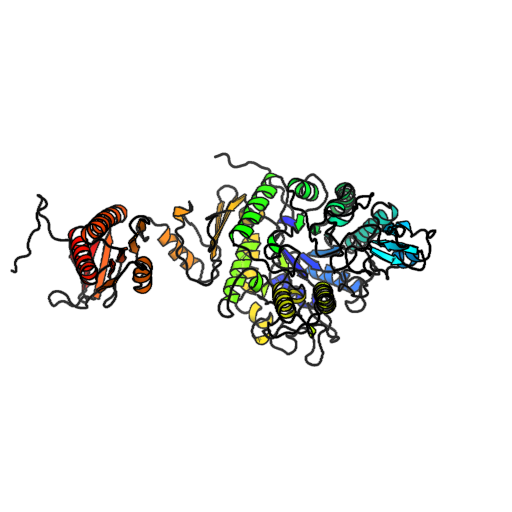88 6.511 -5.495 1.00 96.38 329 MET A N 1
ATOM 2741 C CA . MET A 1 329 ? -17.179 5.139 -6.021 1.00 96.38 329 MET A CA 1
ATOM 2742 C C . MET A 1 329 ? -18.516 4.428 -5.814 1.00 96.38 329 MET A C 1
ATOM 2744 O O . MET A 1 329 ? -18.985 3.729 -6.714 1.00 96.38 329 MET A O 1
ATOM 2748 N N . TYR A 1 330 ? -19.139 4.626 -4.650 1.00 94.00 330 TYR A N 1
ATOM 2749 C CA . TYR A 1 330 ? -20.440 4.048 -4.326 1.00 94.00 330 TYR A CA 1
ATOM 2750 C C . TYR A 1 330 ? -21.534 4.522 -5.298 1.00 94.00 330 TYR A C 1
ATOM 2752 O O . TYR A 1 330 ? -22.327 3.725 -5.802 1.00 94.00 330 TYR A O 1
ATOM 2760 N N . GLU A 1 331 ? -21.560 5.816 -5.613 1.00 93.94 331 GLU A N 1
ATOM 2761 C CA . GLU A 1 331 ? -22.565 6.420 -6.489 1.00 93.94 331 GLU A CA 1
ATOM 2762 C C . GLU A 1 331 ? -22.363 6.075 -7.968 1.00 93.94 331 GLU A C 1
ATOM 2764 O O . GLU A 1 331 ? -23.346 6.014 -8.710 1.00 93.94 331 GLU A O 1
ATOM 2769 N N . ASN A 1 332 ? -21.135 5.767 -8.393 1.00 94.75 332 ASN A N 1
ATOM 2770 C CA . ASN A 1 332 ? -20.780 5.600 -9.808 1.00 94.75 332 ASN A CA 1
ATOM 2771 C C . ASN A 1 332 ? -20.466 4.152 -10.236 1.00 94.75 332 ASN A C 1
ATOM 2773 O O . ASN A 1 332 ? -20.022 3.927 -11.364 1.00 94.75 332 ASN A O 1
ATOM 2777 N N . ASP A 1 333 ? -20.741 3.168 -9.373 1.00 92.94 333 ASP A N 1
ATOM 2778 C CA . ASP A 1 333 ? -20.477 1.736 -9.609 1.00 92.94 333 ASP A CA 1
ATOM 2779 C C . ASP A 1 333 ? -18.986 1.421 -9.848 1.00 92.94 333 ASP A C 1
ATOM 2781 O O . ASP A 1 333 ? -18.633 0.518 -10.616 1.00 92.94 333 ASP A O 1
ATOM 2785 N N . GLY A 1 334 ? -18.116 2.177 -9.172 1.00 95.62 334 GLY A N 1
ATOM 2786 C CA . GLY A 1 334 ? -16.694 1.879 -9.015 1.00 95.62 334 GLY A CA 1
ATOM 2787 C C . GLY A 1 334 ? -16.416 1.075 -7.741 1.00 95.62 334 GLY A C 1
ATOM 2788 O O . GLY A 1 334 ? -17.334 0.666 -7.021 1.00 95.62 334 GLY A O 1
ATOM 2789 N N . TRP A 1 335 ? -15.139 0.830 -7.447 1.00 97.81 335 TRP A N 1
ATOM 2790 C CA . TRP A 1 335 ? -14.735 0.134 -6.226 1.00 97.81 335 TRP A CA 1
ATOM 2791 C C . TRP A 1 335 ? -13.368 0.593 -5.718 1.00 97.81 335 TRP A C 1
ATOM 2793 O O . TRP A 1 335 ? -12.430 0.747 -6.496 1.00 97.81 335 TRP A O 1
ATOM 2803 N N . ASN A 1 336 ? -13.259 0.790 -4.402 1.00 98.12 336 ASN A N 1
ATOM 2804 C CA . ASN A 1 336 ? -12.035 1.262 -3.752 1.00 98.12 336 ASN A CA 1
ATOM 2805 C C . ASN A 1 336 ? -11.111 0.098 -3.359 1.00 98.12 336 ASN A C 1
ATOM 2807 O O . ASN A 1 336 ? -11.573 -0.896 -2.791 1.00 98.12 336 ASN A O 1
ATOM 2811 N N . ALA A 1 337 ? -9.803 0.265 -3.568 1.00 98.50 337 ALA A N 1
ATOM 2812 C CA . ALA A 1 337 ? -8.772 -0.496 -2.864 1.00 98.50 337 ALA A CA 1
ATOM 2813 C C . ALA A 1 337 ? -8.386 0.260 -1.583 1.00 98.50 337 ALA A C 1
ATOM 2815 O O . ALA A 1 337 ? -8.079 1.450 -1.634 1.00 98.50 337 ALA A O 1
ATOM 2816 N N . LEU A 1 338 ? -8.418 -0.406 -0.429 1.00 98.75 338 LEU A N 1
ATOM 2817 C CA . LEU A 1 338 ? -8.148 0.213 0.871 1.00 98.75 338 LEU A CA 1
ATOM 2818 C C . LEU A 1 338 ? -6.804 -0.291 1.389 1.00 98.75 338 LEU A C 1
ATOM 2820 O O . LEU A 1 338 ? -6.686 -1.470 1.704 1.00 98.75 338 LEU A O 1
ATOM 2824 N N . TYR A 1 339 ? -5.804 0.579 1.508 1.00 98.81 339 TYR A N 1
ATOM 2825 C CA . TYR A 1 339 ? -4.498 0.208 2.054 1.00 98.81 339 TYR A CA 1
ATOM 2826 C C . TYR A 1 339 ? -3.849 1.362 2.824 1.00 98.81 339 TYR A C 1
ATOM 2828 O O . TYR A 1 339 ? -4.068 2.529 2.499 1.00 98.81 339 TYR A O 1
ATOM 2836 N N . TRP A 1 340 ? -3.025 1.020 3.816 1.00 98.69 340 TRP A N 1
ATOM 2837 C CA . TRP A 1 340 ? -2.072 1.956 4.430 1.00 98.69 340 TRP A CA 1
ATOM 2838 C C . TRP A 1 340 ? -0.635 1.668 4.016 1.00 98.69 340 TRP A C 1
ATOM 2840 O O . TRP A 1 340 ? 0.147 2.588 3.800 1.00 98.69 340 TRP A O 1
ATOM 2850 N N . GLU A 1 341 ? -0.297 0.384 3.938 1.00 98.81 341 GLU A N 1
ATOM 2851 C CA . GLU A 1 341 ? 1.058 -0.106 3.739 1.00 98.81 341 GLU A CA 1
ATOM 2852 C C . GLU A 1 341 ? 1.130 -0.930 2.458 1.00 98.81 341 GLU A C 1
ATOM 2854 O O . GLU A 1 341 ? 0.162 -1.577 2.057 1.00 98.81 341 GLU A O 1
ATOM 2859 N N . ASN A 1 342 ? 2.296 -0.888 1.830 1.00 98.81 342 ASN A N 1
ATOM 2860 C CA . ASN A 1 342 ? 2.760 -1.809 0.804 1.00 98.81 342 ASN A CA 1
ATOM 2861 C C . ASN A 1 342 ? 4.301 -1.749 0.797 1.00 98.81 342 ASN A C 1
ATOM 2863 O O . ASN A 1 342 ? 4.897 -1.025 1.595 1.00 98.81 342 ASN A O 1
ATOM 2867 N N . HIS A 1 343 ? 4.957 -2.469 -0.108 1.00 98.62 343 HIS A N 1
ATOM 2868 C CA . HIS A 1 343 ? 6.423 -2.508 -0.193 1.00 98.62 343 HIS A CA 1
ATOM 2869 C C . HIS A 1 343 ? 7.104 -1.179 -0.592 1.00 98.62 343 HIS A C 1
ATOM 2871 O O . HIS A 1 343 ? 8.332 -1.088 -0.519 1.00 98.62 343 HIS A O 1
ATOM 2877 N N . ASP A 1 344 ? 6.344 -0.162 -1.008 1.00 98.31 344 ASP A N 1
ATOM 2878 C CA . ASP A 1 344 ? 6.827 1.175 -1.375 1.00 98.31 344 ASP A CA 1
ATOM 2879 C C . ASP A 1 344 ? 6.469 2.261 -0.349 1.00 98.31 344 ASP A C 1
ATOM 2881 O O . ASP A 1 344 ? 6.885 3.416 -0.499 1.00 98.31 344 ASP A O 1
ATOM 2885 N N . GLN A 1 345 ? 5.709 1.918 0.694 1.00 98.19 345 GLN A N 1
ATOM 2886 C CA . GLN A 1 345 ? 5.262 2.855 1.723 1.00 98.19 345 GLN A CA 1
ATOM 2887 C C . GLN A 1 345 ? 5.884 2.531 3.086 1.00 98.19 345 GLN A C 1
ATOM 2889 O O . GLN A 1 345 ? 6.132 1.368 3.392 1.00 98.19 345 GLN A O 1
ATOM 2894 N N . PRO A 1 346 ? 6.139 3.538 3.936 1.00 97.88 346 PRO A N 1
ATOM 2895 C CA . PRO A 1 346 ? 6.567 3.300 5.311 1.00 97.88 346 PRO A CA 1
ATOM 2896 C C . PRO A 1 346 ? 5.446 2.696 6.171 1.00 97.88 346 PRO A C 1
ATOM 2898 O O . PRO A 1 346 ? 4.289 2.618 5.754 1.00 97.88 346 PRO A O 1
ATOM 2901 N N . ARG A 1 347 ? 5.784 2.289 7.399 1.00 98.62 347 ARG A N 1
ATOM 2902 C CA . ARG A 1 347 ? 4.834 1.696 8.345 1.00 98.62 347 ARG A CA 1
ATOM 2903 C C . ARG A 1 347 ? 3.804 2.718 8.806 1.00 98.62 347 ARG A C 1
ATOM 2905 O O . ARG A 1 347 ? 4.122 3.858 9.146 1.00 98.62 347 ARG A O 1
ATOM 2912 N N . SER A 1 348 ? 2.550 2.284 8.840 1.00 98.38 348 SER A N 1
ATOM 2913 C CA . SER A 1 348 ? 1.386 3.147 9.039 1.00 98.38 348 SER A CA 1
ATOM 2914 C C . SER A 1 348 ? 1.357 3.807 10.415 1.00 98.38 348 SER A C 1
ATOM 2916 O O . SER A 1 348 ? 0.951 4.962 10.520 1.00 98.38 348 SER A O 1
ATOM 2918 N N . ILE A 1 349 ? 1.843 3.122 11.454 1.00 98.06 349 ILE A N 1
ATOM 2919 C CA . ILE A 1 349 ? 1.888 3.673 12.814 1.00 98.06 349 ILE A CA 1
ATOM 2920 C C . ILE A 1 349 ? 2.822 4.886 12.864 1.00 98.06 349 ILE A C 1
ATOM 2922 O O . ILE A 1 349 ? 2.414 5.943 13.334 1.00 98.06 349 ILE A O 1
ATOM 2926 N N . ASP A 1 350 ? 4.043 4.759 12.338 1.00 96.94 350 ASP A N 1
ATOM 2927 C CA . ASP A 1 350 ? 5.034 5.845 12.326 1.00 96.94 350 ASP A CA 1
ATOM 2928 C C . ASP A 1 350 ? 4.666 6.991 11.384 1.00 96.94 350 ASP A C 1
ATOM 2930 O O . ASP A 1 350 ? 5.115 8.119 11.583 1.00 96.94 350 ASP A O 1
ATOM 2934 N N . ARG A 1 351 ? 3.878 6.703 10.343 1.00 95.38 351 ARG A N 1
ATOM 2935 C CA . ARG A 1 351 ? 3.472 7.704 9.358 1.00 95.38 351 ARG A CA 1
ATOM 2936 C C . ARG A 1 351 ? 2.261 8.517 9.800 1.00 95.38 351 ARG A C 1
ATOM 2938 O O . ARG A 1 351 ? 2.246 9.736 9.649 1.00 95.38 351 ARG A O 1
ATOM 2945 N N . TYR A 1 352 ? 1.229 7.833 10.287 1.00 96.81 352 TYR A N 1
ATOM 2946 C CA . TYR A 1 352 ? -0.086 8.430 10.501 1.00 96.81 352 TYR A CA 1
ATOM 2947 C C . TYR A 1 352 ? -0.375 8.769 11.957 1.00 96.81 352 TYR A C 1
ATOM 2949 O O . TYR A 1 352 ? -1.399 9.387 12.238 1.00 96.81 352 TYR A O 1
ATOM 2957 N N . THR A 1 353 ? 0.489 8.364 12.885 1.00 95.12 353 THR A N 1
ATOM 2958 C CA . THR A 1 353 ? 0.293 8.595 14.316 1.00 95.12 353 THR A CA 1
ATOM 2959 C C . THR A 1 353 ? 1.585 9.071 14.963 1.00 95.12 353 THR A C 1
ATOM 2961 O O . THR A 1 353 ? 2.676 8.871 14.439 1.00 95.12 353 THR A O 1
ATOM 2964 N N . GLU A 1 354 ? 1.464 9.647 16.153 1.00 89.94 354 GLU A N 1
ATOM 2965 C CA . GLU A 1 354 ? 2.607 9.963 17.013 1.00 89.94 354 GLU A CA 1
ATOM 2966 C C . GLU A 1 354 ? 2.747 8.938 18.149 1.00 89.94 354 GLU A C 1
ATOM 2968 O O . GLU A 1 354 ? 3.275 9.247 19.214 1.00 89.94 354 GLU A O 1
ATOM 2973 N N . ALA A 1 355 ? 2.250 7.712 17.934 1.00 94.31 355 ALA A N 1
ATOM 2974 C CA . ALA A 1 355 ? 2.148 6.707 18.979 1.00 94.31 355 ALA A CA 1
ATOM 2975 C C . ALA A 1 355 ? 3.522 6.303 19.531 1.00 94.31 355 ALA A C 1
ATOM 2977 O O . ALA A 1 355 ? 4.380 5.758 18.820 1.00 94.31 355 ALA A O 1
ATOM 2978 N N . SER A 1 356 ? 3.676 6.534 20.829 1.00 93.69 356 SER A N 1
ATOM 2979 C CA . SER A 1 356 ? 4.730 6.018 21.688 1.00 93.69 356 SER A CA 1
ATOM 2980 C C . SER A 1 356 ? 4.728 4.490 21.723 1.00 93.69 356 SER A C 1
ATOM 2982 O O . SER A 1 356 ? 3.761 3.828 21.349 1.00 93.69 356 SER A O 1
ATOM 2984 N N . GLU A 1 357 ? 5.821 3.918 22.224 1.00 91.81 357 GLU A N 1
ATOM 2985 C CA . GLU A 1 357 ? 5.954 2.469 22.407 1.00 91.81 357 GLU A CA 1
ATOM 2986 C C . GLU A 1 357 ? 4.858 1.874 23.315 1.00 91.81 357 GLU A C 1
ATOM 2988 O O . GLU A 1 357 ? 4.463 0.729 23.126 1.00 91.81 357 GLU A O 1
ATOM 2993 N N . GLU A 1 358 ? 4.315 2.649 24.260 1.00 91.94 358 GLU A N 1
ATOM 2994 C CA . GLU A 1 358 ? 3.200 2.217 25.115 1.00 91.94 358 GLU A CA 1
ATOM 2995 C C . GLU A 1 358 ? 1.870 2.135 24.345 1.00 91.94 358 GLU A C 1
ATOM 2997 O O . GLU A 1 358 ? 1.067 1.228 24.574 1.00 91.94 358 GLU A O 1
ATOM 3002 N N . HIS A 1 359 ? 1.637 3.052 23.401 1.00 94.38 359 HIS A N 1
ATOM 3003 C CA . HIS A 1 359 ? 0.373 3.166 22.668 1.00 94.38 359 HIS A CA 1
ATOM 3004 C C . HIS A 1 359 ? 0.392 2.546 21.268 1.00 94.38 359 HIS A C 1
ATOM 3006 O O . HIS A 1 359 ? -0.649 2.508 20.610 1.00 94.38 359 HIS A O 1
ATOM 3012 N N . GLU A 1 360 ? 1.522 2.026 20.793 1.00 95.38 360 GLU A N 1
ATOM 3013 C CA . GLU A 1 360 ? 1.636 1.546 19.414 1.00 95.38 360 GLU A CA 1
ATOM 3014 C C . GLU A 1 360 ? 0.675 0.409 19.069 1.00 95.38 360 GLU A C 1
ATOM 3016 O O . GLU A 1 360 ? 0.076 0.420 17.996 1.00 95.38 360 GLU A O 1
ATOM 3021 N N . GLY A 1 361 ? 0.436 -0.521 20.000 1.00 96.81 361 GLY A N 1
ATOM 3022 C CA . GLY A 1 361 ? -0.541 -1.588 19.796 1.00 96.81 361 GLY A CA 1
ATOM 3023 C C . GLY A 1 361 ? -1.974 -1.053 19.706 1.00 96.81 361 GLY A C 1
ATOM 3024 O O . GLY A 1 361 ? -2.786 -1.557 18.934 1.00 96.81 361 GLY A O 1
ATOM 3025 N N . VAL A 1 362 ? -2.302 0.003 20.457 1.00 96.75 362 VAL A N 1
ATOM 3026 C CA . VAL A 1 362 ? -3.620 0.658 20.404 1.00 96.75 362 VAL A CA 1
ATOM 3027 C C . VAL A 1 362 ? -3.787 1.427 19.092 1.00 96.75 362 VAL A C 1
ATOM 3029 O O . VAL A 1 362 ? -4.838 1.318 18.454 1.00 96.75 362 VAL A O 1
ATOM 3032 N N . ALA A 1 363 ? -2.744 2.138 18.660 1.00 98.06 363 ALA A N 1
ATOM 3033 C CA . ALA A 1 363 ? -2.701 2.863 17.396 1.00 98.06 363 ALA A CA 1
ATOM 3034 C C . ALA A 1 363 ? -2.830 1.920 16.190 1.00 98.06 363 ALA A C 1
ATOM 3036 O O . ALA A 1 363 ? -3.655 2.165 15.312 1.00 98.06 363 ALA A O 1
ATOM 3037 N N . ALA A 1 364 ? -2.111 0.794 16.183 1.00 98.50 364 ALA A N 1
ATOM 3038 C CA . ALA A 1 364 ? -2.209 -0.222 15.135 1.00 98.50 364 ALA A CA 1
ATOM 3039 C C . ALA A 1 364 ? -3.643 -0.758 14.982 1.00 98.50 364 ALA A C 1
ATOM 3041 O O . ALA A 1 364 ? -4.179 -0.843 13.877 1.00 98.50 364 ALA A O 1
ATOM 3042 N N . LYS A 1 365 ? -4.308 -1.056 16.105 1.00 98.75 365 LYS A N 1
ATOM 3043 C CA . LYS A 1 365 ? -5.710 -1.499 16.127 1.00 98.75 365 LYS A CA 1
ATOM 3044 C C . LYS A 1 365 ? -6.669 -0.418 15.633 1.00 98.75 365 LYS A C 1
ATOM 3046 O O . LYS A 1 365 ? -7.606 -0.720 14.899 1.00 98.75 365 LYS A O 1
ATOM 3051 N N . MET A 1 366 ? -6.442 0.837 16.018 1.00 98.56 366 MET A N 1
ATOM 3052 C CA . MET A 1 366 ? -7.229 1.974 15.538 1.00 98.56 366 MET A CA 1
ATOM 3053 C C . MET A 1 366 ? -7.104 2.115 14.013 1.00 98.56 366 MET A C 1
ATOM 3055 O O . MET A 1 366 ? -8.126 2.185 13.328 1.00 98.56 366 MET A O 1
ATOM 3059 N N . LEU A 1 367 ? -5.882 2.045 13.475 1.00 98.75 367 LEU A N 1
ATOM 3060 C CA . LEU A 1 367 ? -5.608 2.086 12.036 1.00 98.75 367 LEU A CA 1
ATOM 3061 C C . LEU A 1 367 ? -6.258 0.918 11.280 1.00 98.75 367 LEU A C 1
ATOM 3063 O O . LEU A 1 367 ? -6.747 1.114 10.164 1.00 98.75 367 LEU A O 1
ATOM 3067 N N . ALA A 1 368 ? -6.318 -0.273 11.887 1.00 98.75 368 ALA A N 1
ATOM 3068 C CA . ALA A 1 368 ? -7.018 -1.431 11.333 1.00 98.75 368 ALA A CA 1
ATOM 3069 C C . ALA A 1 368 ? -8.523 -1.173 11.165 1.00 98.75 368 ALA A C 1
ATOM 3071 O O . ALA A 1 368 ? -9.086 -1.428 10.098 1.00 98.75 368 ALA A O 1
ATOM 3072 N N . VAL A 1 369 ? -9.172 -0.621 12.200 1.00 98.44 369 VAL A N 1
ATOM 3073 C CA . VAL A 1 369 ? -10.594 -0.233 12.165 1.00 98.44 369 VAL A CA 1
ATOM 3074 C C . VAL A 1 369 ? -10.838 0.856 11.123 1.00 98.44 369 VAL A C 1
ATOM 3076 O O . VAL A 1 369 ? -11.742 0.717 10.295 1.00 98.44 369 VAL A O 1
ATOM 3079 N N . ALA A 1 370 ? -10.023 1.914 11.152 1.00 98.44 370 ALA A N 1
ATOM 3080 C CA . ALA A 1 370 ? -10.143 3.061 10.259 1.00 98.44 370 ALA A CA 1
ATOM 3081 C C . ALA A 1 370 ? -10.039 2.654 8.784 1.00 98.44 370 ALA A C 1
ATOM 3083 O O . ALA A 1 370 ? -10.730 3.226 7.948 1.00 98.44 370 ALA A O 1
ATOM 3084 N N . LEU A 1 371 ? -9.231 1.636 8.467 1.00 98.50 371 LEU A N 1
ATOM 3085 C CA . LEU A 1 371 ? -9.089 1.124 7.108 1.00 98.50 371 LEU A CA 1
ATOM 3086 C C . LEU A 1 371 ? -10.194 0.145 6.724 1.00 98.50 371 LEU A C 1
ATOM 3088 O O . LEU A 1 371 ? -10.920 0.349 5.751 1.00 98.50 371 LEU A O 1
ATOM 3092 N N . ALA A 1 372 ? -10.286 -0.963 7.459 1.00 98.38 372 ALA A N 1
ATOM 3093 C CA . ALA A 1 372 ? -10.971 -2.158 6.992 1.00 98.38 372 ALA A CA 1
ATOM 3094 C C . ALA A 1 372 ? -12.484 -2.126 7.229 1.00 98.38 372 ALA A C 1
ATOM 3096 O O . ALA A 1 372 ? -13.178 -3.013 6.738 1.00 98.38 372 ALA A O 1
ATOM 3097 N N . LEU A 1 373 ? -13.027 -1.118 7.923 1.00 98.19 373 LEU A N 1
ATOM 3098 C CA . LEU A 1 373 ? -14.478 -0.918 8.056 1.00 98.19 373 LEU A CA 1
ATOM 3099 C C . LEU A 1 373 ? -15.051 0.119 7.069 1.00 98.19 373 LEU A C 1
ATOM 3101 O O . LEU A 1 373 ? -16.245 0.429 7.118 1.00 98.19 373 LEU A O 1
ATOM 3105 N N . GLN A 1 374 ? -14.245 0.609 6.122 1.00 97.06 374 GLN A N 1
ATOM 3106 C CA . GLN A 1 374 ? -14.697 1.438 4.993 1.00 97.06 374 GLN A CA 1
ATOM 3107 C C . GLN A 1 374 ? -15.261 0.585 3.836 1.00 97.06 374 GLN A C 1
ATOM 3109 O O . GLN A 1 374 ? -15.256 -0.650 3.901 1.00 97.06 374 GLN A O 1
ATOM 3114 N N . SER A 1 375 ? -15.816 1.216 2.795 1.00 96.12 375 SER A N 1
ATOM 3115 C CA . SER A 1 375 ? -16.288 0.526 1.584 1.00 96.12 375 SER A CA 1
ATOM 3116 C C . SER A 1 375 ? -15.121 0.300 0.625 1.00 96.12 375 SER A C 1
ATOM 3118 O O . SER A 1 375 ? -14.369 1.236 0.351 1.00 96.12 375 SER A O 1
ATOM 3120 N N . GLY A 1 376 ? -14.944 -0.927 0.130 1.00 97.81 376 GLY A N 1
ATOM 3121 C CA . GLY A 1 376 ? -13.790 -1.316 -0.691 1.00 97.81 376 GLY A CA 1
ATOM 3122 C C . GLY A 1 376 ? -13.159 -2.651 -0.284 1.00 97.81 376 GLY A C 1
ATOM 3123 O O . GLY A 1 376 ? -13.647 -3.334 0.611 1.00 97.81 376 GLY A O 1
ATOM 3124 N N . THR A 1 377 ? -12.066 -3.038 -0.927 1.00 98.81 377 THR A N 1
ATOM 3125 C CA . THR A 1 377 ? -11.323 -4.269 -0.603 1.00 98.81 377 THR A CA 1
ATOM 3126 C C . THR A 1 377 ? -10.077 -3.908 0.210 1.00 98.81 377 THR A C 1
ATOM 3128 O O . THR A 1 377 ? -9.246 -3.157 -0.302 1.00 98.81 377 THR A O 1
ATOM 3131 N N . PRO A 1 378 ? -9.936 -4.369 1.470 1.00 98.75 378 PRO A N 1
ATOM 3132 C CA . PRO A 1 378 ? -8.767 -4.072 2.292 1.00 98.75 378 PRO A CA 1
ATOM 3133 C C . PRO A 1 378 ? -7.547 -4.907 1.900 1.00 98.75 378 PRO A C 1
ATOM 3135 O O . PRO A 1 378 ? -7.646 -6.121 1.719 1.00 98.75 378 PRO A O 1
ATOM 3138 N N . PHE A 1 379 ? -6.399 -4.240 1.831 1.00 98.94 379 PHE A N 1
ATOM 3139 C CA . PHE A 1 379 ? -5.075 -4.807 1.622 1.00 98.94 379 PHE A CA 1
ATOM 3140 C C . PHE A 1 379 ? -4.253 -4.615 2.897 1.00 98.94 379 PHE A C 1
ATOM 3142 O O . PHE A 1 379 ? -4.136 -3.502 3.413 1.00 98.94 379 PHE A O 1
ATOM 3149 N N . ILE A 1 380 ? -3.713 -5.720 3.397 1.00 98.88 380 ILE A N 1
ATOM 3150 C CA . ILE A 1 380 ? -2.836 -5.799 4.556 1.00 98.88 380 ILE A CA 1
ATOM 3151 C C . ILE A 1 380 ? -1.448 -6.153 4.036 1.00 98.88 380 ILE A C 1
ATOM 3153 O O . ILE A 1 380 ? -1.296 -7.120 3.289 1.00 98.88 380 ILE A O 1
ATOM 3157 N N . TYR A 1 381 ? -0.437 -5.382 4.411 1.00 98.94 381 TYR A N 1
ATOM 3158 C CA . TYR A 1 381 ? 0.945 -5.677 4.042 1.00 98.94 381 TYR A CA 1
ATOM 3159 C C . TYR A 1 381 ? 1.661 -6.450 5.151 1.00 98.94 381 TYR A C 1
ATOM 3161 O O . TYR A 1 381 ? 1.387 -6.233 6.330 1.00 98.94 381 TYR A O 1
ATOM 3169 N N . GLN A 1 382 ? 2.595 -7.332 4.787 1.00 98.88 382 GLN A N 1
ATOM 3170 C CA . GLN A 1 382 ? 3.335 -8.148 5.750 1.00 98.88 382 GLN A CA 1
ATOM 3171 C C . GLN A 1 382 ? 3.922 -7.336 6.918 1.00 98.88 382 GLN A C 1
ATOM 3173 O O . GLN A 1 382 ? 4.713 -6.404 6.737 1.00 98.88 382 GLN A O 1
ATOM 3178 N N . GLY A 1 383 ? 3.541 -7.695 8.143 1.00 98.75 383 GLY A N 1
ATOM 3179 C CA . GLY A 1 383 ? 3.970 -7.024 9.367 1.00 98.75 383 GLY A CA 1
ATOM 3180 C C . GLY A 1 383 ? 3.029 -5.928 9.863 1.00 98.75 383 GLY A C 1
ATOM 3181 O O . GLY A 1 383 ? 3.111 -5.557 11.034 1.00 98.75 383 GLY A O 1
ATOM 3182 N N . GLN A 1 384 ? 2.104 -5.441 9.033 1.00 98.88 384 GLN A N 1
ATOM 3183 C CA . GLN A 1 384 ? 1.074 -4.487 9.453 1.00 98.88 384 GLN A CA 1
ATOM 3184 C C . GLN A 1 384 ? 0.144 -5.105 10.508 1.00 98.88 384 GLN A C 1
ATOM 3186 O O . GLN A 1 384 ? -0.278 -4.441 11.455 1.00 98.88 384 GLN A O 1
ATOM 3191 N N . GLU A 1 385 ? -0.141 -6.399 10.376 1.00 98.81 385 GLU A N 1
ATOM 3192 C CA . GLU A 1 385 ? -0.922 -7.182 11.328 1.00 98.81 385 GLU A CA 1
ATOM 3193 C C . GLU A 1 385 ? -0.206 -7.418 12.661 1.00 98.81 385 GLU A C 1
ATOM 3195 O O . GLU A 1 385 ? -0.853 -7.796 13.629 1.00 98.81 385 GLU A O 1
ATOM 3200 N N . LEU A 1 386 ? 1.107 -7.184 12.715 1.00 98.75 386 LEU A N 1
ATOM 3201 C CA . LEU A 1 386 ? 1.923 -7.248 13.929 1.00 98.75 386 LEU A CA 1
ATOM 3202 C C . LEU A 1 386 ? 2.191 -5.853 14.513 1.00 98.75 386 LEU A C 1
ATOM 3204 O O . LEU A 1 386 ? 2.771 -5.735 15.583 1.00 98.75 386 LEU A O 1
ATOM 3208 N N . GLY A 1 387 ? 1.827 -4.784 13.799 1.00 98.25 387 GLY A N 1
ATOM 3209 C CA . GLY A 1 387 ? 2.216 -3.424 14.165 1.00 98.25 387 GLY A CA 1
ATOM 3210 C C . GLY A 1 387 ? 3.719 -3.156 14.014 1.00 98.25 387 GLY A C 1
ATOM 3211 O O . GLY A 1 387 ? 4.293 -2.416 14.813 1.00 98.25 387 GLY A O 1
ATOM 3212 N N . MET A 1 388 ? 4.372 -3.756 13.007 1.00 98.62 388 MET A N 1
ATOM 3213 C CA . MET A 1 388 ? 5.780 -3.472 12.700 1.00 98.62 388 MET A CA 1
ATOM 3214 C C . MET A 1 388 ? 6.015 -1.968 12.479 1.00 98.62 388 MET A C 1
ATOM 3216 O O . MET A 1 388 ? 5.173 -1.260 11.930 1.00 98.62 388 MET A O 1
ATOM 3220 N N . ARG A 1 389 ? 7.191 -1.493 12.903 1.00 97.81 389 ARG A N 1
ATOM 3221 C CA . ARG A 1 389 ? 7.588 -0.075 12.894 1.00 97.81 389 ARG A CA 1
ATOM 3222 C C . ARG A 1 389 ? 8.621 0.224 11.808 1.00 97.81 389 ARG A C 1
ATOM 3224 O O . ARG A 1 389 ? 9.291 -0.690 11.316 1.00 97.81 389 ARG A O 1
ATOM 3231 N N . ASN A 1 390 ? 8.756 1.501 11.458 1.00 98.12 390 ASN A N 1
ATOM 3232 C CA . ASN A 1 390 ? 9.824 2.012 10.598 1.00 98.12 390 ASN A CA 1
ATOM 3233 C C . ASN A 1 390 ? 11.208 1.580 11.106 1.00 98.12 390 ASN A C 1
ATOM 3235 O O . ASN A 1 390 ? 11.386 1.201 12.271 1.00 98.12 390 ASN A O 1
ATOM 3239 N N . VAL A 1 391 ? 12.209 1.656 10.226 1.00 96.44 391 VAL A N 1
ATOM 3240 C CA . VAL A 1 391 ? 13.591 1.335 10.592 1.00 96.44 391 VAL A CA 1
ATOM 3241 C C . VAL A 1 391 ? 14.064 2.211 11.764 1.00 96.44 391 VAL A C 1
ATOM 3243 O O . VAL A 1 391 ? 13.663 3.376 11.871 1.00 96.44 391 VAL A O 1
ATOM 3246 N N . PRO A 1 392 ? 14.930 1.695 12.655 1.00 93.75 392 PRO A N 1
ATOM 3247 C CA . PRO A 1 392 ? 15.411 2.450 13.805 1.00 93.75 392 PRO A CA 1
ATOM 3248 C C . PRO A 1 392 ? 16.038 3.798 13.428 1.00 93.75 392 PRO A C 1
ATOM 3250 O O . PRO A 1 392 ? 16.864 3.895 12.521 1.00 93.75 392 PRO A O 1
ATOM 3253 N N . LYS A 1 393 ? 15.737 4.845 14.208 1.00 92.56 393 LYS A N 1
ATOM 3254 C CA . LYS A 1 393 ? 16.322 6.192 14.027 1.00 92.56 393 LYS A CA 1
ATOM 3255 C C . LYS A 1 393 ? 17.851 6.224 14.174 1.00 92.56 393 LYS A C 1
ATOM 3257 O O . LYS A 1 393 ? 18.485 7.201 13.781 1.00 92.56 393 LYS A O 1
ATOM 3262 N N . SER A 1 394 ? 18.434 5.187 14.775 1.00 93.19 394 SER A N 1
ATOM 3263 C CA . SER A 1 394 ? 19.879 4.994 14.922 1.00 93.19 394 SER A CA 1
ATOM 3264 C C . SER A 1 394 ? 20.562 4.491 13.648 1.00 93.19 394 SER A C 1
ATOM 3266 O O . SER A 1 394 ? 21.788 4.543 13.574 1.00 93.19 394 SER A O 1
ATOM 3268 N N . TRP A 1 395 ? 19.812 3.999 12.658 1.00 93.56 395 TRP A N 1
ATOM 3269 C CA . TRP A 1 395 ? 20.385 3.506 11.410 1.00 93.56 395 TRP A CA 1
ATOM 3270 C C . TRP A 1 395 ? 20.909 4.657 10.553 1.00 93.56 395 TRP A C 1
ATOM 3272 O O . TRP A 1 395 ? 20.187 5.618 10.262 1.00 93.56 395 TRP A O 1
ATOM 3282 N N . GLY A 1 396 ? 22.168 4.535 10.131 1.00 94.06 396 GLY A N 1
ATOM 3283 C CA . GLY A 1 396 ? 22.755 5.388 9.112 1.00 94.06 396 GLY A CA 1
ATOM 3284 C C . GLY A 1 396 ? 22.393 4.926 7.700 1.00 94.06 396 GLY A C 1
ATOM 3285 O O . GLY A 1 396 ? 21.780 3.875 7.491 1.00 94.06 396 GLY A O 1
ATOM 3286 N N . ILE A 1 397 ? 22.781 5.732 6.711 1.00 95.31 397 ILE A N 1
ATOM 3287 C CA . ILE A 1 397 ? 22.493 5.479 5.292 1.00 95.31 397 ILE A CA 1
ATOM 3288 C C . ILE A 1 397 ? 23.065 4.141 4.796 1.00 95.31 397 ILE A C 1
ATOM 3290 O O . ILE A 1 397 ? 22.509 3.531 3.892 1.00 95.31 397 ILE A O 1
ATOM 3294 N N . GLU A 1 398 ? 24.128 3.633 5.421 1.00 94.62 398 GLU A N 1
ATOM 3295 C CA . GLU A 1 398 ? 24.763 2.350 5.100 1.00 94.62 398 GLU A CA 1
ATOM 3296 C C . GLU A 1 398 ? 23.875 1.120 5.340 1.00 94.62 398 GLU A C 1
ATOM 3298 O O . GLU A 1 398 ? 24.222 0.018 4.911 1.00 94.62 398 GLU A O 1
ATOM 3303 N N . LYS A 1 399 ? 22.754 1.285 6.050 1.00 95.31 399 LYS A N 1
ATOM 3304 C CA . LYS A 1 399 ? 21.769 0.224 6.288 1.00 95.31 399 LYS A CA 1
ATOM 3305 C C . LYS A 1 399 ? 20.688 0.144 5.210 1.00 95.31 399 LYS A C 1
ATOM 3307 O O . LYS A 1 399 ? 20.061 -0.907 5.090 1.00 95.31 399 LYS A O 1
ATOM 3312 N N . TYR A 1 400 ? 20.488 1.213 4.444 1.00 96.81 400 TYR A N 1
ATOM 3313 C CA . TYR A 1 400 ? 19.476 1.284 3.393 1.00 96.81 400 TYR A CA 1
ATOM 3314 C C . TYR A 1 400 ? 19.933 0.529 2.140 1.00 96.81 400 TYR A C 1
ATOM 3316 O O . TYR A 1 400 ? 21.124 0.483 1.829 1.00 96.81 400 TYR A O 1
ATOM 3324 N N . GLN A 1 401 ? 18.978 -0.078 1.442 1.00 96.69 401 GLN A N 1
ATOM 3325 C CA . GLN A 1 401 ? 19.161 -0.846 0.209 1.00 96.69 401 GLN A CA 1
ATOM 3326 C C . GLN A 1 401 ? 18.375 -0.243 -0.966 1.00 96.69 401 GLN A C 1
ATOM 3328 O O . GLN A 1 401 ? 18.703 -0.517 -2.117 1.00 96.69 401 GLN A O 1
ATOM 3333 N N . ASP A 1 402 ? 17.356 0.580 -0.700 1.00 96.88 402 ASP A N 1
ATOM 3334 C CA . ASP A 1 402 ? 16.473 1.139 -1.723 1.00 96.88 402 ASP A CA 1
ATOM 3335 C C . ASP A 1 402 ? 17.192 2.107 -2.679 1.00 96.88 402 ASP A C 1
ATOM 3337 O O . ASP A 1 402 ? 17.714 3.150 -2.269 1.00 96.88 402 ASP A O 1
ATOM 3341 N N . ILE A 1 403 ? 17.148 1.791 -3.977 1.00 97.12 403 ILE A N 1
ATOM 3342 C CA . ILE A 1 403 ? 17.742 2.588 -5.052 1.00 97.12 403 ILE A CA 1
ATOM 3343 C C . ILE A 1 403 ? 17.245 4.040 -5.075 1.00 97.12 403 ILE A C 1
ATOM 3345 O O . ILE A 1 403 ? 18.057 4.933 -5.311 1.00 97.12 403 ILE A O 1
ATOM 3349 N N . ASP A 1 404 ? 15.970 4.303 -4.768 1.00 95.50 404 ASP A N 1
ATOM 3350 C CA . ASP A 1 404 ? 15.401 5.661 -4.761 1.00 95.50 404 ASP A CA 1
ATOM 3351 C C . ASP A 1 404 ? 16.121 6.543 -3.725 1.00 95.50 404 ASP A C 1
ATOM 3353 O O . ASP A 1 404 ? 16.746 7.559 -4.057 1.00 95.50 404 ASP A O 1
ATOM 3357 N N . CYS A 1 405 ? 16.143 6.098 -2.463 1.00 95.19 405 CYS A N 1
ATOM 3358 C CA . CYS A 1 405 ? 16.783 6.851 -1.386 1.00 95.19 405 CYS A CA 1
ATOM 3359 C C . CYS A 1 405 ? 18.313 6.925 -1.550 1.00 95.19 405 CYS A C 1
ATOM 3361 O O . CYS A 1 405 ? 18.917 7.971 -1.293 1.00 95.19 405 CYS A O 1
ATOM 3363 N N . LEU A 1 406 ? 18.953 5.854 -2.038 1.00 97.25 406 LEU A N 1
ATOM 3364 C CA . LEU A 1 406 ? 20.399 5.817 -2.256 1.00 97.25 406 LEU A CA 1
ATOM 3365 C C . LEU A 1 406 ? 20.825 6.721 -3.417 1.00 97.25 406 LEU A C 1
ATOM 3367 O O . LEU A 1 406 ? 21.865 7.379 -3.325 1.00 97.25 406 LEU A O 1
ATOM 3371 N N . ASN A 1 407 ? 20.042 6.800 -4.493 1.00 97.25 407 ASN A N 1
ATOM 3372 C CA . ASN A 1 407 ? 20.315 7.717 -5.598 1.00 97.25 407 ASN A CA 1
ATOM 3373 C C . ASN A 1 407 ? 20.093 9.169 -5.180 1.00 97.25 407 ASN A C 1
ATOM 3375 O O . ASN A 1 407 ? 20.954 10.009 -5.456 1.00 97.25 407 ASN A O 1
ATOM 3379 N N . HIS A 1 408 ? 19.017 9.459 -4.443 1.00 96.06 408 HIS A N 1
ATOM 3380 C CA . HIS A 1 408 ? 18.792 10.789 -3.877 1.00 96.06 408 HIS A CA 1
ATOM 3381 C C . HIS A 1 408 ? 19.942 11.206 -2.944 1.00 96.06 408 HIS A C 1
ATOM 3383 O O . HIS A 1 408 ? 20.463 12.318 -3.040 1.00 96.06 408 HIS A O 1
ATOM 3389 N N . TRP A 1 409 ? 20.434 10.291 -2.101 1.00 97.00 409 TRP A N 1
ATOM 3390 C CA . TRP A 1 409 ? 21.586 10.543 -1.233 1.00 97.00 409 TRP A CA 1
ATOM 3391 C C . TRP A 1 409 ? 22.871 10.833 -2.019 1.00 97.00 409 TRP A C 1
ATOM 3393 O O . TRP A 1 409 ? 23.581 11.793 -1.714 1.00 97.00 409 TRP A O 1
ATOM 3403 N N . LYS A 1 410 ? 23.172 10.042 -3.056 1.00 96.69 410 LYS A N 1
ATOM 3404 C CA . LYS A 1 410 ? 24.337 10.274 -3.930 1.00 96.69 410 LYS A CA 1
ATOM 3405 C C . LYS A 1 410 ? 24.257 11.634 -4.623 1.00 96.69 410 LYS A C 1
ATOM 3407 O O . LYS A 1 410 ? 25.273 12.326 -4.704 1.00 96.69 410 LYS A O 1
ATOM 3412 N N . LEU A 1 411 ? 23.074 12.022 -5.105 1.00 93.88 411 LEU A N 1
ATOM 3413 C CA . LEU A 1 411 ? 22.856 13.324 -5.733 1.00 93.88 411 LEU A CA 1
ATOM 3414 C C . LEU A 1 411 ? 23.098 14.460 -4.735 1.00 93.88 411 LEU A C 1
ATOM 3416 O O . LEU A 1 411 ? 23.879 15.367 -5.020 1.00 93.88 411 LEU A O 1
ATOM 3420 N N . LEU A 1 412 ? 22.537 14.352 -3.528 1.00 94.44 412 LEU A N 1
ATOM 3421 C CA . LEU A 1 412 ? 22.749 15.319 -2.454 1.00 94.44 412 LEU A CA 1
ATOM 3422 C C . LEU A 1 412 ? 24.237 15.488 -2.112 1.00 94.44 412 LEU A C 1
ATOM 3424 O O . LEU A 1 412 ? 24.715 16.615 -2.001 1.00 94.44 412 LEU A O 1
ATOM 3428 N N . LEU A 1 413 ? 24.987 14.389 -1.981 1.00 95.62 413 LEU A N 1
ATOM 3429 C CA . LEU A 1 413 ? 26.429 14.444 -1.713 1.00 95.62 413 LEU A CA 1
ATOM 3430 C C . LEU A 1 413 ? 27.226 15.062 -2.866 1.00 95.62 413 LEU A C 1
ATOM 3432 O O . LEU A 1 413 ? 28.252 15.696 -2.628 1.00 95.62 413 LEU A O 1
ATOM 3436 N N . LYS A 1 414 ? 26.776 14.889 -4.110 1.00 95.00 414 LYS A N 1
ATOM 3437 C CA . LYS A 1 414 ? 27.418 15.484 -5.286 1.00 95.00 414 LYS A CA 1
ATOM 3438 C C . LYS A 1 414 ? 27.184 16.993 -5.353 1.00 95.00 414 LYS A C 1
ATOM 3440 O O . LYS A 1 414 ? 28.116 17.739 -5.638 1.00 95.00 414 LYS A O 1
ATOM 3445 N N . GLU A 1 415 ? 25.956 17.435 -5.113 1.00 92.12 415 GLU A N 1
ATOM 3446 C CA . GLU A 1 415 ? 25.561 18.841 -5.249 1.00 92.12 415 GLU A CA 1
ATOM 3447 C C . GLU A 1 415 ? 25.918 19.677 -4.018 1.00 92.12 415 GLU A C 1
ATOM 3449 O O . GLU A 1 415 ? 26.285 20.846 -4.138 1.00 92.12 415 GLU A O 1
ATOM 3454 N N . LYS A 1 416 ? 25.829 19.078 -2.826 1.00 92.00 416 LYS A N 1
ATOM 3455 C CA . LYS A 1 416 ? 26.027 19.740 -1.531 1.00 92.00 416 LYS A CA 1
ATOM 3456 C C . LYS A 1 416 ? 26.938 18.907 -0.609 1.00 92.00 416 LYS A C 1
ATOM 3458 O O . LYS A 1 416 ? 26.531 18.532 0.495 1.00 92.00 416 LYS A O 1
ATOM 3463 N N . PRO A 1 417 ? 28.199 18.638 -1.007 1.00 91.88 417 PRO A N 1
ATOM 3464 C CA . PRO A 1 417 ? 29.088 17.699 -0.308 1.00 91.88 417 PRO A CA 1
ATOM 3465 C C . PRO A 1 417 ? 29.355 18.045 1.164 1.00 91.88 417 PRO A C 1
ATOM 3467 O O . PRO A 1 417 ? 29.560 17.147 1.979 1.00 91.88 417 PRO A O 1
ATOM 3470 N N . SER A 1 418 ? 29.326 19.332 1.519 1.00 94.06 418 SER A N 1
ATOM 3471 C CA . SER A 1 418 ? 29.634 19.819 2.872 1.00 94.06 418 SER A CA 1
ATOM 3472 C C . SER A 1 418 ? 28.405 20.286 3.664 1.00 94.06 418 SER A C 1
ATOM 3474 O O . SER A 1 418 ? 28.560 20.807 4.768 1.00 94.06 418 SER A O 1
ATOM 3476 N N . ASP A 1 419 ? 27.191 20.139 3.122 1.00 95.50 419 ASP A N 1
ATOM 3477 C CA . ASP A 1 419 ? 25.957 20.582 3.781 1.00 95.50 419 ASP A CA 1
ATOM 3478 C C . ASP A 1 419 ? 25.419 19.498 4.726 1.00 95.50 419 ASP A C 1
ATOM 3480 O O . ASP A 1 419 ? 24.532 18.706 4.399 1.00 95.50 419 ASP A O 1
ATOM 3484 N N . THR A 1 420 ? 25.984 19.454 5.931 1.00 94.88 420 THR A N 1
ATOM 3485 C CA . THR A 1 420 ? 25.601 18.478 6.961 1.00 94.88 420 THR A CA 1
ATOM 3486 C C . THR A 1 420 ? 24.165 18.664 7.455 1.00 94.88 420 THR A C 1
ATOM 3488 O O . THR A 1 420 ? 23.554 17.703 7.927 1.00 94.88 420 THR A O 1
ATOM 3491 N N . ALA A 1 421 ? 23.597 19.869 7.331 1.00 95.94 421 ALA A N 1
ATOM 3492 C CA . ALA A 1 421 ? 22.210 20.134 7.693 1.00 95.94 421 ALA A CA 1
ATOM 3493 C C . ALA A 1 421 ? 21.253 19.496 6.680 1.00 95.94 421 ALA A C 1
ATOM 3495 O O . ALA A 1 421 ? 20.347 18.767 7.085 1.00 95.94 421 ALA A O 1
ATOM 3496 N N . ALA A 1 422 ? 21.495 19.687 5.379 1.00 94.44 422 ALA A N 1
ATOM 3497 C CA . ALA A 1 422 ? 20.712 19.038 4.329 1.00 94.44 422 ALA A CA 1
ATOM 3498 C C . ALA A 1 422 ? 20.826 17.508 4.392 1.00 94.44 422 ALA A C 1
ATOM 3500 O O . ALA A 1 422 ? 19.821 16.811 4.284 1.00 94.44 422 ALA A O 1
ATOM 3501 N N . GLN A 1 423 ? 22.026 16.980 4.648 1.00 95.00 423 GLN A N 1
ATOM 3502 C CA . GLN A 1 423 ? 22.248 15.544 4.853 1.00 95.00 423 GLN A CA 1
ATOM 3503 C C . GLN A 1 423 ? 21.446 14.995 6.040 1.00 95.00 423 GLN A C 1
ATOM 3505 O O . GLN A 1 423 ? 20.809 13.948 5.933 1.00 95.00 423 GLN A O 1
ATOM 3510 N N . LYS A 1 424 ? 21.421 15.716 7.168 1.00 95.25 424 LYS A N 1
ATOM 3511 C CA . LYS A 1 424 ? 20.618 15.328 8.333 1.00 95.25 424 LYS A CA 1
ATOM 3512 C C . LYS A 1 424 ? 19.120 15.327 8.020 1.00 95.25 424 LYS A C 1
ATOM 3514 O O . LYS A 1 424 ? 18.436 14.393 8.426 1.00 95.25 424 LYS A O 1
ATOM 3519 N N . ILE A 1 425 ? 18.626 16.342 7.309 1.00 95.62 425 ILE A N 1
ATOM 3520 C CA . ILE A 1 425 ? 17.216 16.429 6.898 1.00 95.62 425 ILE A CA 1
ATOM 3521 C C . ILE A 1 425 ? 16.861 15.262 5.972 1.00 95.62 425 ILE A C 1
ATOM 3523 O O . ILE A 1 425 ? 15.886 14.567 6.231 1.00 95.62 425 ILE A O 1
ATOM 3527 N N . ALA A 1 426 ? 17.678 14.985 4.954 1.00 95.75 426 ALA A N 1
ATOM 3528 C CA . ALA A 1 426 ? 17.435 13.874 4.037 1.00 95.75 426 ALA A CA 1
ATOM 3529 C C . ALA A 1 426 ? 17.359 12.530 4.775 1.00 95.75 426 ALA A C 1
ATOM 3531 O O . ALA A 1 426 ? 16.420 11.770 4.564 1.00 95.75 426 ALA A O 1
ATOM 3532 N N . LEU A 1 427 ? 18.283 12.263 5.708 1.00 95.81 427 LEU A N 1
ATOM 3533 C CA . LEU A 1 427 ? 18.239 11.040 6.512 1.00 95.81 427 LEU A CA 1
ATOM 3534 C C . LEU A 1 427 ? 16.970 10.957 7.379 1.00 95.81 427 LEU A C 1
ATOM 3536 O O . LEU A 1 427 ? 16.388 9.882 7.495 1.00 95.81 427 LEU A O 1
ATOM 3540 N N . GLN A 1 428 ? 16.510 12.074 7.952 1.00 95.62 428 GLN A N 1
ATOM 3541 C CA . GLN A 1 428 ? 15.239 12.119 8.687 1.00 95.62 428 GLN A CA 1
ATOM 3542 C C . GLN A 1 428 ? 14.041 11.812 7.781 1.00 95.62 428 GLN A C 1
ATOM 3544 O O . GLN A 1 428 ? 13.134 11.093 8.193 1.00 95.62 428 GLN A O 1
ATOM 3549 N N . GLU A 1 429 ? 14.036 12.314 6.548 1.00 96.62 429 GLU A N 1
ATOM 3550 C CA . GLU A 1 429 ? 12.974 12.025 5.584 1.00 96.62 429 GLU A CA 1
ATOM 3551 C C . GLU A 1 429 ? 13.039 10.576 5.074 1.00 96.62 429 GLU A C 1
ATOM 3553 O O . GLU A 1 429 ? 11.996 9.950 4.903 1.00 96.62 429 GLU A O 1
ATOM 3558 N N . TYR A 1 430 ? 14.224 9.970 4.945 1.00 96.88 430 TYR A N 1
ATOM 3559 C CA . TYR A 1 430 ? 14.352 8.535 4.648 1.00 96.88 430 TYR A CA 1
ATOM 3560 C C . TYR A 1 430 ? 13.802 7.666 5.783 1.00 96.88 430 TYR A C 1
ATOM 3562 O O . TYR A 1 430 ? 13.047 6.728 5.528 1.00 96.88 430 TYR A O 1
ATOM 3570 N N . GLN A 1 431 ? 14.091 8.021 7.037 1.00 95.06 431 GLN A N 1
ATOM 3571 C CA . GLN A 1 431 ? 13.545 7.331 8.212 1.00 95.06 431 GLN A CA 1
ATOM 3572 C C . GLN A 1 431 ? 12.014 7.400 8.279 1.00 95.06 431 GLN A C 1
ATOM 3574 O O . GLN A 1 431 ? 11.383 6.518 8.855 1.00 95.06 431 GLN A O 1
ATOM 3579 N N . LYS A 1 432 ? 11.404 8.431 7.686 1.00 95.12 432 LYS A N 1
ATOM 3580 C CA . LYS A 1 432 ? 9.946 8.567 7.609 1.00 95.12 432 LYS A CA 1
ATOM 3581 C C . LYS A 1 432 ? 9.342 7.875 6.392 1.00 95.12 432 LYS A C 1
ATOM 3583 O O . LYS A 1 432 ? 8.300 7.256 6.538 1.00 95.12 432 LYS A O 1
ATOM 3588 N N . LYS A 1 433 ? 9.963 8.000 5.214 1.00 96.00 433 LYS A N 1
ATOM 3589 C CA . LYS A 1 433 ? 9.311 7.769 3.908 1.00 96.00 433 LYS A CA 1
ATOM 3590 C C . LYS A 1 433 ? 10.009 6.757 3.006 1.00 96.00 433 LYS A C 1
ATOM 3592 O O . LYS A 1 433 ? 9.473 6.420 1.952 1.00 96.00 433 LYS A O 1
ATOM 3597 N N . SER A 1 434 ? 11.213 6.299 3.351 1.00 97.19 434 SER A N 1
ATOM 3598 C CA . SER A 1 434 ? 11.913 5.304 2.532 1.00 97.19 434 SER A CA 1
ATOM 3599 C C . SER A 1 434 ? 11.098 4.019 2.428 1.00 97.19 434 SER A C 1
ATOM 3601 O O . SER A 1 434 ? 10.444 3.611 3.393 1.00 97.19 434 SER A O 1
ATOM 3603 N N . ARG A 1 435 ? 11.182 3.367 1.266 1.00 98.25 435 ARG A N 1
ATOM 3604 C CA . ARG A 1 435 ? 10.528 2.082 0.998 1.00 98.25 435 ARG A CA 1
ATOM 3605 C C . ARG A 1 435 ? 11.098 0.971 1.879 1.00 98.25 435 ARG A C 1
ATOM 3607 O O . ARG A 1 435 ? 10.391 0.048 2.266 1.00 98.25 435 ARG A O 1
ATOM 3614 N N . ASP A 1 436 ? 12.355 1.116 2.293 1.00 98.25 436 ASP A N 1
ATOM 3615 C CA . ASP A 1 436 ? 13.044 0.182 3.186 1.00 98.25 436 ASP A CA 1
ATOM 3616 C C . ASP A 1 436 ? 12.348 -0.007 4.545 1.00 98.25 436 ASP A C 1
ATOM 3618 O O . ASP A 1 436 ? 12.460 -1.072 5.149 1.00 98.25 436 ASP A O 1
ATOM 3622 N N . ASN A 1 437 ? 11.544 0.961 4.998 1.00 98.31 437 ASN A N 1
ATOM 3623 C CA . ASN A 1 437 ? 10.702 0.812 6.193 1.00 98.31 437 ASN A CA 1
ATOM 3624 C C . ASN A 1 437 ? 9.719 -0.371 6.107 1.00 98.31 437 ASN A C 1
ATOM 3626 O O . ASN A 1 437 ? 9.382 -0.979 7.125 1.00 98.31 437 ASN A O 1
ATOM 3630 N N . ALA A 1 438 ? 9.285 -0.723 4.898 1.00 98.44 438 ALA A N 1
ATOM 3631 C CA . ALA A 1 438 ? 8.425 -1.869 4.629 1.00 98.44 438 ALA A CA 1
ATOM 3632 C C . ALA A 1 438 ? 9.199 -3.143 4.254 1.00 98.44 438 ALA A C 1
ATOM 3634 O O . ALA A 1 438 ? 8.607 -4.220 4.206 1.00 98.44 438 ALA A O 1
ATOM 3635 N N . ARG A 1 439 ? 10.506 -3.061 3.984 1.00 98.56 439 ARG A N 1
ATOM 3636 C CA . ARG A 1 439 ? 11.276 -4.164 3.379 1.00 98.56 439 ARG A CA 1
ATOM 3637 C C . ARG A 1 439 ? 12.164 -4.914 4.367 1.00 98.56 439 ARG A C 1
ATOM 3639 O O . ARG A 1 439 ? 12.782 -5.901 3.977 1.00 98.56 439 ARG A O 1
ATOM 3646 N N . THR A 1 440 ? 12.207 -4.519 5.638 1.00 98.56 440 THR A N 1
ATOM 3647 C CA . THR A 1 440 ? 12.885 -5.315 6.672 1.00 98.56 440 THR A CA 1
ATOM 3648 C C . THR A 1 440 ? 12.272 -6.723 6.780 1.00 98.56 440 THR A C 1
ATOM 3650 O O . THR A 1 440 ? 11.069 -6.886 6.545 1.00 98.56 440 THR A O 1
ATOM 3653 N N . PRO A 1 441 ? 13.069 -7.755 7.121 1.00 98.75 441 PRO A N 1
ATOM 3654 C CA . PRO A 1 441 ? 12.557 -9.107 7.334 1.00 98.75 441 PRO A CA 1
ATOM 3655 C C . PRO A 1 441 ? 11.388 -9.176 8.327 1.00 98.75 441 PRO A C 1
ATOM 3657 O O . PRO A 1 441 ? 11.413 -8.503 9.361 1.00 98.75 441 PRO A O 1
ATOM 3660 N N . VAL A 1 442 ? 10.379 -10.003 8.027 1.00 98.81 442 VAL A N 1
ATOM 3661 C CA . VAL A 1 442 ? 9.218 -10.221 8.907 1.00 98.81 442 VAL A CA 1
ATOM 3662 C C . VAL A 1 442 ? 9.660 -10.830 10.233 1.00 98.81 442 VAL A C 1
ATOM 3664 O O . VAL A 1 442 ? 10.511 -11.718 10.291 1.00 98.81 442 VAL A O 1
ATOM 3667 N N . GLN A 1 443 ? 9.047 -10.347 11.311 1.00 98.81 443 GLN A N 1
ATOM 3668 C CA . GLN A 1 443 ? 9.403 -10.702 12.677 1.00 98.81 443 GLN A CA 1
ATOM 3669 C C . GLN A 1 443 ? 8.578 -11.904 13.154 1.00 98.81 443 GLN A C 1
ATOM 3671 O O . GLN A 1 443 ? 7.496 -11.748 13.714 1.00 98.81 443 GLN A O 1
ATOM 3676 N N . TRP A 1 444 ? 9.067 -13.121 12.916 1.00 98.88 444 TRP A N 1
ATOM 3677 C CA . TRP A 1 444 ? 8.356 -14.362 13.252 1.00 98.88 444 TRP A CA 1
ATOM 3678 C C . TRP A 1 444 ? 8.459 -14.752 14.726 1.00 98.88 444 TRP A C 1
ATOM 3680 O O . TRP A 1 444 ? 7.496 -15.273 15.283 1.00 98.88 444 TRP A O 1
ATOM 3690 N N . SER A 1 445 ? 9.599 -14.511 15.369 1.00 98.62 445 SER A N 1
ATOM 3691 C CA . SER A 1 445 ? 9.837 -14.842 16.780 1.00 98.62 445 SER A CA 1
ATOM 3692 C C . SER A 1 445 ? 10.860 -13.908 17.431 1.00 98.62 445 SER A C 1
ATOM 3694 O O . SER A 1 445 ? 11.385 -13.007 16.784 1.00 98.62 445 SER A O 1
ATOM 3696 N N . ASP A 1 446 ? 11.158 -14.138 18.710 1.00 98.12 446 ASP A N 1
ATOM 3697 C CA . ASP A 1 446 ? 12.222 -13.487 19.484 1.00 98.12 446 ASP A CA 1
ATOM 3698 C C . ASP A 1 446 ? 13.604 -14.157 19.320 1.00 98.12 446 ASP A C 1
ATOM 3700 O O . ASP A 1 446 ? 14.577 -13.770 19.972 1.00 98.12 446 ASP A O 1
ATOM 3704 N N . ALA A 1 447 ? 13.719 -15.153 18.437 1.00 98.00 447 ALA A N 1
ATOM 3705 C CA . ALA A 1 447 ? 14.994 -15.774 18.094 1.00 98.00 447 ALA A CA 1
ATOM 3706 C C . ALA A 1 447 ? 15.868 -14.820 17.253 1.00 98.00 447 ALA A C 1
ATOM 3708 O O . ALA A 1 447 ? 15.341 -13.900 16.627 1.00 98.00 447 ALA A O 1
ATOM 3709 N N . PRO A 1 448 ? 17.197 -15.041 17.162 1.00 97.88 448 PRO A N 1
ATOM 3710 C CA . PRO A 1 448 ? 18.055 -14.259 16.272 1.00 97.88 448 PRO A CA 1
ATOM 3711 C C . PRO A 1 448 ? 17.492 -14.169 14.846 1.00 97.88 448 PRO A C 1
ATOM 3713 O O . PRO A 1 448 ? 16.861 -15.108 14.361 1.00 97.88 448 PRO A O 1
ATOM 3716 N N . ASN A 1 449 ? 17.706 -13.024 14.191 1.00 98.12 449 ASN A N 1
ATOM 3717 C CA . ASN A 1 449 ? 17.079 -12.675 12.909 1.00 98.12 449 ASN A CA 1
ATOM 3718 C C . ASN A 1 449 ? 15.537 -12.727 12.932 1.00 98.12 449 ASN A C 1
ATOM 3720 O O . ASN A 1 449 ? 14.914 -12.915 11.893 1.00 98.12 449 ASN A O 1
ATOM 3724 N N . ALA A 1 450 ? 14.917 -12.599 14.107 1.00 98.50 450 ALA A N 1
ATOM 3725 C CA . ALA A 1 450 ? 13.479 -12.728 14.331 1.00 98.50 450 ALA A CA 1
ATOM 3726 C C . ALA A 1 450 ? 12.847 -14.017 13.779 1.00 98.50 450 ALA A C 1
ATOM 3728 O O . ALA A 1 450 ? 11.682 -14.019 13.390 1.00 98.50 450 ALA A O 1
ATOM 3729 N N . GLY A 1 451 ? 13.613 -15.107 13.665 1.00 98.38 451 GLY A N 1
ATOM 3730 C CA . GLY A 1 451 ? 13.136 -16.352 13.053 1.00 98.38 451 GLY A CA 1
ATOM 3731 C C . GLY A 1 451 ? 12.898 -16.284 11.536 1.00 98.38 451 GLY A C 1
ATOM 3732 O O . GLY A 1 451 ? 12.395 -17.250 10.958 1.00 98.38 451 GLY A O 1
ATOM 3733 N N . PHE A 1 452 ? 13.267 -15.182 10.870 1.00 98.81 452 PHE A N 1
ATOM 3734 C CA . PHE A 1 452 ? 13.209 -15.056 9.412 1.00 98.81 452 PHE A CA 1
ATOM 3735 C C . PHE A 1 452 ? 14.134 -16.064 8.720 1.00 98.81 452 PHE A C 1
ATOM 3737 O O . PHE A 1 452 ? 13.657 -16.806 7.866 1.00 98.81 452 PHE A O 1
ATOM 3744 N N . THR A 1 453 ? 15.394 -16.142 9.156 1.00 98.75 453 THR A N 1
ATOM 3745 C CA . THR A 1 453 ? 16.455 -17.052 8.673 1.00 98.75 453 THR A CA 1
ATOM 3746 C C . THR A 1 453 ? 17.226 -17.642 9.864 1.00 98.75 453 THR A C 1
ATOM 3748 O O . THR A 1 453 ? 17.039 -17.186 11.000 1.00 98.75 453 THR A O 1
ATOM 3751 N N . ALA A 1 454 ? 18.091 -18.640 9.654 1.00 97.81 454 ALA A N 1
ATOM 3752 C CA . ALA A 1 454 ? 18.903 -19.227 10.716 1.00 97.81 454 ALA A CA 1
ATOM 3753 C C . ALA A 1 454 ? 19.770 -18.193 11.476 1.00 97.81 454 ALA A C 1
ATOM 3755 O O . ALA A 1 454 ? 20.251 -17.215 10.897 1.00 97.81 454 ALA A O 1
ATOM 3756 N N . PRO A 1 455 ? 20.062 -18.424 12.774 1.00 97.25 455 PRO A N 1
ATOM 3757 C CA . PRO A 1 455 ? 20.775 -17.465 13.627 1.00 97.25 455 PRO A CA 1
ATOM 3758 C C . PRO A 1 455 ? 22.161 -17.014 13.152 1.00 97.25 455 PRO A C 1
ATOM 3760 O O . PRO A 1 455 ? 22.625 -15.945 13.538 1.00 97.25 455 PRO A O 1
ATOM 3763 N N . THR A 1 456 ? 22.857 -17.843 12.374 1.00 96.44 456 THR A N 1
ATOM 3764 C CA . THR A 1 456 ? 24.225 -17.571 11.902 1.00 96.44 456 THR A CA 1
ATOM 3765 C C . THR A 1 456 ? 24.270 -16.898 10.535 1.00 96.44 456 THR A C 1
ATOM 3767 O O . THR A 1 456 ? 25.353 -16.535 10.076 1.00 96.44 456 THR A O 1
ATOM 3770 N N . ILE A 1 457 ? 23.124 -16.759 9.874 1.00 98.19 457 ILE A N 1
ATOM 3771 C CA . ILE A 1 457 ? 23.023 -16.209 8.527 1.00 98.19 457 ILE A CA 1
ATOM 3772 C C . ILE A 1 457 ? 22.811 -14.707 8.613 1.00 98.19 457 ILE A C 1
ATOM 3774 O O . ILE A 1 457 ? 22.094 -14.204 9.480 1.00 98.19 457 ILE A O 1
ATOM 3778 N N . LYS A 1 458 ? 23.474 -13.975 7.719 1.00 97.38 458 LYS A N 1
ATOM 3779 C CA . LYS A 1 458 ? 23.253 -12.542 7.575 1.00 97.38 458 LYS A CA 1
ATOM 3780 C C . LYS A 1 458 ? 22.072 -12.351 6.617 1.00 97.38 458 LYS A C 1
ATOM 3782 O O . LYS A 1 458 ? 22.248 -12.645 5.437 1.00 97.38 458 LYS A O 1
ATOM 3787 N N . PRO A 1 459 ? 20.919 -11.841 7.078 1.00 97.94 459 PRO A N 1
ATOM 3788 C CA . PRO A 1 459 ? 19.815 -11.546 6.177 1.00 97.94 459 PRO A CA 1
ATOM 3789 C C . PRO A 1 459 ? 20.221 -10.462 5.171 1.00 97.94 459 PRO A C 1
ATOM 3791 O O . PRO A 1 459 ? 21.068 -9.606 5.468 1.00 97.94 459 PRO A O 1
ATOM 3794 N N . TRP A 1 460 ? 19.603 -10.486 3.990 1.00 97.56 460 TRP A N 1
ATOM 3795 C CA . TRP A 1 460 ? 19.872 -9.531 2.909 1.00 97.56 460 TRP A CA 1
ATOM 3796 C C . TRP A 1 460 ? 19.708 -8.070 3.366 1.00 97.56 460 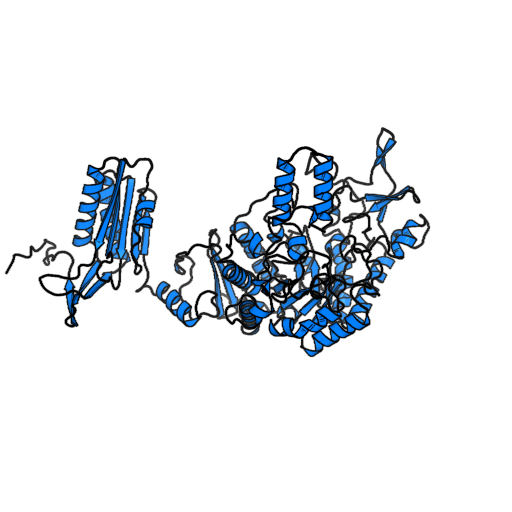TRP A C 1
ATOM 3798 O O . TRP A 1 460 ? 20.464 -7.193 2.951 1.00 97.56 460 TRP A O 1
ATOM 3808 N N . MET A 1 461 ? 18.774 -7.837 4.292 1.00 96.56 461 MET A N 1
ATOM 3809 C CA . MET A 1 461 ? 18.550 -6.577 4.987 1.00 96.56 461 MET A CA 1
ATOM 3810 C C . MET A 1 461 ? 18.500 -6.813 6.501 1.00 96.56 461 MET A C 1
ATOM 3812 O O . MET A 1 461 ? 18.088 -7.871 6.967 1.00 96.56 461 MET A O 1
ATOM 3816 N N . SER A 1 462 ? 18.931 -5.825 7.292 1.00 96.00 462 SER A N 1
ATOM 3817 C CA . SER A 1 462 ? 18.872 -5.925 8.759 1.00 96.00 462 SER A CA 1
ATOM 3818 C C . SER A 1 462 ? 17.422 -6.068 9.249 1.00 96.00 462 SER A C 1
ATOM 3820 O O . SER A 1 462 ? 16.519 -5.420 8.723 1.00 96.00 462 SER A O 1
ATOM 3822 N N . VAL A 1 463 ? 17.208 -6.898 10.272 1.00 97.00 463 VAL A N 1
ATOM 3823 C CA . VAL A 1 463 ? 15.922 -6.998 10.986 1.00 97.00 463 VAL A CA 1
ATOM 3824 C C . VAL A 1 463 ? 15.760 -5.787 11.910 1.00 97.00 463 VAL A C 1
ATOM 3826 O O . VAL A 1 463 ? 16.760 -5.245 12.381 1.00 97.00 463 VAL A O 1
ATOM 3829 N N . ASN A 1 464 ? 14.527 -5.340 12.162 1.00 96.81 464 ASN A N 1
ATOM 3830 C CA . ASN A 1 464 ? 14.273 -4.257 13.115 1.00 96.81 464 ASN A CA 1
ATOM 3831 C C . ASN A 1 464 ? 14.590 -4.714 14.548 1.00 96.81 464 ASN A C 1
ATOM 3833 O O . ASN A 1 464 ? 14.195 -5.804 14.949 1.00 96.81 464 ASN A O 1
ATOM 3837 N N . ASP A 1 465 ? 15.254 -3.869 15.337 1.00 94.94 465 ASP A N 1
ATOM 3838 C CA . ASP A 1 465 ? 15.742 -4.202 16.682 1.00 94.94 465 ASP A CA 1
ATOM 3839 C C . ASP A 1 465 ? 14.615 -4.501 17.697 1.00 94.94 465 ASP A C 1
ATOM 3841 O O . ASP A 1 465 ? 14.869 -5.060 18.764 1.00 94.94 465 ASP A O 1
ATOM 3845 N N . ASN A 1 466 ? 13.362 -4.159 17.376 1.00 96.38 466 ASN A N 1
ATOM 3846 C CA . ASN A 1 466 ? 12.194 -4.371 18.239 1.00 96.38 466 ASN A CA 1
ATOM 3847 C C . ASN A 1 466 ? 11.560 -5.777 18.143 1.00 96.38 466 ASN A C 1
ATOM 3849 O O . ASN A 1 466 ? 10.590 -6.051 18.857 1.00 96.38 466 ASN A O 1
ATOM 3853 N N . TYR A 1 467 ? 12.105 -6.683 17.323 1.00 97.94 467 TYR A N 1
ATOM 3854 C CA . TYR A 1 467 ? 11.559 -8.032 17.131 1.00 97.94 467 TYR A CA 1
ATOM 3855 C C . TYR A 1 467 ? 11.369 -8.883 18.401 1.00 97.94 467 TYR A C 1
ATOM 3857 O O . TYR A 1 467 ? 10.423 -9.672 18.427 1.00 97.94 467 TYR A O 1
ATOM 3865 N N . PRO A 1 468 ? 12.162 -8.740 19.488 1.00 97.19 468 PRO A N 1
ATOM 3866 C CA . PRO A 1 468 ? 11.894 -9.495 20.712 1.00 97.19 468 PRO A CA 1
ATOM 3867 C C . PRO A 1 468 ? 10.544 -9.141 21.351 1.00 97.19 468 PRO A C 1
ATOM 3869 O O . PRO A 1 468 ? 9.988 -9.948 22.091 1.00 97.19 468 PRO A O 1
ATOM 3872 N N . ARG A 1 469 ? 10.013 -7.943 21.066 1.00 95.62 469 ARG A N 1
ATOM 3873 C CA . ARG A 1 469 ? 8.730 -7.453 21.585 1.00 95.62 469 ARG A CA 1
ATOM 3874 C C . ARG A 1 469 ? 7.600 -7.566 20.562 1.00 95.62 469 ARG A C 1
ATOM 3876 O O . ARG A 1 469 ? 6.489 -7.916 20.941 1.00 95.62 469 ARG A O 1
ATOM 3883 N N . ILE A 1 470 ? 7.885 -7.283 19.292 1.00 97.44 470 ILE A N 1
ATOM 3884 C CA . ILE A 1 470 ? 6.914 -7.338 18.193 1.00 97.44 470 ILE A CA 1
ATOM 3885 C C . ILE A 1 470 ? 7.233 -8.559 17.333 1.00 97.44 470 ILE A C 1
ATOM 3887 O O . ILE A 1 470 ? 8.174 -8.523 16.545 1.00 97.44 470 ILE A O 1
ATOM 3891 N N . ASN A 1 471 ? 6.490 -9.655 17.469 1.00 98.69 471 ASN A N 1
ATOM 3892 C CA . ASN A 1 471 ? 6.671 -10.817 16.598 1.00 98.69 471 ASN A CA 1
ATOM 3893 C C . ASN A 1 471 ? 5.433 -11.717 16.536 1.00 98.69 471 ASN A C 1
ATOM 3895 O O . ASN A 1 471 ? 4.608 -11.741 17.448 1.00 98.69 471 ASN A O 1
ATOM 3899 N N . ALA A 1 472 ? 5.334 -12.502 15.463 1.00 98.69 472 ALA A N 1
ATOM 3900 C CA . ALA A 1 472 ? 4.203 -13.391 15.226 1.00 98.69 472 ALA A CA 1
ATOM 3901 C C . ALA A 1 472 ? 4.017 -14.433 16.341 1.00 98.69 472 ALA A C 1
ATOM 3903 O O . ALA A 1 472 ? 2.886 -14.666 16.764 1.00 98.69 472 ALA A O 1
ATOM 3904 N N . ALA A 1 473 ? 5.095 -15.044 16.847 1.00 98.12 473 ALA A N 1
ATOM 3905 C CA . ALA A 1 473 ? 5.016 -16.116 17.841 1.00 98.12 473 ALA A CA 1
ATOM 3906 C C . ALA A 1 473 ? 4.293 -15.695 19.131 1.00 98.12 473 ALA A C 1
ATOM 3908 O O . ALA A 1 473 ? 3.561 -16.506 19.698 1.00 98.12 473 ALA A O 1
ATOM 3909 N N . VAL A 1 474 ? 4.446 -14.444 19.579 1.00 95.38 474 VAL A N 1
ATOM 3910 C CA . VAL A 1 474 ? 3.703 -13.923 20.741 1.00 95.38 474 VAL A CA 1
ATOM 3911 C C . VAL A 1 474 ? 2.303 -13.429 20.357 1.00 95.38 474 VAL A C 1
ATOM 3913 O O . VAL A 1 474 ? 1.325 -13.729 21.045 1.00 95.38 474 VAL A O 1
ATOM 3916 N N . GLU A 1 475 ? 2.179 -12.738 19.222 1.00 97.06 475 GLU A N 1
ATOM 3917 C CA . GLU A 1 475 ? 0.943 -12.084 18.776 1.00 97.06 475 GLU A CA 1
ATOM 3918 C C . GLU A 1 475 ? -0.188 -13.085 18.475 1.00 97.06 475 GLU A C 1
ATOM 3920 O O . GLU A 1 475 ? -1.344 -12.837 18.818 1.00 97.06 475 GLU A O 1
ATOM 3925 N N . ILE A 1 476 ? 0.105 -14.256 17.896 1.00 96.56 476 ILE A N 1
ATOM 3926 C CA . ILE A 1 476 ? -0.932 -15.236 17.504 1.00 96.56 476 ILE A CA 1
ATOM 3927 C C . ILE A 1 476 ? -1.610 -15.960 18.680 1.00 96.56 476 ILE A C 1
ATOM 3929 O O . ILE A 1 476 ? -2.573 -16.715 18.462 1.00 96.56 476 ILE A O 1
ATOM 3933 N N . HIS A 1 477 ? -1.072 -15.803 19.892 1.00 92.69 477 HIS A N 1
ATOM 3934 C CA . HIS A 1 477 ? -1.547 -16.445 21.118 1.00 92.69 477 HIS A CA 1
ATOM 3935 C C . HIS A 1 477 ? -2.121 -15.454 22.136 1.00 92.69 477 HIS A C 1
ATOM 3937 O O . HIS A 1 477 ? -2.853 -15.876 23.031 1.00 92.69 477 HIS A O 1
ATOM 3943 N N . ASP A 1 478 ? -1.844 -14.158 21.988 1.00 95.06 478 ASP A N 1
ATOM 3944 C CA . ASP A 1 478 ? -2.443 -13.115 22.812 1.00 95.06 478 ASP A CA 1
ATOM 3945 C C . ASP A 1 478 ? -3.776 -12.637 22.206 1.00 95.06 478 ASP A C 1
ATOM 3947 O O . ASP A 1 478 ? -3.857 -12.164 21.071 1.00 95.06 478 ASP A O 1
ATOM 3951 N N . ALA A 1 479 ? -4.855 -12.767 22.983 1.00 92.38 479 ALA A N 1
ATOM 3952 C CA . ALA A 1 479 ? -6.198 -12.356 22.581 1.00 92.38 479 ALA A CA 1
ATOM 3953 C C . ALA A 1 479 ? -6.334 -10.833 22.402 1.00 92.38 479 ALA A C 1
ATOM 3955 O O . ALA A 1 479 ? -7.235 -10.374 21.700 1.00 92.38 479 ALA A O 1
ATOM 3956 N N . ASN A 1 480 ? -5.438 -10.065 23.024 1.00 92.12 480 ASN A N 1
ATOM 3957 C CA . ASN A 1 480 ? -5.388 -8.611 22.955 1.00 92.12 480 ASN A CA 1
ATOM 3958 C C . ASN A 1 480 ? -4.287 -8.107 22.016 1.00 92.12 480 ASN A C 1
ATOM 3960 O O . ASN A 1 480 ? -4.004 -6.911 22.021 1.00 92.12 480 ASN A O 1
ATOM 3964 N N . SER A 1 481 ? -3.677 -8.972 21.212 1.00 97.62 481 SER A N 1
ATOM 3965 C CA . SER A 1 481 ? -2.622 -8.592 20.277 1.00 97.62 481 SER A CA 1
ATOM 3966 C C . SER A 1 481 ? -3.152 -7.785 19.085 1.00 97.62 481 SER A C 1
ATOM 3968 O O . SER A 1 481 ? -4.367 -7.691 18.857 1.00 97.62 481 SER A O 1
ATOM 3970 N N . VAL A 1 482 ? -2.252 -7.178 18.313 1.00 98.50 482 VAL A N 1
ATOM 3971 C CA . VAL A 1 482 ? -2.593 -6.495 17.058 1.00 98.50 482 VAL A CA 1
ATOM 3972 C C . VAL A 1 482 ? -3.079 -7.522 16.030 1.00 98.50 482 VAL A C 1
ATOM 3974 O O . VAL A 1 482 ? -4.109 -7.295 15.389 1.00 98.50 482 VAL A O 1
ATOM 3977 N N . TYR A 1 483 ? -2.439 -8.693 15.963 1.00 98.81 483 TYR A N 1
ATOM 3978 C CA . TYR A 1 483 ? -2.804 -9.780 15.050 1.00 98.81 483 TYR A CA 1
ATOM 3979 C C . TYR A 1 483 ? -4.226 -10.290 15.301 1.00 98.81 483 TYR A C 1
ATOM 3981 O O . TYR A 1 483 ? -5.055 -10.360 14.389 1.00 98.81 483 TYR A O 1
ATOM 3989 N N . THR A 1 484 ? -4.547 -10.617 16.558 1.00 98.25 484 THR A N 1
ATOM 3990 C CA . THR A 1 484 ? -5.875 -11.133 16.923 1.00 98.25 484 THR A CA 1
ATOM 3991 C C . THR A 1 484 ? -6.955 -10.077 16.701 1.00 98.25 484 THR A C 1
ATOM 3993 O O . THR A 1 484 ? -8.088 -10.394 16.312 1.00 98.25 484 THR A O 1
ATOM 3996 N N . PHE A 1 485 ? -6.614 -8.805 16.902 1.00 98.56 485 PHE A N 1
ATOM 3997 C CA . PHE A 1 485 ? -7.528 -7.708 16.639 1.00 98.56 485 PHE A CA 1
ATOM 3998 C C . PHE A 1 485 ? -7.793 -7.530 15.136 1.00 98.56 485 PHE A C 1
ATOM 4000 O O . PHE A 1 485 ? -8.959 -7.465 14.750 1.00 98.56 485 PHE A O 1
ATOM 4007 N N . TRP A 1 486 ? -6.771 -7.568 14.272 1.00 98.75 486 TRP A N 1
ATOM 4008 C CA . TRP A 1 486 ? -6.957 -7.594 12.813 1.00 98.75 486 TRP A CA 1
ATOM 4009 C C . TRP A 1 486 ? -7.843 -8.756 12.362 1.00 98.75 486 TRP A C 1
ATOM 4011 O O . TRP A 1 486 ? -8.809 -8.541 11.627 1.00 98.75 486 TRP A O 1
ATOM 4021 N N . ALA A 1 487 ? -7.593 -9.968 12.866 1.00 98.62 487 ALA A N 1
ATOM 4022 C CA . ALA A 1 487 ? -8.436 -11.126 12.570 1.00 98.62 487 ALA A CA 1
ATOM 4023 C C . ALA A 1 487 ? -9.901 -10.903 12.986 1.00 98.62 487 ALA A C 1
ATOM 4025 O O . ALA A 1 487 ? -10.835 -11.381 12.337 1.00 98.62 487 ALA A O 1
ATOM 4026 N N . SER A 1 488 ? -10.124 -10.152 14.067 1.00 98.25 488 SER A N 1
ATOM 4027 C CA . SER A 1 488 ? -11.461 -9.776 14.534 1.00 98.25 488 SER A CA 1
ATOM 4028 C C . SER A 1 488 ? -12.128 -8.733 13.641 1.00 98.25 488 SER A C 1
ATOM 4030 O O . SER A 1 488 ? -13.312 -8.877 13.344 1.00 98.25 488 SER A O 1
ATOM 4032 N N . VAL A 1 489 ? -11.377 -7.749 13.141 1.00 98.62 489 VAL A N 1
ATOM 4033 C CA . VAL A 1 489 ? -11.860 -6.753 12.170 1.00 98.62 489 VAL A CA 1
ATOM 4034 C C . VAL A 1 489 ? -12.279 -7.432 10.861 1.00 98.62 489 VAL A C 1
ATOM 4036 O O . VAL A 1 489 ? -13.376 -7.182 10.359 1.00 98.62 489 VAL A O 1
ATOM 4039 N N . LEU A 1 490 ? -11.456 -8.344 10.330 1.00 98.62 490 LEU A N 1
ATOM 4040 C CA . LEU A 1 490 ? -11.758 -9.076 9.093 1.00 98.62 490 LEU A CA 1
ATOM 4041 C C . LEU A 1 490 ? -12.963 -10.010 9.252 1.00 98.62 490 LEU A C 1
ATOM 4043 O O . LEU A 1 490 ? -13.831 -10.066 8.378 1.00 98.62 490 LEU A O 1
ATOM 4047 N N . ARG A 1 491 ? -13.066 -10.706 10.389 1.00 98.31 491 ARG A N 1
ATOM 4048 C CA . ARG A 1 491 ? -14.239 -11.529 10.711 1.00 98.31 491 ARG A CA 1
ATOM 4049 C C . ARG A 1 491 ? -15.509 -10.686 10.807 1.00 98.31 491 ARG A C 1
ATOM 4051 O O . ARG A 1 491 ? -16.507 -11.053 10.194 1.00 98.31 491 ARG A O 1
ATOM 4058 N N . LEU A 1 492 ? -15.457 -9.544 11.495 1.00 97.94 492 LEU A N 1
ATOM 4059 C CA . LEU A 1 492 ? -16.590 -8.624 11.608 1.00 97.94 492 LEU A CA 1
ATOM 4060 C C . LEU A 1 492 ? -17.041 -8.120 10.229 1.00 97.94 492 LEU A C 1
ATOM 4062 O O . LEU A 1 492 ? -18.234 -8.110 9.926 1.00 97.94 492 LEU A O 1
ATOM 4066 N N . ARG A 1 493 ? -16.087 -7.767 9.359 1.00 97.75 493 ARG A N 1
ATOM 4067 C CA . ARG A 1 493 ? -16.365 -7.361 7.975 1.00 97.75 493 ARG A CA 1
ATOM 4068 C C . ARG A 1 493 ? -17.102 -8.451 7.186 1.00 97.75 493 ARG A C 1
ATOM 4070 O O . ARG A 1 493 ? -18.016 -8.135 6.427 1.00 97.75 493 ARG A O 1
ATOM 4077 N N . LYS A 1 494 ? -16.726 -9.722 7.371 1.00 96.75 494 LYS A N 1
ATOM 4078 C CA . LYS A 1 494 ? -17.365 -10.887 6.729 1.00 96.75 494 LYS A CA 1
ATOM 4079 C C . LYS A 1 494 ? -18.732 -11.240 7.318 1.00 96.75 494 LYS A C 1
ATOM 4081 O O . LYS A 1 494 ? -19.565 -11.783 6.597 1.00 96.75 494 LYS A O 1
ATOM 4086 N N . GLU A 1 495 ? -18.959 -10.958 8.596 1.00 97.38 495 GLU A N 1
ATOM 4087 C CA . GLU A 1 495 ? -20.246 -11.176 9.262 1.00 97.38 495 GLU A CA 1
ATOM 4088 C C . GLU A 1 495 ? -21.278 -10.124 8.830 1.00 97.38 495 GLU A C 1
ATOM 4090 O O . GLU A 1 495 ? -22.397 -10.467 8.457 1.00 97.38 495 GLU A O 1
ATOM 4095 N N . TYR A 1 496 ? -20.872 -8.852 8.764 1.00 97.12 496 TYR A N 1
ATOM 4096 C CA . TYR A 1 496 ? -21.729 -7.719 8.396 1.00 97.12 496 TYR A CA 1
ATOM 4097 C C . TYR A 1 496 ? -21.398 -7.186 6.995 1.00 97.12 496 TYR A C 1
ATOM 4099 O O . TYR A 1 496 ? -21.208 -5.982 6.797 1.00 97.12 496 TYR A O 1
ATOM 4107 N N . LYS A 1 497 ? -21.328 -8.088 6.003 1.00 96.25 497 LYS A N 1
ATOM 4108 C CA . LYS A 1 497 ? -20.981 -7.751 4.607 1.00 96.25 497 LYS A CA 1
ATOM 4109 C C . LYS A 1 497 ? -21.845 -6.632 4.042 1.00 96.25 497 LYS A C 1
ATOM 4111 O O . LYS A 1 497 ? -21.334 -5.735 3.382 1.00 96.25 497 LYS A O 1
ATOM 4116 N N . ASP A 1 498 ? -23.140 -6.660 4.314 1.00 96.00 498 ASP A N 1
ATOM 4117 C CA . ASP A 1 498 ? -24.072 -5.694 3.734 1.00 96.00 498 ASP A CA 1
ATOM 4118 C C . ASP A 1 498 ? -23.722 -4.266 4.160 1.00 96.00 498 ASP A C 1
ATOM 4120 O O . ASP A 1 498 ? -23.632 -3.381 3.317 1.00 96.00 498 ASP A O 1
ATOM 4124 N N . VAL A 1 499 ? -23.370 -4.060 5.431 1.00 96.25 499 VAL A N 1
ATOM 4125 C CA . VAL A 1 499 ? -22.980 -2.743 5.946 1.00 96.25 499 VAL A CA 1
ATOM 4126 C C . VAL A 1 499 ? -21.525 -2.401 5.625 1.00 96.25 499 VAL A C 1
ATOM 4128 O O . VAL A 1 499 ? -21.263 -1.315 5.112 1.00 96.25 499 VAL A O 1
ATOM 4131 N N . PHE A 1 500 ? -20.562 -3.285 5.907 1.00 97.25 500 PHE A N 1
ATOM 4132 C CA . PHE A 1 500 ? -19.138 -2.942 5.778 1.00 97.25 500 PHE A CA 1
ATOM 4133 C C . PHE A 1 500 ? -18.587 -3.103 4.360 1.00 97.25 500 PHE A C 1
ATOM 4135 O O . PHE A 1 500 ? -17.675 -2.371 3.972 1.00 97.25 500 PHE A O 1
ATOM 4142 N N . VAL A 1 501 ? -19.130 -4.005 3.549 1.00 97.19 501 VAL A N 1
ATOM 4143 C CA . VAL A 1 501 ? -18.724 -4.146 2.145 1.00 97.19 501 VAL A CA 1
ATOM 4144 C C . VAL A 1 501 ? -19.582 -3.236 1.277 1.00 97.19 501 VAL A C 1
ATOM 4146 O O . VAL A 1 501 ? -19.031 -2.398 0.576 1.00 97.19 501 VAL A O 1
ATOM 4149 N N . TYR A 1 502 ? -20.908 -3.317 1.387 1.00 96.56 502 TYR A N 1
ATOM 4150 C CA . TYR A 1 502 ? -21.823 -2.677 0.432 1.00 96.56 502 TYR A CA 1
ATOM 4151 C C . TYR A 1 502 ? -22.557 -1.438 0.950 1.00 96.56 502 TYR A C 1
ATOM 4153 O O . TYR A 1 502 ? -23.286 -0.824 0.180 1.00 96.56 502 TYR A O 1
ATOM 4161 N N . GLY A 1 503 ? -22.393 -1.051 2.215 1.00 96.19 503 GLY A N 1
ATOM 4162 C CA . GLY A 1 503 ? -23.092 0.102 2.774 1.00 96.19 503 GLY A CA 1
ATOM 4163 C C . GLY A 1 503 ? -22.526 1.428 2.274 1.00 96.19 503 GLY A C 1
ATOM 4164 O O . GLY A 1 503 ? -21.326 1.534 1.993 1.00 96.19 503 GLY A O 1
ATOM 4165 N N . SER A 1 504 ? -23.365 2.461 2.235 1.00 95.81 504 SER A N 1
ATOM 4166 C CA . SER A 1 504 ? -22.931 3.838 1.991 1.00 95.81 504 SER A CA 1
ATOM 4167 C C . SER A 1 504 ? -21.943 4.294 3.065 1.00 95.81 504 SER A C 1
ATOM 4169 O O . SER A 1 504 ? -21.811 3.658 4.112 1.00 95.81 504 SER A O 1
ATOM 4171 N N . TRP A 1 505 ? -21.246 5.397 2.819 1.00 97.31 505 TRP A N 1
ATOM 4172 C CA . TRP A 1 505 ? -20.265 5.974 3.736 1.00 97.31 505 TRP A CA 1
ATOM 4173 C C . TRP A 1 505 ? -20.576 7.457 3.941 1.00 97.31 505 TRP A C 1
ATOM 4175 O O . TRP A 1 505 ? -20.946 8.149 2.992 1.00 97.31 505 TRP A O 1
ATOM 4185 N N . THR A 1 506 ? -20.466 7.961 5.167 1.00 96.56 506 THR A N 1
ATOM 4186 C CA . THR A 1 506 ? -20.653 9.392 5.460 1.00 96.56 506 THR A CA 1
ATOM 4187 C C . THR A 1 506 ? -19.751 9.814 6.605 1.00 96.56 506 THR A C 1
ATOM 4189 O O . THR A 1 506 ? -19.785 9.179 7.660 1.00 96.56 506 THR A O 1
ATOM 4192 N N . VAL A 1 507 ? -18.980 10.884 6.412 1.00 96.44 507 VAL A N 1
ATOM 4193 C CA . VAL A 1 507 ? -18.098 11.441 7.443 1.00 96.44 507 VAL A CA 1
ATOM 4194 C C . VAL A 1 507 ? -18.904 11.922 8.652 1.00 96.44 507 VAL A C 1
ATOM 4196 O O . VAL A 1 507 ? -20.038 12.389 8.527 1.00 96.44 507 VAL A O 1
ATOM 4199 N N . VAL A 1 508 ? -18.316 11.799 9.837 1.00 96.19 508 VAL A N 1
ATOM 4200 C CA . VAL A 1 508 ? -18.828 12.351 11.091 1.00 96.19 508 VAL A CA 1
ATOM 4201 C C . VAL A 1 508 ? -17.722 13.194 11.715 1.00 96.19 508 VAL A C 1
ATOM 4203 O O . VAL A 1 508 ? -16.561 12.791 11.694 1.00 96.19 508 VAL A O 1
ATOM 4206 N N . ASP A 1 509 ? -18.081 14.359 12.259 1.00 94.62 509 ASP A N 1
ATOM 4207 C CA . ASP A 1 509 ? -17.121 15.301 12.849 1.00 94.62 509 ASP A CA 1
ATOM 4208 C C . ASP A 1 509 ? -15.989 15.682 11.869 1.00 94.62 509 ASP A C 1
ATOM 4210 O O . ASP A 1 509 ? -14.790 15.543 12.142 1.00 94.62 509 ASP A O 1
ATOM 4214 N N . ALA A 1 510 ? -16.378 16.099 10.657 1.00 92.56 510 ALA A N 1
ATOM 4215 C CA . ALA A 1 510 ? -15.444 16.393 9.568 1.00 92.56 510 ALA A CA 1
ATOM 4216 C C . ALA A 1 510 ? -14.326 17.387 9.963 1.00 92.56 510 ALA A C 1
ATOM 4218 O O . ALA A 1 510 ? -13.170 17.084 9.668 1.00 92.56 510 ALA A O 1
ATOM 4219 N N . PRO A 1 511 ? -14.597 18.495 10.692 1.00 93.19 511 PRO A N 1
ATOM 4220 C CA . PRO A 1 511 ? -13.564 19.478 11.037 1.00 93.19 511 PRO A CA 1
ATOM 4221 C C . PRO A 1 511 ? -12.554 19.027 12.104 1.00 93.19 511 PRO A C 1
ATOM 4223 O O . PRO A 1 511 ? -11.541 19.698 12.286 1.00 93.19 511 PRO A O 1
ATOM 4226 N N . SER A 1 512 ? -12.824 17.950 12.852 1.00 94.88 512 SER A N 1
ATOM 4227 C CA . SER A 1 512 ? -11.957 17.536 13.962 1.00 94.88 512 SER A CA 1
ATOM 4228 C C . SER A 1 512 ? -10.570 17.092 13.483 1.00 94.88 512 SER A C 1
ATOM 4230 O O . SER A 1 512 ? -10.456 16.299 12.550 1.00 94.88 512 SER A O 1
ATOM 4232 N N . GLN A 1 513 ? -9.516 17.551 14.157 1.00 95.56 513 GLN A N 1
ATOM 4233 C CA . GLN A 1 513 ? -8.143 17.066 13.944 1.00 95.56 513 GLN A CA 1
ATOM 4234 C C . GLN A 1 513 ? -7.790 15.866 14.832 1.00 95.56 513 GLN A C 1
ATOM 4236 O O . GLN A 1 513 ? -6.762 15.226 14.640 1.00 95.56 513 GLN A O 1
ATOM 4241 N N . ASP A 1 514 ? -8.659 15.547 15.790 1.00 95.12 514 ASP A N 1
ATOM 4242 C CA . ASP A 1 514 ? -8.377 14.578 16.845 1.00 95.12 514 ASP A CA 1
ATOM 4243 C C . ASP A 1 514 ? -9.165 13.269 16.673 1.00 95.12 514 ASP A C 1
ATOM 4245 O O . ASP A 1 514 ? -8.767 12.220 17.176 1.00 95.12 514 ASP A O 1
ATOM 4249 N N . ILE A 1 515 ? -10.302 13.319 15.976 1.00 96.62 515 ILE A N 1
ATOM 4250 C CA . ILE A 1 515 ? -11.228 12.196 15.806 1.00 96.62 515 ILE A CA 1
ATOM 4251 C C . ILE A 1 515 ? -11.403 11.909 14.324 1.00 96.62 515 ILE A C 1
ATOM 4253 O O . ILE A 1 515 ? -11.819 12.799 13.593 1.00 96.62 515 ILE A O 1
ATOM 4257 N N . PHE A 1 516 ? -11.202 10.668 13.879 1.00 98.19 516 PHE A N 1
ATOM 4258 C CA . PHE A 1 516 ? -11.697 10.212 12.579 1.00 98.19 516 PHE A CA 1
ATOM 4259 C C . PHE A 1 516 ? -12.935 9.339 12.784 1.00 98.19 516 PHE A C 1
ATOM 4261 O O . PHE A 1 516 ? -12.854 8.246 13.343 1.00 98.19 516 PHE A O 1
ATOM 4268 N N . ALA A 1 517 ? -14.097 9.831 12.357 1.00 97.81 517 ALA A N 1
ATOM 4269 C CA . ALA A 1 517 ? -15.356 9.116 12.481 1.00 97.81 517 ALA A CA 1
ATOM 4270 C C . ALA A 1 517 ? -16.125 9.099 11.160 1.00 97.81 517 ALA A C 1
ATOM 4272 O O . ALA A 1 517 ? -16.090 10.047 10.375 1.00 97.81 517 ALA A O 1
ATOM 4273 N N . PHE A 1 518 ? -16.846 8.011 10.919 1.00 98.19 518 PHE A N 1
ATOM 4274 C CA . PHE A 1 518 ? -17.743 7.879 9.779 1.00 98.19 518 PHE A CA 1
ATOM 4275 C C . PHE A 1 518 ? -18.856 6.882 10.082 1.00 98.19 518 PHE A C 1
ATOM 4277 O O . PHE A 1 518 ? -18.732 6.016 10.948 1.00 98.19 518 PHE A O 1
ATOM 4284 N N . THR A 1 519 ? -19.958 6.982 9.348 1.00 97.88 519 THR A N 1
ATOM 4285 C CA . THR A 1 519 ? -21.039 6.000 9.403 1.00 97.88 519 THR A CA 1
ATOM 4286 C C . THR A 1 519 ? -21.078 5.152 8.147 1.00 97.88 519 THR A C 1
ATOM 4288 O O . THR A 1 519 ? -20.809 5.633 7.046 1.00 97.88 519 THR A O 1
ATOM 4291 N N . ARG A 1 520 ? -21.436 3.882 8.329 1.00 97.75 520 ARG A N 1
ATOM 4292 C CA . ARG A 1 520 ? -21.797 2.951 7.264 1.00 97.75 520 ARG A CA 1
ATOM 4293 C C . ARG A 1 520 ? -23.275 2.637 7.358 1.00 97.75 520 ARG A C 1
ATOM 4295 O O . ARG A 1 520 ? -23.758 2.386 8.461 1.00 97.75 520 ARG A O 1
ATOM 4302 N N . GLN A 1 521 ? -23.988 2.655 6.238 1.00 95.81 521 GLN A N 1
ATOM 4303 C CA . GLN A 1 521 ? -25.423 2.382 6.239 1.00 95.81 521 GLN A CA 1
ATOM 4304 C C . GLN A 1 521 ? -25.834 1.475 5.083 1.00 95.81 521 GLN A C 1
ATOM 4306 O O . GLN A 1 521 ? -25.456 1.698 3.938 1.00 95.81 521 GLN A O 1
ATOM 4311 N N . PHE A 1 522 ? -26.646 0.472 5.395 1.00 94.94 522 PHE A N 1
ATOM 4312 C CA . PHE A 1 522 ? -27.273 -0.413 4.428 1.00 94.94 522 PHE A CA 1
ATOM 4313 C C . PHE A 1 522 ? -28.691 -0.725 4.906 1.00 94.94 522 PHE A C 1
ATOM 4315 O O . PHE A 1 522 ? -28.862 -1.220 6.018 1.00 94.94 522 PHE A O 1
ATOM 4322 N N . ASP A 1 523 ? -29.697 -0.404 4.092 1.00 92.25 523 ASP A N 1
ATOM 4323 C CA . ASP A 1 523 ? -31.112 -0.457 4.476 1.00 92.25 523 ASP A CA 1
ATOM 4324 C C . ASP A 1 523 ? -31.381 0.217 5.843 1.00 92.25 523 ASP A C 1
ATOM 4326 O O . ASP A 1 523 ? -31.185 1.430 5.997 1.00 92.25 523 ASP A O 1
ATOM 4330 N N . ASP A 1 524 ? -31.838 -0.552 6.834 1.00 90.62 524 ASP A N 1
ATOM 4331 C CA . ASP A 1 524 ? -32.134 -0.115 8.201 1.00 90.62 524 ASP A CA 1
ATOM 4332 C C . ASP A 1 524 ? -30.944 -0.260 9.167 1.00 90.62 524 ASP A C 1
ATOM 4334 O O . ASP A 1 524 ? -31.006 0.216 10.304 1.00 90.62 524 ASP A O 1
ATOM 4338 N N . GLN A 1 525 ? -29.841 -0.869 8.726 1.00 93.31 525 GLN A N 1
ATOM 4339 C CA . GLN A 1 525 ? -28.632 -1.043 9.521 1.00 93.31 525 GLN A CA 1
ATOM 4340 C C . GLN A 1 525 ? -27.709 0.162 9.358 1.00 93.31 525 GLN A C 1
ATOM 4342 O O . GLN A 1 525 ? -27.346 0.547 8.246 1.00 93.31 525 GLN A O 1
ATOM 4347 N N . LYS A 1 526 ? -27.275 0.738 10.482 1.00 95.62 526 LYS A N 1
ATOM 4348 C CA . LYS A 1 526 ? -26.313 1.841 10.514 1.00 95.62 526 LYS A CA 1
ATOM 4349 C C . LYS A 1 526 ? -25.269 1.596 11.594 1.00 95.62 526 LYS A C 1
ATOM 4351 O O . LYS A 1 526 ? -25.616 1.331 12.741 1.00 95.62 526 LYS A O 1
ATOM 4356 N N . VAL A 1 527 ? -23.999 1.713 11.225 1.00 97.44 527 VAL A N 1
ATOM 4357 C CA . VAL A 1 527 ? -22.852 1.545 12.122 1.00 97.44 527 VAL A CA 1
ATOM 4358 C C . VAL A 1 527 ? -22.056 2.841 12.157 1.00 97.44 527 VAL A C 1
ATOM 4360 O O . VAL A 1 527 ? -21.789 3.424 11.109 1.00 97.44 527 VAL A O 1
ATOM 4363 N N . LEU A 1 528 ? -21.676 3.285 13.354 1.00 97.31 528 LEU A N 1
ATOM 4364 C CA . LEU A 1 528 ? -20.688 4.341 13.566 1.00 97.31 528 LEU A CA 1
ATOM 4365 C C . LEU A 1 528 ? -19.318 3.694 13.781 1.00 97.31 528 LEU A C 1
ATOM 4367 O O . LEU A 1 528 ? -19.170 2.836 14.648 1.00 97.31 528 LEU A O 1
ATOM 4371 N N . VAL A 1 529 ? -18.327 4.141 13.020 1.00 97.94 529 VAL A N 1
ATOM 4372 C CA . VAL A 1 529 ? -16.910 3.891 13.275 1.00 97.94 529 VAL A CA 1
ATOM 4373 C C . VAL A 1 529 ? -16.326 5.164 13.878 1.00 97.94 529 VAL A C 1
ATOM 4375 O O . VAL A 1 529 ? -16.529 6.247 13.333 1.00 97.94 529 VAL A O 1
ATOM 4378 N N . LEU A 1 530 ? -15.649 5.038 15.020 1.00 96.75 530 LEU A N 1
ATOM 4379 C CA . LEU A 1 530 ? -15.123 6.158 15.798 1.00 96.75 530 LEU A CA 1
ATOM 4380 C C . LEU A 1 530 ? -13.683 5.860 16.225 1.00 96.75 530 LEU A C 1
ATOM 4382 O O . LEU A 1 530 ? -13.447 4.944 17.013 1.00 96.75 530 LEU A O 1
ATOM 4386 N N . CYS A 1 531 ? -12.739 6.650 15.725 1.00 98.00 531 CYS A N 1
ATOM 4387 C CA . CYS A 1 531 ? -11.314 6.508 15.991 1.00 98.00 531 CYS A CA 1
ATOM 4388 C C . CYS A 1 531 ? -10.785 7.774 16.674 1.00 98.00 531 CYS A C 1
ATOM 4390 O O . CYS A 1 531 ? -10.833 8.856 16.093 1.00 98.00 531 CYS A O 1
ATOM 4392 N N . ASN A 1 532 ? -10.253 7.634 17.892 1.00 95.88 532 ASN A N 1
ATOM 4393 C CA . ASN A 1 532 ? -9.402 8.663 18.490 1.00 95.88 532 ASN A CA 1
ATOM 4394 C C . ASN A 1 532 ? -8.022 8.583 17.832 1.00 95.88 532 ASN A C 1
ATOM 4396 O O . ASN A 1 532 ? -7.349 7.560 17.949 1.00 95.88 532 ASN A O 1
ATOM 4400 N N . TRP A 1 533 ? -7.634 9.642 17.130 1.00 96.38 533 TRP A N 1
ATOM 4401 C CA . TRP A 1 533 ? -6.375 9.729 16.394 1.00 96.38 533 TRP A CA 1
ATOM 4402 C C . TRP A 1 533 ? -5.217 10.274 17.244 1.00 96.38 533 TRP A C 1
ATOM 4404 O O . TRP A 1 533 ? -4.106 10.451 16.751 1.00 96.38 533 TRP A O 1
ATOM 4414 N N . THR A 1 534 ? -5.465 10.545 18.526 1.00 93.19 534 THR A N 1
ATOM 4415 C CA . THR A 1 534 ? -4.497 11.118 19.466 1.00 93.19 534 THR A CA 1
ATOM 4416 C C . THR A 1 534 ? -4.121 10.124 20.565 1.00 93.19 534 THR A C 1
ATOM 4418 O O . THR A 1 534 ? -4.872 9.200 20.872 1.00 93.19 534 THR A O 1
ATOM 4421 N N . GLU A 1 535 ? -2.984 10.350 21.227 1.00 89.69 535 GLU A N 1
ATOM 4422 C CA . GLU A 1 535 ? -2.606 9.581 22.424 1.00 89.69 535 GLU A CA 1
ATOM 4423 C C . GLU A 1 535 ? -3.377 9.992 23.689 1.00 89.69 535 GLU A C 1
ATOM 4425 O O . GLU A 1 535 ? -3.368 9.285 24.696 1.00 89.69 535 GLU A O 1
ATOM 4430 N N . ARG A 1 536 ? -4.032 11.157 23.675 1.00 87.25 536 ARG A N 1
ATOM 4431 C CA . ARG A 1 536 ? -4.737 11.687 24.845 1.00 87.25 536 ARG A CA 1
ATOM 4432 C C . ARG A 1 536 ? -6.162 11.150 24.915 1.00 87.25 536 ARG A C 1
ATOM 4434 O O . ARG A 1 536 ? -6.802 10.868 23.905 1.00 87.25 536 ARG A O 1
ATOM 4441 N N . SER A 1 537 ? -6.687 11.052 26.133 1.00 85.94 537 SER A N 1
ATOM 4442 C CA . SER A 1 537 ? -8.117 10.808 26.333 1.00 85.94 537 SER A CA 1
ATOM 4443 C C . SER A 1 537 ? -8.918 12.025 25.879 1.00 85.94 537 SER A C 1
ATOM 4445 O O . SER A 1 537 ? -8.577 13.157 26.222 1.00 85.94 537 SER A O 1
ATOM 4447 N N . LEU A 1 538 ? -9.990 11.782 25.128 1.00 81.00 538 LEU A N 1
ATOM 4448 C CA . LEU A 1 538 ? -10.873 12.818 24.604 1.00 81.00 538 LEU A CA 1
ATOM 4449 C C . LEU A 1 538 ? -12.297 12.602 25.102 1.00 81.00 538 LEU A C 1
ATOM 4451 O O . LEU A 1 538 ? -12.756 11.468 25.257 1.00 81.00 538 LEU A O 1
ATOM 4455 N N . THR A 1 539 ? -13.006 13.707 25.289 1.00 81.31 539 THR A N 1
ATOM 4456 C CA . THR A 1 539 ? -14.455 13.708 25.476 1.00 81.31 539 THR A CA 1
ATOM 4457 C C . THR A 1 539 ? -15.092 14.078 24.145 1.00 81.31 539 THR A C 1
ATOM 4459 O O . THR A 1 539 ? -14.791 15.133 23.596 1.00 81.31 539 THR A O 1
ATOM 4462 N N . TRP A 1 540 ? -15.964 13.215 23.631 1.00 81.69 540 TRP A N 1
ATOM 4463 C CA . TRP A 1 540 ? -16.654 13.416 22.358 1.00 81.69 540 TRP A CA 1
ATOM 4464 C C . TRP A 1 540 ? -18.156 13.204 22.563 1.00 81.69 540 TRP A C 1
ATOM 4466 O O . TRP A 1 540 ? -18.550 12.119 22.999 1.00 81.69 540 TRP A O 1
ATOM 4476 N N . ASP A 1 541 ? -18.985 14.227 22.301 1.00 79.94 541 ASP A N 1
ATOM 4477 C CA . ASP A 1 541 ? -20.447 14.105 22.417 1.00 79.94 541 ASP A CA 1
ATOM 4478 C C . ASP A 1 541 ? -21.033 13.585 21.085 1.00 79.94 541 ASP A C 1
ATOM 4480 O O . ASP A 1 541 ? -21.015 14.289 20.066 1.00 79.94 541 ASP A O 1
ATOM 4484 N N . PRO A 1 542 ? -21.577 12.355 21.062 1.00 82.12 542 PRO A N 1
ATOM 4485 C CA . PRO A 1 542 ? -22.222 11.809 19.873 1.00 82.12 542 PRO A CA 1
ATOM 4486 C C . PRO A 1 542 ? -23.416 12.641 19.371 1.00 82.12 542 PRO A C 1
ATOM 4488 O O . PRO A 1 542 ? -23.701 12.636 18.171 1.00 82.12 542 PRO A O 1
ATOM 4491 N N . ARG A 1 543 ? -24.118 13.375 20.245 1.00 80.75 543 ARG A N 1
ATOM 4492 C CA . ARG A 1 543 ? -25.337 14.123 19.888 1.00 80.75 543 ARG A CA 1
ATOM 4493 C C . ARG A 1 543 ? -25.040 15.376 19.083 1.00 80.75 543 ARG A C 1
ATOM 4495 O O . ARG A 1 543 ? -25.790 15.668 18.152 1.00 80.75 543 ARG A O 1
ATOM 4502 N N . ASP A 1 544 ? -23.930 16.047 19.382 1.00 79.25 544 ASP A N 1
ATOM 4503 C CA . ASP A 1 544 ? -23.432 17.182 18.591 1.00 79.25 544 ASP A CA 1
ATOM 4504 C C . ASP A 1 544 ? -23.129 16.760 17.145 1.00 79.25 544 ASP A C 1
ATOM 4506 O O . ASP A 1 544 ? -23.171 17.565 16.218 1.00 79.25 544 ASP A O 1
ATOM 4510 N N . ASN A 1 545 ? -22.921 15.457 16.947 1.00 83.50 545 ASN A N 1
ATOM 4511 C CA . ASN A 1 545 ? -22.609 14.816 15.680 1.00 83.50 545 ASN A CA 1
ATOM 4512 C C . ASN A 1 545 ? -23.781 13.995 15.104 1.00 83.50 545 ASN A C 1
ATOM 4514 O O . ASN A 1 545 ? -23.594 13.140 14.237 1.00 83.50 545 ASN A O 1
ATOM 4518 N N . GLY A 1 546 ? -25.011 14.241 15.574 1.00 81.75 546 GLY A N 1
ATOM 4519 C CA . GLY A 1 546 ? -26.233 13.646 15.021 1.00 81.75 546 GLY A CA 1
ATOM 4520 C C . GLY A 1 546 ? -26.464 12.171 15.375 1.00 81.75 546 GLY A C 1
ATOM 4521 O O . GLY A 1 546 ? -27.340 11.529 14.789 1.00 81.75 546 GLY A O 1
ATOM 4522 N N . ILE A 1 547 ? -25.715 11.620 16.331 1.00 85.75 547 ILE A N 1
ATOM 4523 C CA . ILE A 1 547 ? -25.883 10.254 16.832 1.00 85.75 547 ILE A CA 1
ATOM 4524 C C . ILE A 1 547 ? -26.772 10.299 18.077 1.00 85.75 547 ILE A C 1
ATOM 4526 O O . ILE A 1 547 ? -26.438 10.923 19.080 1.00 85.75 547 ILE A O 1
ATOM 4530 N N . THR A 1 548 ? -27.937 9.655 18.008 1.00 82.62 548 THR A N 1
ATOM 4531 C CA . THR A 1 548 ? -28.987 9.768 19.041 1.00 82.62 548 THR A CA 1
ATOM 4532 C C . THR A 1 548 ? -29.260 8.473 19.796 1.00 82.62 548 THR A C 1
ATOM 4534 O O . THR A 1 548 ? -29.870 8.506 20.861 1.00 82.62 548 THR A O 1
ATOM 4537 N N . ALA A 1 549 ? -28.811 7.334 19.271 1.00 83.25 549 ALA A N 1
ATOM 4538 C CA . ALA A 1 549 ? -28.981 6.030 19.892 1.00 83.25 549 ALA A CA 1
ATOM 4539 C C . ALA A 1 549 ? -27.873 5.073 19.443 1.00 83.25 549 ALA A C 1
ATOM 4541 O O . ALA A 1 549 ? -27.423 5.130 18.298 1.00 83.25 549 ALA A O 1
ATOM 4542 N N . THR A 1 550 ? -27.509 4.149 20.329 1.00 87.00 550 THR A N 1
ATOM 4543 C CA . THR A 1 550 ? -26.620 3.021 20.038 1.00 87.00 550 THR A CA 1
ATOM 4544 C C . THR A 1 550 ? -27.287 1.755 20.547 1.00 87.00 550 THR A C 1
ATOM 4546 O O . THR A 1 550 ? -27.776 1.719 21.673 1.00 87.00 550 THR A O 1
ATOM 4549 N N . LYS A 1 551 ? -27.343 0.724 19.702 1.00 89.81 551 LYS A N 1
ATOM 4550 C CA . LYS A 1 551 ? -27.966 -0.561 20.045 1.00 89.81 551 LYS A CA 1
ATOM 4551 C C . LYS A 1 551 ? -26.952 -1.581 20.555 1.00 89.81 551 LYS A C 1
ATOM 4553 O O . LYS A 1 551 ? -27.275 -2.352 21.450 1.00 89.81 551 LYS A O 1
ATOM 4558 N N . ASP A 1 552 ? -25.764 -1.591 19.960 1.00 93.00 552 ASP A N 1
ATOM 4559 C CA . ASP A 1 552 ? -24.730 -2.586 20.219 1.00 93.00 552 ASP A CA 1
ATOM 4560 C C . ASP A 1 552 ? -23.331 -1.981 20.030 1.00 93.00 552 ASP A C 1
ATOM 4562 O O . ASP A 1 552 ? -23.185 -0.930 19.399 1.00 93.00 552 ASP A O 1
ATOM 4566 N N . MET A 1 553 ? -22.314 -2.648 20.568 1.00 95.19 553 MET A N 1
ATOM 4567 C CA . MET A 1 553 ? -20.903 -2.360 20.336 1.00 95.19 553 MET A CA 1
ATOM 4568 C C . MET A 1 553 ? -20.274 -3.568 19.645 1.00 95.19 553 MET A C 1
ATOM 4570 O O . MET A 1 553 ? -20.072 -4.609 20.259 1.00 95.19 553 MET A O 1
ATOM 4574 N N . LEU A 1 554 ? -19.957 -3.425 18.359 1.00 96.12 554 LEU A N 1
ATOM 4575 C CA . LEU A 1 554 ? -19.460 -4.543 17.551 1.00 96.12 554 LEU A CA 1
ATOM 4576 C C . LEU A 1 554 ? -17.981 -4.860 17.820 1.00 96.12 554 LEU A C 1
ATOM 4578 O O . LEU A 1 554 ? -17.570 -6.016 17.754 1.00 96.12 554 LEU A O 1
ATOM 4582 N N . LEU A 1 555 ? -17.172 -3.835 18.105 1.00 95.69 555 LEU A N 1
ATOM 4583 C CA . LEU A 1 555 ? -15.733 -3.962 18.335 1.00 95.69 555 LEU A CA 1
ATOM 4584 C C . LEU A 1 555 ? -15.210 -2.770 19.149 1.00 95.69 555 LEU A C 1
ATOM 4586 O O . LEU A 1 555 ? -15.650 -1.641 18.945 1.00 95.69 555 LEU A O 1
ATOM 4590 N N . ASN A 1 556 ? -14.254 -3.010 20.049 1.00 95.06 556 ASN A N 1
ATOM 4591 C CA . ASN A 1 556 ? -13.556 -1.972 20.809 1.00 95.06 556 ASN A CA 1
ATOM 4592 C C . ASN A 1 556 ? -12.105 -2.413 21.080 1.00 95.06 556 ASN A C 1
ATOM 4594 O O . ASN A 1 556 ? -11.869 -3.589 21.347 1.00 95.06 556 ASN A O 1
ATOM 4598 N N . ASN A 1 557 ? -11.137 -1.498 20.974 1.00 94.19 557 ASN A N 1
ATOM 4599 C CA . ASN A 1 557 ? -9.705 -1.792 21.134 1.00 94.19 557 ASN A CA 1
ATOM 4600 C C . ASN A 1 557 ? -9.142 -1.495 22.541 1.00 94.19 557 ASN A C 1
ATOM 4602 O O . ASN A 1 557 ? -7.946 -1.702 22.740 1.00 94.19 557 ASN A O 1
ATOM 4606 N N . TYR A 1 558 ? -9.970 -1.046 23.494 1.00 90.25 558 TYR A N 1
ATOM 4607 C CA . TYR A 1 558 ? -9.581 -0.765 24.885 1.00 90.25 558 TYR A CA 1
ATOM 4608 C C . TYR A 1 558 ? -10.206 -1.748 25.881 1.00 90.25 558 TYR A C 1
ATOM 4610 O O . TYR A 1 558 ? -9.503 -2.350 26.687 1.00 90.25 558 TYR A O 1
ATOM 4618 N N . GLU A 1 559 ? -11.530 -1.900 25.842 1.00 88.62 559 GLU A N 1
ATOM 4619 C CA . GLU A 1 559 ? -12.303 -2.691 26.804 1.00 88.62 559 GLU A CA 1
ATOM 4620 C C . GLU A 1 559 ? -13.255 -3.663 26.095 1.00 88.62 559 GLU A C 1
ATOM 4622 O O . GLU A 1 559 ? -13.474 -3.584 24.885 1.00 88.62 559 GLU A O 1
ATOM 4627 N N . ALA A 1 560 ? -13.845 -4.597 26.844 1.00 89.25 560 ALA A N 1
ATOM 4628 C CA . ALA A 1 560 ? -14.819 -5.525 26.280 1.00 89.25 560 ALA A CA 1
ATOM 4629 C C . ALA A 1 560 ? -16.033 -4.760 25.701 1.00 89.25 560 ALA A C 1
ATOM 4631 O O . ALA A 1 560 ? -16.514 -3.820 26.344 1.00 89.25 560 ALA A O 1
ATOM 4632 N N . PRO A 1 561 ? -16.599 -5.176 24.549 1.00 90.88 561 PRO A N 1
ATOM 4633 C CA . PRO A 1 561 ? -17.661 -4.417 23.888 1.00 90.88 561 PRO A CA 1
ATOM 4634 C C . PRO A 1 561 ? -18.880 -4.107 24.771 1.00 90.88 561 PRO A C 1
ATOM 4636 O O . PRO A 1 561 ? -19.428 -3.011 24.697 1.00 90.88 561 PRO A O 1
ATOM 4639 N N . ALA A 1 562 ? -19.264 -5.020 25.668 1.00 88.94 562 ALA A N 1
ATOM 4640 C CA . ALA A 1 562 ? -20.372 -4.802 26.599 1.00 88.94 562 ALA A CA 1
ATOM 4641 C C . ALA A 1 562 ? -20.126 -3.644 27.588 1.00 88.94 562 ALA A C 1
ATOM 4643 O O . ALA A 1 562 ? -21.062 -2.913 27.915 1.00 88.94 562 ALA A O 1
ATOM 4644 N N . GLU A 1 563 ? -18.889 -3.450 28.054 1.00 87.19 563 GLU A N 1
ATOM 4645 C CA . GLU A 1 563 ? -18.539 -2.340 28.953 1.00 87.19 563 GLU A CA 1
ATOM 4646 C C . GLU A 1 563 ? -18.457 -1.018 28.183 1.00 87.19 563 GLU A C 1
ATOM 4648 O O . GLU A 1 563 ? -19.062 -0.022 28.593 1.00 87.19 563 GLU A O 1
ATOM 4653 N N . ALA A 1 564 ? -17.853 -1.043 26.991 1.00 87.38 564 ALA A N 1
ATOM 4654 C CA . ALA A 1 564 ? -17.845 0.103 26.087 1.00 87.38 564 ALA A CA 1
ATOM 4655 C C . ALA A 1 564 ? -19.269 0.552 25.711 1.00 87.38 564 ALA A C 1
ATOM 4657 O O . ALA A 1 564 ? -19.549 1.753 25.695 1.00 87.38 564 ALA A O 1
ATOM 4658 N N . LEU A 1 565 ? -20.196 -0.385 25.468 1.00 89.06 565 LEU A N 1
ATOM 4659 C CA . LEU A 1 565 ? -21.599 -0.080 25.178 1.00 89.06 565 LEU A CA 1
ATOM 4660 C C . LEU A 1 565 ? -22.283 0.626 26.349 1.00 89.06 565 LEU A C 1
ATOM 4662 O O . LEU A 1 565 ? -22.981 1.614 26.127 1.00 89.06 565 LEU A O 1
ATOM 4666 N N . LYS A 1 566 ? -22.086 0.154 27.588 1.00 82.62 566 LYS A N 1
ATOM 4667 C CA . LYS A 1 566 ? -22.648 0.803 28.785 1.00 82.62 566 LYS A CA 1
ATOM 4668 C C . LYS A 1 566 ? -22.136 2.233 28.915 1.00 82.62 566 LYS A C 1
ATOM 4670 O O . LYS A 1 566 ? -22.937 3.151 29.086 1.00 82.62 566 LYS A O 1
ATOM 4675 N N . ARG A 1 567 ? -20.818 2.426 28.783 1.00 81.50 567 ARG A N 1
ATOM 4676 C CA . ARG A 1 567 ? -20.185 3.748 28.850 1.00 81.50 567 ARG A CA 1
ATOM 4677 C C . ARG A 1 567 ? -20.732 4.674 27.768 1.00 81.50 567 ARG A C 1
ATOM 4679 O O . ARG A 1 567 ? -21.180 5.769 28.094 1.00 81.50 567 ARG A O 1
ATOM 4686 N N . PHE A 1 568 ? -20.760 4.233 26.512 1.00 80.19 568 PHE A N 1
ATOM 4687 C CA . PHE A 1 568 ? -21.232 5.041 25.385 1.00 80.19 568 PHE A CA 1
ATOM 4688 C C . PHE A 1 568 ? -22.737 5.349 25.472 1.00 80.19 568 PHE A C 1
ATOM 4690 O O . PHE A 1 568 ? -23.155 6.480 25.244 1.00 80.19 568 PHE A O 1
ATOM 4697 N N . SER A 1 569 ? -23.561 4.380 25.880 1.00 79.19 569 SER A N 1
ATOM 4698 C CA . SER A 1 569 ? -25.012 4.574 26.035 1.00 79.19 569 SER A CA 1
ATOM 4699 C C . SER A 1 569 ? -25.346 5.567 27.148 1.00 79.19 569 SER A C 1
ATOM 4701 O O . SER A 1 569 ? -26.252 6.379 26.986 1.00 79.19 569 SER A O 1
ATOM 4703 N N . ALA A 1 570 ? -24.574 5.577 28.240 1.00 69.75 570 ALA A N 1
ATOM 4704 C CA . ALA A 1 570 ? -24.717 6.579 29.296 1.00 69.75 570 ALA A CA 1
ATOM 4705 C C . ALA A 1 570 ? -24.423 8.014 28.811 1.00 69.75 570 ALA A C 1
ATOM 4707 O O . ALA A 1 570 ? -24.902 8.969 29.418 1.00 69.75 570 ALA A O 1
ATOM 4708 N N . HIS A 1 571 ? -23.661 8.183 27.721 1.00 66.38 571 HIS A N 1
ATOM 4709 C CA . HIS A 1 571 ? -23.423 9.498 27.114 1.00 66.38 571 HIS A CA 1
ATOM 4710 C C . HIS A 1 571 ? -24.600 9.965 26.246 1.00 66.38 571 HIS A C 1
ATOM 4712 O O . HIS A 1 571 ? -24.860 11.161 26.125 1.00 66.38 571 HIS A O 1
ATOM 4718 N N . LEU A 1 572 ? -25.338 9.017 25.665 1.00 67.56 572 LEU A N 1
ATOM 4719 C CA . LEU A 1 572 ? -26.510 9.288 24.834 1.00 67.56 572 LEU A CA 1
ATOM 4720 C C . LEU A 1 572 ? -27.783 9.520 25.647 1.00 67.56 572 LEU A C 1
ATOM 4722 O O . LEU A 1 572 ? -28.683 10.215 25.171 1.00 67.56 572 LEU A O 1
ATOM 4726 N N . ASP A 1 573 ? -27.868 8.970 26.859 1.00 63.47 573 ASP A N 1
ATOM 4727 C CA . ASP A 1 573 ? -29.029 9.154 27.721 1.00 63.47 573 ASP A CA 1
ATOM 4728 C C . ASP A 1 573 ? -29.123 10.629 28.192 1.00 63.47 573 ASP A C 1
ATOM 4730 O O . ASP A 1 573 ? -28.234 11.154 28.876 1.00 63.47 573 ASP A O 1
ATOM 4734 N N . PRO A 1 574 ? -30.206 11.347 27.821 1.00 54.25 574 PRO A N 1
ATOM 4735 C CA . PRO A 1 574 ? -30.389 12.754 28.164 1.00 54.25 574 PRO A CA 1
ATOM 4736 C C . PRO A 1 574 ? -30.526 13.016 29.672 1.00 54.25 574 PRO A C 1
ATOM 4738 O O . PRO A 1 574 ? -30.511 14.182 30.076 1.00 54.25 574 PRO A O 1
ATOM 4741 N N . THR A 1 575 ? -30.642 11.970 30.496 1.00 51.25 575 THR A N 1
ATOM 4742 C CA . THR A 1 575 ? -30.709 12.036 31.961 1.00 51.25 575 THR A CA 1
ATOM 4743 C C . THR A 1 575 ? -29.358 11.835 32.664 1.00 51.25 575 THR A C 1
ATOM 4745 O O . THR A 1 575 ? -29.281 12.090 33.866 1.00 51.25 575 THR A O 1
ATOM 4748 N N . THR A 1 576 ? -28.290 11.444 31.950 1.00 54.41 576 THR A N 1
ATOM 4749 C CA . THR A 1 576 ? -27.017 10.996 32.561 1.00 54.41 576 THR A CA 1
ATOM 4750 C C . THR A 1 576 ? -25.738 11.677 32.057 1.00 54.41 576 THR A C 1
ATOM 4752 O O . THR A 1 576 ? -24.662 11.290 32.510 1.00 54.41 576 THR A O 1
ATOM 4755 N N . TYR A 1 577 ? -25.789 12.693 31.179 1.00 56.19 577 TYR A N 1
ATOM 4756 C CA . TYR A 1 577 ? -24.558 13.283 30.610 1.00 56.19 577 TYR A CA 1
ATOM 4757 C C . TYR A 1 577 ? -24.219 14.723 31.050 1.00 56.19 577 TYR A C 1
ATOM 4759 O O . TYR A 1 577 ? -25.147 15.529 31.212 1.00 56.19 577 TYR A O 1
ATOM 4767 N N . PRO A 1 578 ? -22.914 15.079 31.208 1.00 58.56 578 PRO A N 1
ATOM 4768 C CA . PRO A 1 578 ? -22.447 16.448 31.347 1.00 58.56 578 PRO A CA 1
ATOM 4769 C C . PRO A 1 578 ? -23.057 17.428 30.351 1.00 58.56 578 PRO A C 1
ATOM 4771 O O . PRO A 1 578 ? -23.349 17.093 29.205 1.00 58.56 578 PRO A O 1
ATOM 4774 N N . ARG A 1 579 ? -23.195 18.679 30.786 1.00 71.38 579 ARG A N 1
ATOM 4775 C CA . ARG A 1 579 ? -23.442 19.801 29.885 1.00 71.38 579 ARG A CA 1
ATOM 4776 C C . ARG A 1 579 ? -22.413 20.877 30.150 1.00 71.38 579 ARG A C 1
ATOM 4778 O O . ARG A 1 579 ? -22.336 21.369 31.277 1.00 71.38 579 ARG A O 1
ATOM 4785 N N . SER A 1 580 ? -21.659 21.231 29.121 1.00 75.88 580 SER A N 1
ATOM 4786 C CA . SER A 1 580 ? -20.759 22.372 29.142 1.00 75.88 580 SER A CA 1
ATOM 4787 C C . SER A 1 580 ? -21.317 23.521 28.305 1.00 75.88 580 SER A C 1
ATOM 4789 O O . SER A 1 580 ? -22.071 23.322 27.353 1.00 75.88 580 SER A O 1
ATOM 4791 N N . HIS A 1 581 ? -20.993 24.746 28.697 1.00 81.25 581 HIS A N 1
ATOM 4792 C CA . HIS A 1 581 ? -21.315 25.958 27.957 1.00 81.25 581 HIS A CA 1
ATOM 4793 C C . HIS A 1 581 ? -20.104 26.886 27.995 1.00 81.25 581 HIS A C 1
ATOM 4795 O O . HIS A 1 581 ? -19.548 27.117 29.067 1.00 81.25 581 HIS A O 1
ATOM 4801 N N . HIS A 1 582 ? -19.706 27.403 26.833 1.00 87.69 582 HIS A N 1
ATOM 4802 C CA . HIS A 1 582 ? -18.584 28.324 26.706 1.00 87.69 582 HIS A CA 1
ATOM 4803 C C . HIS A 1 582 ? -19.017 29.590 25.959 1.00 87.69 582 HIS A C 1
ATOM 4805 O O . HIS A 1 582 ? -19.435 29.524 24.801 1.00 87.69 582 HIS A O 1
ATOM 4811 N N . ASP A 1 583 ? -18.881 30.741 26.616 1.00 85.94 583 ASP A N 1
ATOM 4812 C CA . ASP A 1 583 ? -18.975 32.059 25.991 1.00 85.94 583 ASP A CA 1
ATOM 4813 C C . ASP A 1 583 ? -17.564 32.623 25.796 1.00 85.94 583 ASP A C 1
ATOM 4815 O O . ASP A 1 583 ? -16.955 33.182 26.714 1.00 85.94 583 ASP A O 1
ATOM 4819 N N . ALA A 1 584 ? -17.057 32.497 24.569 1.00 81.50 584 ALA A N 1
ATOM 4820 C CA . ALA A 1 584 ? -15.724 32.961 24.193 1.00 81.50 584 ALA A CA 1
ATOM 4821 C C . ALA A 1 584 ? -15.566 34.490 24.261 1.00 81.50 584 ALA A C 1
ATOM 4823 O O . ALA A 1 584 ? -14.447 34.987 24.385 1.00 81.50 584 ALA A O 1
ATOM 4824 N N . THR A 1 585 ? -16.659 35.258 24.183 1.00 81.69 585 THR A N 1
ATOM 4825 C CA . THR A 1 585 ? -16.591 36.727 24.201 1.00 81.69 585 THR A CA 1
ATOM 4826 C C . THR A 1 585 ? -16.299 37.269 25.596 1.00 81.69 585 THR A C 1
ATOM 4828 O O . THR A 1 585 ? -15.608 38.279 25.736 1.00 81.69 585 THR A O 1
ATOM 4831 N N . GLN A 1 586 ? -16.788 36.573 26.624 1.00 85.19 586 GLN A N 1
ATOM 4832 C CA . GLN A 1 586 ? -16.603 36.927 28.032 1.00 85.19 586 GLN A CA 1
ATOM 4833 C C . GLN A 1 586 ? -15.659 35.973 28.781 1.00 85.19 586 GLN A C 1
ATOM 4835 O O . GLN A 1 586 ? -15.373 36.204 29.955 1.00 85.19 586 GLN A O 1
ATOM 4840 N N . ASN A 1 587 ? -15.149 34.938 28.102 1.00 91.88 587 ASN A N 1
ATOM 4841 C CA . ASN A 1 587 ? -14.332 33.863 28.667 1.00 91.88 587 ASN A CA 1
ATOM 4842 C C . ASN A 1 587 ? -15.013 33.179 29.871 1.00 91.88 587 ASN A C 1
ATOM 4844 O O . ASN A 1 587 ? -14.450 33.089 30.967 1.00 91.88 587 ASN A O 1
ATOM 4848 N N . ILE A 1 588 ? -16.265 32.756 29.667 1.00 96.31 588 ILE A N 1
ATOM 4849 C CA . ILE A 1 588 ? -17.077 32.039 30.658 1.00 96.31 588 ILE A CA 1
ATOM 4850 C C . ILE A 1 588 ? -17.134 30.564 30.277 1.00 96.31 588 ILE A C 1
ATOM 4852 O O . ILE A 1 588 ? -17.630 30.239 29.202 1.00 96.31 588 ILE A O 1
ATOM 4856 N N . HIS A 1 589 ? -16.707 29.684 31.179 1.00 95.38 589 HIS A N 1
ATOM 4857 C CA . HIS A 1 589 ? -16.795 28.230 31.044 1.00 95.38 589 HIS A CA 1
ATOM 4858 C C . HIS A 1 589 ? -17.714 27.674 32.129 1.00 95.38 589 HIS A C 1
ATOM 4860 O O . HIS A 1 589 ? -17.529 27.932 33.316 1.00 95.38 589 HIS A O 1
ATOM 4866 N N . LEU A 1 590 ? -18.731 26.915 31.749 1.00 95.62 590 LEU A N 1
ATOM 4867 C CA . LEU A 1 590 ? -19.648 26.265 32.679 1.00 95.62 590 LEU A CA 1
ATOM 4868 C C . LEU A 1 590 ? -19.641 24.776 32.404 1.00 95.62 590 LEU A C 1
ATOM 4870 O O . LEU A 1 590 ? -19.749 24.385 31.247 1.00 95.62 590 LEU A O 1
ATOM 4874 N N . THR A 1 591 ? -19.597 23.959 33.451 1.00 92.44 591 THR A N 1
ATOM 4875 C CA . THR A 1 591 ? -19.572 22.501 33.323 1.00 92.44 591 THR A CA 1
ATOM 4876 C C . THR A 1 591 ? -20.455 21.858 34.385 1.00 92.44 591 THR A C 1
ATOM 4878 O O . THR A 1 591 ? -20.260 22.035 35.581 1.00 92.44 591 THR A O 1
ATOM 4881 N N . LEU A 1 592 ? -21.422 21.051 33.972 1.00 88.62 592 LEU A N 1
ATOM 4882 C CA . LEU A 1 592 ? -22.077 20.058 34.825 1.00 88.62 592 LEU A CA 1
ATOM 4883 C C . LEU A 1 592 ? -21.512 18.702 34.423 1.00 88.62 592 LEU A C 1
ATOM 4885 O O . LEU A 1 592 ? -21.520 18.439 33.232 1.00 88.62 592 LEU A O 1
ATOM 4889 N N . THR A 1 593 ? -21.016 17.860 35.333 1.00 82.50 593 THR A N 1
ATOM 4890 C CA . THR A 1 593 ? -20.347 16.585 34.976 1.00 82.50 593 THR A CA 1
ATOM 4891 C C . THR A 1 593 ? -20.570 15.485 36.003 1.00 82.50 593 THR A C 1
ATOM 4893 O O . THR A 1 593 ? -20.762 15.789 37.164 1.00 82.50 593 THR A O 1
ATOM 4896 N N . TYR A 1 594 ? -20.527 14.207 35.622 1.00 80.69 594 TYR A N 1
ATOM 4897 C CA . TYR A 1 594 ? -20.544 13.085 36.580 1.00 80.69 594 TYR A CA 1
ATOM 4898 C C . TYR A 1 594 ? -19.131 12.612 36.973 1.00 80.69 594 TYR A C 1
ATOM 4900 O O . TYR A 1 594 ? -18.963 11.874 37.948 1.00 80.69 594 TYR A O 1
ATOM 4908 N N . SER A 1 595 ? -18.106 13.068 36.248 1.00 81.31 595 SER A N 1
ATOM 4909 C CA . SER A 1 595 ? -16.701 12.737 36.501 1.00 81.31 595 SER A CA 1
ATOM 4910 C C . SER A 1 595 ? -16.109 13.569 37.649 1.00 81.31 595 SER A C 1
ATOM 4912 O O . SER A 1 595 ? -16.616 14.656 37.948 1.00 81.31 595 SER A O 1
ATOM 4914 N N . PRO A 1 596 ? -15.025 13.103 38.300 1.00 88.44 596 PRO A N 1
ATOM 4915 C CA . PRO A 1 596 ? -14.258 13.918 39.238 1.00 88.44 596 PRO A CA 1
ATOM 4916 C C . PRO A 1 596 ? -13.821 15.254 38.622 1.00 88.44 596 PRO A C 1
ATOM 4918 O O . PRO A 1 596 ? -13.473 15.327 37.445 1.00 88.44 596 PRO A O 1
ATOM 4921 N N . LEU A 1 597 ? -13.845 16.314 39.430 1.00 90.31 597 LEU A N 1
ATOM 4922 C CA . LEU A 1 597 ? -13.450 17.653 39.001 1.00 90.31 597 LEU A CA 1
ATOM 4923 C C . LEU A 1 597 ? -11.920 17.758 38.993 1.00 90.31 597 LEU A C 1
ATOM 4925 O O . LEU A 1 597 ? -11.314 17.626 40.054 1.00 90.31 597 LEU A O 1
ATOM 4929 N N . ASP A 1 598 ? -11.318 18.019 37.828 1.00 90.00 598 ASP A N 1
ATOM 4930 C CA . ASP A 1 598 ? -9.875 18.256 37.687 1.00 90.00 598 ASP A CA 1
ATOM 4931 C C . ASP A 1 598 ? -9.532 19.754 37.837 1.00 90.00 598 ASP A C 1
ATOM 4933 O O . ASP A 1 598 ? -9.853 20.552 36.954 1.00 90.00 598 ASP A O 1
ATOM 4937 N N . PRO A 1 599 ? -8.841 20.159 38.919 1.00 91.88 599 PRO A N 1
ATOM 4938 C CA . PRO A 1 599 ? -8.397 21.536 39.140 1.00 91.88 599 PRO A CA 1
ATOM 4939 C C . PRO A 1 599 ? -7.580 22.137 37.992 1.00 91.88 599 PRO A C 1
ATOM 4941 O O . PRO A 1 599 ? -7.646 23.346 37.761 1.00 91.88 599 PRO A O 1
ATOM 4944 N N . THR A 1 600 ? -6.791 21.311 37.300 1.00 91.06 600 THR A N 1
ATOM 4945 C CA . THR A 1 600 ? -5.844 21.761 36.271 1.00 91.06 600 THR A CA 1
ATOM 4946 C C . THR A 1 600 ? -6.585 22.315 35.064 1.00 91.06 600 THR A C 1
ATOM 4948 O O . THR A 1 600 ? -6.258 23.402 34.586 1.00 91.06 600 THR A O 1
ATOM 4951 N N . THR A 1 601 ? -7.633 21.608 34.638 1.00 88.81 601 THR A N 1
ATOM 4952 C CA . THR A 1 601 ? -8.533 22.012 33.553 1.00 88.81 601 THR A CA 1
ATOM 4953 C C . THR A 1 601 ? -9.116 23.410 33.798 1.00 88.81 601 THR A C 1
ATOM 4955 O O . THR A 1 601 ? -8.921 24.314 32.989 1.00 88.81 601 THR A O 1
ATOM 4958 N N . TYR A 1 602 ? -9.733 23.647 34.959 1.00 93.81 602 TYR A N 1
ATOM 4959 C CA . TYR A 1 602 ? -10.428 24.917 35.236 1.00 93.81 602 TYR A CA 1
ATOM 4960 C C . TYR A 1 602 ? -9.475 26.112 35.422 1.00 93.81 602 TYR A C 1
ATOM 4962 O O . TYR A 1 602 ? -9.813 27.262 35.122 1.00 93.81 602 TYR A O 1
ATOM 4970 N N . LEU A 1 603 ? -8.254 25.860 35.902 1.00 94.12 603 LEU A N 1
ATOM 4971 C CA . LEU A 1 603 ? -7.199 26.875 35.942 1.00 94.12 603 LEU A CA 1
ATOM 4972 C C . LEU A 1 603 ? -6.710 27.245 34.537 1.00 94.12 603 LEU A C 1
ATOM 4974 O O . LEU A 1 603 ? -6.449 28.420 34.280 1.00 94.12 603 LEU A O 1
ATOM 4978 N N . ALA A 1 604 ? -6.599 26.266 33.637 1.00 89.75 604 ALA A N 1
ATOM 4979 C CA . ALA A 1 604 ? -6.201 26.502 32.255 1.00 89.75 604 ALA A CA 1
ATOM 4980 C C . ALA A 1 604 ? -7.264 27.308 31.488 1.00 89.75 604 ALA A C 1
ATOM 4982 O O . ALA A 1 604 ? -6.917 28.305 30.856 1.00 89.75 604 ALA A O 1
ATOM 4983 N N . GLU A 1 605 ? -8.545 26.945 31.619 1.00 90.75 605 GLU A N 1
ATOM 4984 C CA . GLU A 1 605 ? -9.689 27.636 30.992 1.00 90.75 605 GLU A CA 1
ATOM 4985 C C . GLU A 1 605 ? -9.743 29.135 31.325 1.00 90.75 605 GLU A C 1
ATOM 4987 O O . GLU A 1 605 ? -10.071 29.970 30.484 1.00 90.75 605 GLU A O 1
ATOM 4992 N N . THR A 1 606 ? -9.389 29.498 32.559 1.00 92.25 606 THR A N 1
ATOM 4993 C CA . THR A 1 606 ? -9.461 30.887 33.041 1.00 92.25 606 THR A CA 1
ATOM 4994 C C . THR A 1 606 ? -8.154 31.662 32.892 1.00 92.25 606 THR A C 1
ATOM 4996 O O . THR A 1 606 ? -8.086 32.833 33.279 1.00 92.25 606 THR A O 1
ATOM 4999 N N . SER A 1 607 ? -7.113 31.049 32.325 1.00 88.38 607 SER A N 1
ATOM 5000 C CA . SER A 1 607 ? -5.802 31.673 32.152 1.00 88.38 607 SER A CA 1
ATOM 5001 C C . SER A 1 607 ? -5.866 32.872 31.202 1.00 88.38 607 SER A C 1
ATOM 5003 O O . SER A 1 607 ? -6.497 32.835 30.149 1.00 88.38 607 SER A O 1
ATOM 5005 N N . SER A 1 608 ? -5.202 33.970 31.569 1.00 89.19 608 SER A N 1
ATOM 5006 C CA . SER A 1 608 ? -5.164 35.183 30.752 1.00 89.19 608 SER A CA 1
ATOM 5007 C C . SER A 1 608 ? -3.889 35.976 31.006 1.00 89.19 608 SER A C 1
ATOM 5009 O O . SER A 1 608 ? -3.535 36.241 32.153 1.00 89.19 608 SER A O 1
ATOM 5011 N N . ALA A 1 609 ? -3.244 36.452 29.936 1.00 90.56 609 ALA A N 1
ATOM 5012 C CA . ALA A 1 609 ? -2.078 37.336 30.032 1.00 90.56 609 ALA A CA 1
ATOM 5013 C C . ALA A 1 609 ? -2.392 38.686 30.713 1.00 90.56 609 ALA A C 1
ATOM 5015 O O . ALA A 1 609 ? -1.487 39.375 31.175 1.00 90.56 609 ALA A O 1
ATOM 5016 N N . ALA A 1 610 ? -3.673 39.065 30.790 1.00 90.38 610 ALA A N 1
ATOM 5017 C CA . ALA A 1 610 ? -4.137 40.281 31.455 1.00 90.38 610 ALA A CA 1
ATOM 5018 C C . ALA A 1 610 ? -4.520 40.067 32.934 1.00 90.38 610 ALA A C 1
ATOM 5020 O O . ALA A 1 610 ? -4.972 41.010 33.593 1.00 90.38 610 ALA A O 1
ATOM 5021 N N . ALA A 1 611 ? -4.397 38.843 33.459 1.00 93.06 611 ALA A N 1
ATOM 5022 C CA . ALA A 1 611 ? -4.716 38.534 34.846 1.00 93.06 611 ALA A CA 1
ATOM 5023 C C . ALA A 1 611 ? -3.516 38.803 35.767 1.00 93.06 611 ALA A C 1
ATOM 5025 O O . ALA A 1 611 ? -2.413 38.312 35.548 1.00 93.06 611 ALA A O 1
ATOM 5026 N N . GLY A 1 612 ? -3.749 39.560 36.840 1.00 91.06 612 GLY A N 1
ATOM 5027 C CA . GLY A 1 612 ? -2.793 39.738 37.937 1.00 91.06 612 GLY A CA 1
ATOM 5028 C C . GLY A 1 612 ? -2.968 38.713 39.062 1.00 91.06 612 GLY A C 1
ATOM 5029 O O . GLY A 1 612 ? -2.169 38.689 39.998 1.00 91.06 612 GLY A O 1
ATOM 5030 N N . ALA A 1 613 ? -4.029 37.903 39.009 1.00 93.31 613 ALA A N 1
ATOM 5031 C CA . ALA A 1 613 ? -4.259 36.756 39.878 1.00 93.31 613 ALA A CA 1
ATOM 5032 C C . ALA A 1 613 ? -5.301 35.809 39.269 1.00 93.31 613 ALA A C 1
ATOM 5034 O O . ALA A 1 613 ? -6.277 36.269 38.669 1.00 93.31 613 ALA A O 1
ATOM 5035 N N . THR A 1 614 ? -5.130 34.517 39.538 1.00 95.38 614 THR A N 1
ATOM 5036 C CA . THR A 1 614 ? -6.134 33.472 39.318 1.00 95.38 614 THR A CA 1
ATOM 5037 C C . THR A 1 614 ? -6.373 32.760 40.643 1.00 95.38 614 THR A C 1
ATOM 5039 O O . THR A 1 614 ? -5.420 32.441 41.355 1.00 95.38 614 THR A O 1
ATOM 5042 N N . THR A 1 615 ? -7.633 32.537 41.000 1.00 96.00 615 THR A N 1
ATOM 5043 C CA . THR A 1 615 ? -8.022 31.818 42.220 1.00 96.00 615 THR A CA 1
ATOM 5044 C C . THR A 1 615 ? -8.925 30.655 41.861 1.00 96.00 615 THR A C 1
ATOM 5046 O O . THR A 1 615 ? -9.841 30.827 41.062 1.00 96.00 615 THR A O 1
ATOM 5049 N N . LEU A 1 616 ? -8.692 29.504 42.488 1.00 97.06 616 LEU A N 1
ATOM 5050 C CA . LEU A 1 616 ? -9.545 28.327 42.395 1.00 97.06 616 LEU A CA 1
ATOM 5051 C C . LEU A 1 616 ? -10.123 28.009 43.775 1.00 97.06 616 LEU A C 1
ATOM 5053 O O . LEU A 1 616 ? -9.383 27.875 44.750 1.00 97.06 616 LEU A O 1
ATOM 5057 N N . PHE A 1 617 ? -11.438 27.847 43.836 1.00 97.19 617 PHE A N 1
ATOM 5058 C CA . PHE A 1 617 ? -12.154 27.301 44.979 1.00 97.19 617 PHE A CA 1
ATOM 5059 C C . PHE A 1 617 ? -12.621 25.876 44.670 1.00 97.19 617 PHE A C 1
ATOM 5061 O O . PHE A 1 617 ? -13.161 25.631 43.594 1.00 97.19 617 PHE A O 1
ATOM 5068 N N . LEU A 1 618 ? -12.465 24.962 45.633 1.00 96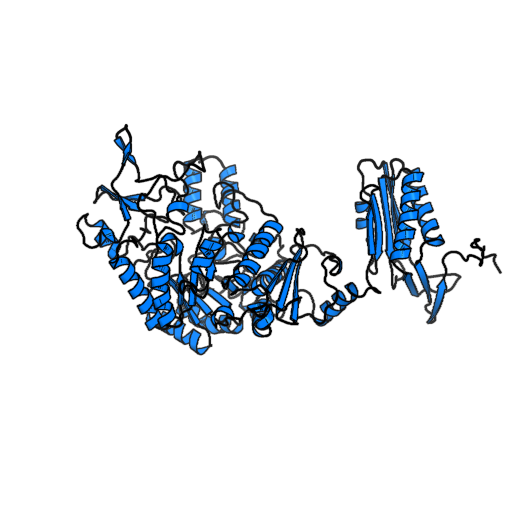.31 618 LEU A N 1
ATOM 5069 C CA . LEU A 1 618 ? -13.008 23.603 45.584 1.00 96.31 618 LEU A CA 1
ATOM 5070 C C . LEU A 1 618 ? -13.910 23.365 46.798 1.00 96.31 618 LEU A C 1
ATOM 5072 O O . LEU A 1 618 ? -13.450 23.404 47.940 1.00 96.31 618 LEU A O 1
ATOM 5076 N N . GLY A 1 619 ? -15.188 23.081 46.556 1.00 93.81 619 GLY A N 1
ATOM 5077 C CA . GLY A 1 619 ? -16.108 22.626 47.595 1.00 93.81 619 GLY A CA 1
ATOM 5078 C C . GLY A 1 619 ? -15.999 21.115 47.747 1.00 93.81 619 GLY A C 1
ATOM 5079 O O . GLY A 1 619 ? -16.348 20.395 46.818 1.00 93.81 619 GLY A O 1
ATOM 5080 N N . THR A 1 620 ? -15.502 20.636 48.888 1.00 92.25 620 THR A N 1
ATOM 5081 C CA . THR A 1 620 ? -15.234 19.208 49.128 1.00 92.25 620 THR A CA 1
ATOM 5082 C C . THR A 1 620 ? -16.236 18.571 50.084 1.00 92.25 620 THR A C 1
ATOM 5084 O O . THR A 1 620 ? -16.750 19.209 51.008 1.00 92.25 620 THR A O 1
ATOM 5087 N N . THR A 1 621 ? -16.508 17.284 49.874 1.00 87.44 621 THR A N 1
ATOM 5088 C CA . THR A 1 621 ? -17.369 16.497 50.758 1.00 87.44 621 THR A CA 1
ATOM 5089 C C . THR A 1 621 ? -16.647 16.173 52.066 1.00 87.44 621 THR A C 1
ATOM 5091 O O . THR A 1 621 ? -15.604 15.517 52.072 1.00 87.44 621 THR A O 1
ATOM 5094 N N . ARG A 1 622 ? -17.231 16.593 53.191 1.00 86.69 622 ARG A N 1
ATOM 5095 C CA . ARG A 1 622 ? -16.779 16.251 54.549 1.00 86.69 622 ARG A CA 1
ATOM 5096 C C . ARG A 1 622 ? -17.442 14.968 55.060 1.00 86.69 622 ARG A C 1
ATOM 5098 O O . ARG A 1 622 ? -18.532 14.620 54.623 1.00 86.69 622 ARG A O 1
ATOM 5105 N N . ASP A 1 623 ? -16.796 14.303 56.011 1.00 85.44 623 ASP A N 1
ATOM 5106 C CA . ASP A 1 623 ? -17.247 13.046 56.631 1.00 85.44 623 ASP A CA 1
ATOM 5107 C C . ASP A 1 623 ? -18.316 13.228 57.723 1.00 85.44 623 ASP A C 1
ATOM 5109 O O . ASP A 1 623 ? -18.825 12.252 58.273 1.00 85.44 623 ASP A O 1
ATOM 5113 N N . THR A 1 624 ? -18.661 14.470 58.064 1.00 84.81 624 THR A N 1
ATOM 5114 C CA . THR A 1 624 ? -19.567 14.795 59.169 1.00 84.81 624 THR A CA 1
ATOM 5115 C C . THR A 1 624 ? -20.480 15.976 58.843 1.00 84.81 624 THR A C 1
ATOM 5117 O O . THR A 1 624 ? -20.059 16.981 58.270 1.00 84.81 624 THR A O 1
ATOM 5120 N N . PHE A 1 625 ? -21.750 15.892 59.236 1.00 77.44 625 PHE A N 1
ATOM 5121 C CA . PHE A 1 625 ? -22.721 16.985 59.127 1.00 77.44 625 PHE A CA 1
ATOM 5122 C C . PHE A 1 625 ? -23.646 16.978 60.351 1.00 77.44 625 PHE A C 1
ATOM 5124 O O . PHE A 1 625 ? -24.223 15.944 60.662 1.00 77.44 625 PHE A O 1
ATOM 5131 N N . GLU A 1 626 ? -23.747 18.103 61.074 1.00 77.31 626 GLU A N 1
ATOM 5132 C CA . GLU A 1 626 ? -24.574 18.241 62.298 1.00 77.31 626 GLU A CA 1
ATOM 5133 C C . GLU A 1 626 ? -24.379 17.096 63.321 1.00 77.31 626 GLU A C 1
ATOM 5135 O O . GLU A 1 626 ? -25.308 16.653 63.986 1.00 77.31 626 GLU A O 1
ATOM 5140 N N . GLY A 1 627 ? -23.143 16.595 63.445 1.00 77.50 627 GLY A N 1
ATOM 5141 C CA . GLY A 1 627 ? -22.793 15.510 64.370 1.00 77.50 627 GLY A CA 1
ATOM 5142 C C . GLY A 1 627 ? -23.058 14.089 63.855 1.00 77.50 627 GLY A C 1
ATOM 5143 O O . GLY A 1 627 ? -22.762 13.135 64.570 1.00 77.50 627 GLY A O 1
ATOM 5144 N N . ARG A 1 628 ? -23.558 13.922 62.623 1.00 83.31 628 ARG A N 1
ATOM 5145 C CA . ARG A 1 628 ? -23.773 12.617 61.973 1.00 83.31 628 ARG A CA 1
ATOM 5146 C C . ARG A 1 628 ? -22.680 12.309 60.955 1.00 83.31 628 ARG A C 1
ATOM 5148 O O . ARG A 1 628 ? -22.239 13.202 60.232 1.00 83.31 628 ARG A O 1
ATOM 5155 N N . SER A 1 629 ? -22.271 11.043 60.876 1.00 86.56 629 SER A N 1
ATOM 5156 C CA . SER A 1 629 ? -21.282 10.568 59.901 1.00 86.56 629 SER A CA 1
ATOM 5157 C C . SER A 1 629 ? -21.895 10.458 58.505 1.00 86.56 629 SER A C 1
ATOM 5159 O O . SER A 1 629 ? -22.806 9.660 58.280 1.00 86.56 629 SER A O 1
ATOM 5161 N N . VAL A 1 630 ? -21.378 11.250 57.569 1.00 85.56 630 VAL A N 1
ATOM 5162 C CA . VAL A 1 630 ? -21.753 11.251 56.151 1.00 85.56 630 VAL A CA 1
ATOM 5163 C C . VAL A 1 630 ? -20.875 10.243 55.421 1.00 85.56 630 VAL A C 1
ATOM 5165 O O . VAL A 1 630 ? -19.658 10.270 55.559 1.00 85.56 630 VAL A O 1
ATOM 5168 N N . SER A 1 631 ? -21.494 9.354 54.652 1.00 84.56 631 SER A N 1
ATOM 5169 C CA . SER A 1 631 ? -20.818 8.374 53.797 1.00 84.56 631 SER A CA 1
ATOM 5170 C C . SER A 1 631 ? -20.465 8.954 52.424 1.00 84.56 631 SER A C 1
ATOM 5172 O O . SER A 1 631 ? -19.380 8.696 51.908 1.00 84.56 631 SER A O 1
ATOM 5174 N N . GLN A 1 632 ? -21.360 9.762 51.850 1.00 83.31 632 GLN A N 1
ATOM 5175 C CA . GLN A 1 632 ? -21.196 10.427 50.558 1.00 83.31 632 GLN A CA 1
ATOM 5176 C C . GLN A 1 632 ? -22.251 11.526 50.371 1.00 83.31 632 GLN A C 1
ATOM 5178 O O . GLN A 1 632 ? -23.248 11.589 51.097 1.00 83.31 632 GLN A O 1
ATOM 5183 N N . LEU A 1 633 ? -22.039 12.383 49.373 1.00 86.75 633 LEU A N 1
ATOM 5184 C CA . LEU A 1 633 ? -23.073 13.274 48.845 1.00 86.75 633 LEU A CA 1
ATOM 5185 C C . LEU A 1 633 ? -23.522 12.771 47.479 1.00 86.75 633 LEU A C 1
ATOM 5187 O O . LEU A 1 633 ? -22.731 12.182 46.747 1.00 86.75 633 LEU A O 1
ATOM 5191 N N . SER A 1 634 ? -24.764 13.046 47.102 1.00 81.88 634 SER A N 1
ATOM 5192 C CA . SER A 1 634 ? -25.209 12.903 45.720 1.00 81.88 634 SER A CA 1
ATOM 5193 C C . SER A 1 634 ? -25.910 14.163 45.224 1.00 81.88 634 SER A C 1
ATOM 5195 O O . SER A 1 634 ? -26.631 14.824 45.968 1.00 81.88 634 SER A O 1
ATOM 5197 N N . TYR A 1 635 ? -25.664 14.528 43.966 1.00 86.19 635 TYR A N 1
ATOM 5198 C CA . TYR A 1 635 ? -26.207 15.739 43.351 1.00 86.19 635 TYR A CA 1
ATOM 5199 C C . TYR A 1 635 ? -27.015 15.409 42.101 1.00 86.19 635 TYR A C 1
ATOM 5201 O O . TYR A 1 635 ? -26.607 14.597 41.271 1.00 86.19 635 TYR A O 1
ATOM 5209 N N . THR A 1 636 ? -28.157 16.070 41.944 1.00 79.75 636 THR A N 1
ATOM 5210 C CA . THR A 1 636 ? -29.033 15.936 40.769 1.00 79.75 636 THR A CA 1
ATOM 5211 C C . THR A 1 636 ? -29.484 17.308 40.294 1.00 79.75 636 THR A C 1
ATOM 5213 O O . THR A 1 636 ? -29.550 18.241 41.089 1.00 79.75 636 THR A O 1
ATOM 5216 N N . THR A 1 637 ? -29.795 17.457 39.010 1.00 82.44 637 THR A N 1
ATOM 5217 C CA . THR A 1 637 ? -30.186 18.748 38.429 1.00 82.44 637 THR A CA 1
ATOM 5218 C C . THR A 1 637 ? -31.072 18.553 37.201 1.00 82.44 637 THR A C 1
ATOM 5220 O O . THR A 1 637 ? -31.108 17.464 36.631 1.00 82.44 637 THR A O 1
ATOM 5223 N N . TYR A 1 638 ? -31.761 19.617 36.781 1.00 77.19 638 TYR A N 1
ATOM 5224 C CA . TYR A 1 638 ? -32.278 19.763 35.424 1.00 77.19 638 TYR A CA 1
ATOM 5225 C C . TYR A 1 638 ? -31.284 20.625 34.619 1.00 77.19 638 TYR A C 1
ATOM 5227 O O . TYR A 1 638 ? -31.325 21.858 34.707 1.00 77.19 638 TYR A O 1
ATOM 5235 N N . PRO A 1 639 ? -30.380 20.010 33.829 1.00 77.81 639 PRO A N 1
ATOM 5236 C CA . PRO A 1 639 ? -29.188 20.695 33.331 1.00 77.81 639 PRO A CA 1
ATOM 5237 C C . PRO A 1 639 ? -29.406 21.972 32.494 1.00 77.81 639 PRO A C 1
ATOM 5239 O O . PRO A 1 639 ? -28.628 22.907 32.675 1.00 77.81 639 PRO A O 1
ATOM 5242 N N . PRO A 1 640 ? -30.411 22.085 31.590 1.00 76.31 640 PRO A N 1
ATOM 5243 C CA . PRO A 1 640 ? -30.574 23.317 30.814 1.00 76.31 640 PRO A CA 1
ATOM 5244 C C . PRO A 1 640 ? -30.935 24.527 31.680 1.00 76.31 640 PRO A C 1
ATOM 5246 O O . PRO A 1 640 ? -30.522 25.642 31.372 1.00 76.31 640 PRO A O 1
ATOM 5249 N N . LEU A 1 641 ? -31.700 24.318 32.755 1.00 80.00 641 LEU A N 1
ATOM 5250 C CA . LEU A 1 641 ? -32.065 25.399 33.664 1.00 80.00 641 LEU A CA 1
ATOM 5251 C C . LEU A 1 641 ? -30.877 25.778 34.553 1.00 80.00 641 LEU A C 1
ATOM 5253 O O . LEU A 1 641 ? -30.527 26.952 34.607 1.00 80.00 641 LEU A O 1
ATOM 5257 N N . ALA A 1 642 ? -30.187 24.784 35.121 1.00 86.94 642 ALA A N 1
ATOM 5258 C CA . ALA A 1 642 ? -28.994 25.028 35.924 1.00 86.94 642 ALA A CA 1
ATOM 5259 C C . ALA A 1 642 ? -27.897 25.757 35.134 1.00 86.94 642 ALA A C 1
ATOM 5261 O O . ALA A 1 642 ? -27.349 26.732 35.633 1.00 86.94 642 ALA A O 1
ATOM 5262 N N . LEU A 1 643 ? -27.617 25.367 33.883 1.00 87.81 643 LEU A N 1
ATOM 5263 C CA . LEU A 1 643 ? -26.649 26.087 33.046 1.00 87.81 643 LEU A CA 1
ATOM 5264 C C . LEU A 1 643 ? -27.065 27.532 32.772 1.00 87.81 643 LEU A C 1
ATOM 5266 O O . LEU A 1 643 ? -26.228 28.425 32.844 1.00 87.81 643 LEU A O 1
ATOM 5270 N N . LYS A 1 644 ? -28.350 27.786 32.501 1.00 87.06 644 LYS A N 1
ATOM 5271 C CA . LYS A 1 644 ? -28.858 29.150 32.299 1.00 87.06 644 LYS A CA 1
ATOM 5272 C C . LYS A 1 644 ? -28.658 30.016 33.548 1.00 87.06 644 LYS A C 1
ATOM 5274 O O . LYS A 1 644 ? -28.274 31.185 33.447 1.00 87.06 644 LYS A O 1
ATOM 5279 N N . THR A 1 645 ? -28.896 29.446 34.724 1.00 93.31 645 THR A N 1
ATOM 5280 C CA . THR A 1 645 ? -28.691 30.132 36.001 1.00 93.31 645 THR A CA 1
ATOM 5281 C C . THR A 1 645 ? -27.209 30.365 36.281 1.00 93.31 645 THR A C 1
ATOM 5283 O O . THR A 1 645 ? -26.827 31.481 36.633 1.00 93.31 645 THR A O 1
ATOM 5286 N N . LEU A 1 646 ? -26.354 29.363 36.056 1.00 95.44 646 LEU A N 1
ATOM 5287 C CA . LEU A 1 646 ? -24.901 29.485 36.195 1.00 95.44 646 LEU A CA 1
ATOM 5288 C C . LEU A 1 646 ? -24.317 30.539 35.243 1.00 95.44 646 LEU A C 1
ATOM 5290 O O . LEU A 1 646 ? -23.484 31.333 35.672 1.00 95.44 646 LEU A O 1
ATOM 5294 N N . GLN A 1 647 ? -24.812 30.617 34.006 1.00 94.81 647 GLN A N 1
ATOM 5295 C CA . GLN A 1 647 ? -24.438 31.661 33.049 1.00 94.81 647 GLN A CA 1
ATOM 5296 C C . GLN A 1 647 ? -24.780 33.048 33.587 1.00 94.81 647 GLN A C 1
ATOM 5298 O O . GLN A 1 647 ? -23.922 33.922 33.638 1.00 94.81 647 GLN A O 1
ATOM 5303 N N . THR A 1 648 ? -26.000 33.225 34.096 1.00 96.00 648 THR A N 1
ATOM 5304 C CA . THR A 1 648 ? -26.434 34.503 34.683 1.00 96.00 648 THR A CA 1
ATOM 5305 C C . THR A 1 648 ? -25.552 34.911 35.873 1.00 96.00 648 THR A C 1
ATOM 5307 O O . THR A 1 648 ? -25.236 36.088 36.051 1.00 96.00 648 THR A O 1
ATOM 5310 N N . ILE A 1 649 ? -25.139 33.945 36.702 1.00 97.19 649 ILE A N 1
ATOM 5311 C CA . ILE A 1 649 ? -24.225 34.173 37.831 1.00 97.19 649 ILE A CA 1
ATOM 5312 C C . ILE A 1 649 ? -22.838 34.596 37.328 1.00 97.19 649 ILE A C 1
ATOM 5314 O O . ILE A 1 649 ? -22.275 35.570 37.836 1.00 97.19 649 ILE A O 1
ATOM 5318 N N . ALA A 1 650 ? -22.299 33.887 36.335 1.00 97.06 650 ALA A N 1
ATOM 5319 C CA . ALA A 1 650 ? -20.989 34.157 35.757 1.00 97.06 650 ALA A CA 1
ATOM 5320 C C . ALA A 1 650 ? -20.932 35.540 35.090 1.00 97.06 650 ALA A C 1
ATOM 5322 O O . ALA A 1 650 ? -20.054 36.333 35.425 1.00 97.06 650 ALA A O 1
ATOM 5323 N N . GLU A 1 651 ? -21.900 35.877 34.235 1.00 96.62 651 GLU A N 1
ATOM 5324 C CA . GLU A 1 651 ? -22.004 37.182 33.561 1.00 96.62 651 GLU A CA 1
ATOM 5325 C C . GLU A 1 651 ? -22.053 38.339 34.568 1.00 96.62 651 GLU A C 1
ATOM 5327 O O . GLU A 1 651 ? -21.337 39.339 34.436 1.00 96.62 651 GLU A O 1
ATOM 5332 N N . ALA A 1 652 ? -22.853 38.190 35.630 1.00 96.25 652 ALA A N 1
ATOM 5333 C CA . ALA A 1 652 ? -22.941 39.186 36.691 1.00 96.25 652 ALA A CA 1
ATOM 5334 C C . ALA A 1 652 ? -21.591 39.389 37.399 1.00 96.25 652 ALA A C 1
ATOM 5336 O O . ALA A 1 652 ? -21.200 40.529 37.674 1.00 96.25 652 ALA A O 1
ATOM 5337 N N . ALA A 1 653 ? -20.859 38.304 37.671 1.00 96.69 653 ALA A N 1
ATOM 5338 C CA . ALA A 1 653 ? -19.543 38.364 38.298 1.00 96.69 653 ALA A CA 1
ATOM 5339 C C . ALA A 1 653 ? -18.480 38.971 37.366 1.00 96.69 653 ALA A C 1
ATOM 5341 O O . ALA A 1 653 ? -17.704 39.821 37.812 1.00 96.69 653 ALA A O 1
ATOM 5342 N N . VAL A 1 654 ? -18.479 38.600 36.080 1.00 96.44 654 VAL A N 1
ATOM 5343 C CA . VAL A 1 654 ? -17.585 39.158 35.053 1.00 96.44 654 VAL A CA 1
ATOM 5344 C C . VAL A 1 654 ? -17.761 40.668 34.966 1.00 96.44 654 VAL A C 1
ATOM 5346 O O . VAL A 1 654 ? -16.779 41.404 35.082 1.00 96.44 654 VAL A O 1
ATOM 5349 N N . HIS A 1 655 ? -19.003 41.144 34.852 1.00 95.06 655 HIS A N 1
ATOM 5350 C CA . HIS A 1 655 ? -19.295 42.571 34.757 1.00 95.06 655 HIS A CA 1
ATOM 5351 C C . HIS A 1 655 ? -18.924 43.328 36.043 1.00 95.06 655 HIS A C 1
ATOM 5353 O O . HIS A 1 655 ? -18.297 44.387 35.991 1.00 95.06 655 HIS A O 1
ATOM 5359 N N . LYS A 1 656 ? -19.282 42.789 37.215 1.00 96.31 656 LYS A N 1
ATOM 5360 C CA . LYS A 1 656 ? -19.063 43.457 38.508 1.00 96.31 656 LYS A CA 1
ATOM 5361 C C . LYS A 1 656 ? -17.586 43.540 38.897 1.00 96.31 656 LYS A C 1
ATOM 5363 O O . LYS A 1 656 ? -17.149 44.577 39.393 1.00 96.31 656 LYS A O 1
ATOM 5368 N N . HIS A 1 657 ? -16.826 42.464 38.693 1.00 95.88 657 HIS A N 1
ATOM 5369 C CA . HIS A 1 657 ? -15.430 42.357 39.144 1.00 95.88 657 HIS A CA 1
ATOM 5370 C C . HIS A 1 657 ? -14.405 42.544 38.021 1.00 95.88 657 HIS A C 1
ATOM 5372 O O . HIS A 1 657 ? -13.205 42.479 38.286 1.00 95.88 657 HIS A O 1
ATOM 5378 N N . GLN A 1 658 ? -14.860 42.805 36.790 1.00 95.25 658 GLN A N 1
ATOM 5379 C CA . GLN A 1 658 ? -14.025 42.938 35.589 1.00 95.25 658 GLN A CA 1
ATOM 5380 C C . GLN A 1 658 ? -13.095 41.732 35.383 1.00 95.25 658 GLN A C 1
ATOM 5382 O O . GLN A 1 658 ? -11.884 41.881 35.163 1.00 95.25 658 GLN A O 1
ATOM 5387 N N . LEU A 1 659 ? -13.665 40.531 35.498 1.00 97.00 659 LEU A N 1
ATOM 5388 C CA . LEU A 1 659 ? -12.924 39.278 35.358 1.00 97.00 659 LEU A CA 1
ATOM 5389 C C . LEU A 1 659 ? -12.345 39.125 33.944 1.00 97.00 659 LEU A C 1
ATOM 5391 O O . LEU A 1 659 ? -12.845 39.696 32.977 1.00 97.00 659 LEU A O 1
ATOM 5395 N N . LYS A 1 660 ? -11.249 38.371 33.844 1.00 96.56 660 LYS A N 1
ATOM 5396 C CA . LYS A 1 660 ? -10.599 37.975 32.584 1.00 96.56 660 LYS A CA 1
ATOM 5397 C C . LYS A 1 660 ? -10.963 36.553 32.161 1.00 96.56 660 LYS A C 1
ATOM 5399 O O . LYS A 1 660 ? -10.737 36.191 31.011 1.00 96.56 660 LYS A O 1
ATOM 5404 N N . GLY A 1 661 ? -11.527 35.781 33.080 1.00 96.31 661 GLY A N 1
ATOM 5405 C CA . GLY A 1 661 ? -12.088 34.464 32.842 1.00 96.31 661 GLY A CA 1
ATOM 5406 C C . GLY A 1 661 ? -12.783 33.951 34.094 1.00 96.31 661 GLY A C 1
ATOM 5407 O O . GLY A 1 661 ? -12.392 34.293 35.216 1.00 96.31 661 GLY A O 1
ATOM 5408 N N . VAL A 1 662 ? -13.815 33.140 33.900 1.00 97.75 662 VAL A N 1
ATOM 5409 C CA . VAL A 1 662 ? -14.528 32.428 34.963 1.00 97.75 662 VAL A CA 1
ATOM 5410 C C . VAL A 1 662 ? -14.848 31.017 34.490 1.00 97.75 662 VAL A C 1
ATOM 5412 O O . VAL A 1 662 ? -15.317 30.831 33.373 1.00 97.75 662 VAL A O 1
ATOM 5415 N N . SER A 1 663 ? -14.591 30.031 35.343 1.00 97.81 663 SER A N 1
ATOM 5416 C CA . SER A 1 663 ? -14.997 28.645 35.144 1.00 97.81 663 SER A CA 1
ATOM 5417 C C . SER A 1 663 ? -15.797 28.179 36.355 1.00 97.81 663 SER A C 1
ATOM 5419 O O . SER A 1 663 ? -15.340 28.331 37.492 1.00 97.81 663 SER A O 1
ATOM 5421 N N . ILE A 1 664 ? -17.005 27.661 36.127 1.00 97.75 664 ILE A N 1
ATOM 5422 C CA . ILE A 1 664 ? -17.875 27.086 37.158 1.00 97.75 664 ILE A CA 1
ATOM 5423 C C . ILE A 1 664 ? -18.187 25.646 36.773 1.00 97.75 664 ILE A C 1
ATOM 5425 O O . ILE A 1 664 ? -18.962 25.394 35.851 1.00 97.75 664 ILE A O 1
ATOM 5429 N N . ALA A 1 665 ? -17.629 24.697 37.516 1.00 96.00 665 ALA A N 1
ATOM 5430 C CA . ALA A 1 665 ? -17.864 23.280 37.304 1.00 96.00 665 ALA A CA 1
ATOM 5431 C C . ALA A 1 665 ? -18.552 22.641 38.511 1.00 96.00 665 ALA A C 1
ATOM 5433 O O . ALA A 1 665 ? -18.095 22.794 39.641 1.00 96.00 665 ALA A O 1
ATOM 5434 N N . HIS A 1 666 ? -19.629 21.892 38.287 1.00 94.38 666 HIS A N 1
ATOM 5435 C CA . HIS A 1 666 ? -20.349 21.167 39.327 1.00 94.38 666 HIS A CA 1
ATOM 5436 C C . HIS A 1 666 ? -20.445 19.679 38.994 1.00 94.38 666 HIS A C 1
ATOM 5438 O O . HIS A 1 666 ? -20.884 19.288 37.910 1.00 94.38 666 HIS A O 1
ATOM 5444 N N . ARG A 1 667 ? -20.080 18.837 39.962 1.00 91.44 667 ARG A N 1
ATOM 5445 C CA . ARG A 1 667 ? -20.213 17.389 39.859 1.00 91.44 667 ARG A CA 1
ATOM 5446 C C . ARG A 1 667 ? -21.619 16.929 40.234 1.00 91.44 667 ARG A C 1
ATOM 5448 O O . ARG A 1 667 ? -22.184 17.374 41.230 1.00 91.44 667 ARG A O 1
ATOM 5455 N N . LEU A 1 668 ? -22.168 16.041 39.428 1.00 85.50 668 LEU A N 1
ATOM 5456 C CA . LEU A 1 668 ? -23.456 15.383 39.552 1.00 85.50 668 LEU A CA 1
ATOM 5457 C C . LEU A 1 668 ? -23.243 13.910 39.912 1.00 85.50 668 LEU A C 1
ATOM 5459 O O . LEU A 1 668 ? -22.146 13.367 39.779 1.00 85.50 668 LEU A O 1
ATOM 5463 N N . GLY A 1 669 ? -24.301 13.250 40.372 1.00 82.69 669 GLY A N 1
ATOM 5464 C CA . GLY A 1 669 ? -24.212 11.890 40.888 1.00 82.69 669 GLY A CA 1
ATOM 5465 C C . GLY A 1 669 ? -23.477 11.842 42.224 1.00 82.69 669 GLY A C 1
ATOM 5466 O O . GLY A 1 669 ? -23.521 12.799 42.995 1.00 82.69 669 GLY A O 1
ATOM 5467 N N . VAL A 1 670 ? -22.852 10.703 42.517 1.00 83.38 670 VAL A N 1
ATOM 5468 C CA . VAL A 1 670 ? -22.198 10.436 43.803 1.00 83.38 670 VAL A CA 1
ATOM 5469 C C . VAL A 1 670 ? -20.842 11.143 43.888 1.00 83.38 670 VAL A C 1
ATOM 5471 O O . VAL A 1 670 ? -20.000 11.012 43.000 1.00 83.38 670 VAL A O 1
ATOM 5474 N N . VAL A 1 671 ? -20.620 11.852 44.994 1.00 87.06 671 VAL A N 1
ATOM 5475 C CA . VAL A 1 671 ? -19.370 12.525 45.354 1.00 87.06 671 VAL A CA 1
ATOM 5476 C C . VAL A 1 671 ? -18.881 11.966 46.696 1.00 87.06 671 VAL A C 1
ATOM 5478 O O . VAL A 1 671 ? -19.428 12.328 47.748 1.00 87.06 671 VAL A O 1
ATOM 5481 N N . PRO A 1 672 ? -17.868 11.081 46.679 1.00 87.75 672 PRO A N 1
ATOM 5482 C CA . PRO A 1 672 ? -17.262 10.524 47.883 1.00 87.75 672 PRO A CA 1
ATOM 5483 C C . PRO A 1 672 ? -16.680 11.589 48.819 1.00 87.75 672 PRO A C 1
ATOM 5485 O O . PRO A 1 672 ? -16.396 12.723 48.426 1.00 87.75 672 PRO A O 1
ATOM 5488 N N . ILE A 1 673 ? -16.458 11.203 50.076 1.00 90.19 673 ILE A N 1
ATOM 5489 C CA . ILE A 1 673 ? -15.736 12.016 51.065 1.00 90.19 673 ILE A CA 1
ATOM 5490 C C . ILE A 1 673 ? -14.350 12.391 50.515 1.00 90.19 673 ILE A C 1
ATOM 5492 O O . ILE A 1 673 ? -13.693 11.569 49.882 1.00 90.19 673 ILE A O 1
ATOM 5496 N N . LYS A 1 674 ? -13.892 13.618 50.800 1.00 90.31 674 LYS A N 1
ATOM 5497 C CA . LYS A 1 674 ? -12.660 14.263 50.292 1.00 90.31 674 LYS A CA 1
ATOM 5498 C C . LYS A 1 674 ? -12.684 14.667 48.817 1.00 90.31 674 LYS A C 1
ATOM 5500 O O . LYS A 1 674 ? -11.785 15.396 48.406 1.00 90.31 674 LYS A O 1
ATOM 5505 N N . GLU A 1 675 ? -13.685 14.274 48.036 1.00 92.19 675 GLU A N 1
ATOM 5506 C CA . GLU A 1 675 ? -13.784 14.685 46.634 1.00 92.19 675 GLU A CA 1
ATOM 5507 C C . GLU A 1 675 ? -14.543 16.009 46.481 1.00 92.19 675 GLU A C 1
ATOM 5509 O O . GLU A 1 675 ? -15.362 16.386 47.325 1.00 92.19 675 GLU A O 1
ATOM 5514 N N . ALA A 1 676 ? -14.237 16.745 45.409 1.00 94.75 676 ALA A N 1
ATOM 5515 C CA . ALA A 1 676 ? -14.861 18.029 45.118 1.00 94.75 676 ALA A CA 1
ATOM 5516 C C . ALA A 1 676 ? -16.213 17.851 44.408 1.00 94.75 676 ALA A C 1
ATOM 5518 O O . ALA A 1 676 ? -16.321 17.107 43.430 1.00 94.75 676 ALA A O 1
ATOM 5519 N N . SER A 1 677 ? -17.232 18.567 44.885 1.00 93.75 677 SER A N 1
ATOM 5520 C CA . SER A 1 677 ? -18.550 18.663 44.251 1.00 93.75 677 SER A CA 1
ATOM 5521 C C . SER A 1 677 ? -18.706 19.911 43.389 1.00 93.75 677 SER A C 1
ATOM 5523 O O . SER A 1 677 ? -19.523 19.912 42.477 1.00 93.75 677 SER A O 1
ATOM 5525 N N . ILE A 1 678 ? -17.938 20.966 43.657 1.00 96.38 678 ILE A N 1
ATOM 5526 C CA . ILE A 1 678 ? -17.935 22.198 42.864 1.00 96.38 678 ILE A CA 1
ATOM 5527 C C . ILE A 1 678 ? -16.516 22.759 42.771 1.00 96.38 678 ILE A C 1
ATOM 5529 O O . ILE A 1 678 ? -15.773 22.735 43.755 1.00 96.38 678 ILE A O 1
ATOM 5533 N N . ALA A 1 679 ? -16.156 23.272 41.600 1.00 97.69 679 ALA A N 1
ATOM 5534 C CA . ALA A 1 679 ? -14.933 24.006 41.334 1.00 97.69 679 ALA A CA 1
ATOM 5535 C C . ALA A 1 679 ? -15.284 25.367 40.722 1.00 97.69 679 ALA A C 1
ATOM 5537 O O . ALA A 1 679 ? -16.087 25.442 39.794 1.00 97.69 679 ALA A O 1
ATOM 5538 N N . ILE A 1 680 ? -14.705 26.442 41.257 1.00 98.06 680 ILE A N 1
ATOM 5539 C CA . ILE A 1 680 ? -14.880 27.803 40.734 1.00 98.06 680 ILE A CA 1
ATOM 5540 C C . ILE A 1 680 ? -13.499 28.408 40.534 1.00 98.06 680 ILE A C 1
ATOM 5542 O O . ILE A 1 680 ? -12.808 28.703 41.512 1.00 98.06 680 ILE A O 1
ATOM 5546 N N . ALA A 1 681 ? -13.097 28.589 39.281 1.00 97.94 681 ALA A N 1
ATOM 5547 C CA . ALA A 1 681 ? -11.881 29.303 38.922 1.00 97.94 681 ALA A CA 1
ATOM 5548 C C . ALA A 1 681 ? -12.239 30.695 38.400 1.00 97.94 681 ALA A C 1
ATOM 5550 O O . ALA A 1 681 ? -13.174 30.852 37.621 1.00 97.94 681 ALA A O 1
ATOM 5551 N N . VAL A 1 682 ? -11.503 31.717 38.820 1.00 97.69 682 VAL A N 1
ATOM 5552 C CA . VAL A 1 682 ? -11.660 33.082 38.305 1.00 97.69 682 VAL A CA 1
ATOM 5553 C C . VAL A 1 682 ? -10.305 33.742 38.140 1.00 97.69 682 VAL A C 1
ATOM 5555 O O . VAL A 1 682 ? -9.428 33.599 38.996 1.00 97.69 682 VAL A O 1
ATOM 5558 N N . SER A 1 683 ? -10.148 34.513 37.070 1.00 97.62 683 SER A N 1
ATOM 5559 C CA . SER A 1 683 ? -8.976 35.351 36.845 1.00 97.62 683 SER A CA 1
ATOM 5560 C C . SER A 1 683 ? -9.363 36.825 36.767 1.00 97.62 683 SER A C 1
ATOM 5562 O O . SER A 1 683 ? -10.403 37.197 36.222 1.00 97.62 683 SER A O 1
ATOM 5564 N N . ALA A 1 684 ? -8.544 37.694 37.357 1.00 96.69 684 ALA A N 1
ATOM 5565 C CA . ALA A 1 684 ? -8.797 39.133 37.407 1.00 96.69 684 ALA A CA 1
ATOM 5566 C C . ALA A 1 684 ? -7.491 39.931 37.374 1.00 96.69 684 ALA A C 1
ATOM 5568 O O . ALA A 1 684 ? -6.426 39.432 37.739 1.00 96.69 684 ALA A O 1
ATOM 5569 N N . GLY A 1 685 ? -7.565 41.214 37.007 1.00 94.62 685 GLY A N 1
ATOM 5570 C CA . GLY A 1 685 ? -6.397 42.109 37.013 1.00 94.62 685 GLY A CA 1
ATOM 5571 C C . GLY A 1 685 ? -5.784 42.319 38.409 1.00 94.62 685 GLY A C 1
ATOM 5572 O O . GLY A 1 685 ? -4.597 42.612 38.532 1.00 94.62 685 GLY A O 1
ATOM 5573 N N . HIS A 1 686 ? -6.567 42.129 39.478 1.00 92.44 686 HIS A N 1
ATOM 5574 C CA . HIS A 1 686 ? -6.122 42.312 40.860 1.00 92.44 686 HIS A CA 1
ATOM 5575 C C . HIS A 1 686 ? -6.596 41.180 41.779 1.00 92.44 686 HIS A C 1
ATOM 5577 O O . HIS A 1 686 ? -7.767 40.803 41.764 1.00 92.44 686 HIS A O 1
ATOM 5583 N N . ARG A 1 687 ? -5.709 40.715 42.674 1.00 92.00 687 ARG A N 1
ATOM 5584 C CA . ARG A 1 687 ? -5.969 39.607 43.619 1.00 92.00 687 ARG A CA 1
ATOM 5585 C C . ARG A 1 687 ? -7.249 39.748 44.447 1.00 92.00 687 ARG A C 1
ATOM 5587 O O . ARG A 1 687 ? -7.939 38.764 44.667 1.00 92.00 687 ARG A O 1
ATOM 5594 N N . ALA A 1 688 ? -7.581 40.959 44.898 1.00 93.31 688 ALA A N 1
ATOM 5595 C CA . ALA A 1 688 ? -8.760 41.184 45.735 1.00 93.31 688 ALA A CA 1
ATOM 5596 C C . ALA A 1 688 ? -10.076 40.982 44.966 1.00 93.31 688 ALA A C 1
ATOM 5598 O O . ALA A 1 688 ? -11.060 40.552 45.560 1.00 93.31 688 ALA A O 1
ATOM 5599 N N . ALA A 1 689 ? -10.087 41.283 43.663 1.00 93.31 689 ALA A N 1
ATOM 5600 C CA . ALA A 1 689 ? -11.249 41.069 42.806 1.00 93.31 689 ALA A CA 1
ATOM 5601 C C . ALA A 1 689 ? -11.466 39.573 42.539 1.00 93.31 689 ALA A C 1
ATOM 5603 O O . ALA A 1 689 ? -12.589 39.104 42.672 1.00 93.31 689 ALA A O 1
ATOM 5604 N N . ALA A 1 690 ? -10.392 38.817 42.270 1.00 93.62 690 ALA A N 1
ATOM 5605 C CA . ALA A 1 690 ? -10.468 37.367 42.067 1.00 93.62 690 ALA A CA 1
ATOM 5606 C C . ALA A 1 690 ? -11.061 36.642 43.294 1.00 93.62 690 ALA A C 1
ATOM 5608 O O . ALA A 1 690 ? -12.051 35.930 43.170 1.00 93.62 690 ALA A O 1
ATOM 5609 N N . TRP A 1 691 ? -10.543 36.912 44.501 1.00 94.44 691 TRP A N 1
ATOM 5610 C CA . TRP A 1 691 ? -11.063 36.296 45.731 1.00 94.44 691 TRP A CA 1
ATOM 5611 C C . TRP A 1 691 ? -12.543 36.602 45.990 1.00 94.44 691 TRP A C 1
ATOM 5613 O O . TRP A 1 691 ? -13.320 35.686 46.249 1.00 94.44 691 TRP A O 1
ATOM 5623 N N . ARG A 1 692 ? -12.943 37.877 45.891 1.00 95.06 692 ARG A N 1
ATOM 5624 C CA . ARG A 1 692 ? -14.340 38.287 46.120 1.00 95.06 692 ARG A CA 1
ATOM 5625 C C . ARG A 1 692 ? -15.286 37.698 45.083 1.00 95.06 692 ARG A C 1
ATOM 5627 O O . ARG A 1 692 ? -16.385 37.292 45.435 1.00 95.06 692 ARG A O 1
ATOM 5634 N N . ALA A 1 693 ? -14.864 37.644 43.822 1.00 96.19 693 ALA A N 1
ATOM 5635 C CA . ALA A 1 693 ? -15.667 37.056 42.763 1.00 96.19 693 ALA A CA 1
ATOM 5636 C C . ALA A 1 693 ? -15.897 35.559 42.992 1.00 96.19 693 ALA A C 1
ATOM 5638 O O . ALA A 1 693 ? -17.032 35.109 42.886 1.00 96.19 693 ALA A O 1
ATOM 5639 N N . GLY A 1 694 ? -14.855 34.801 43.353 1.00 95.19 694 GLY A N 1
ATOM 5640 C CA . GLY A 1 694 ? -14.985 33.368 43.632 1.00 95.19 694 GLY A CA 1
ATOM 5641 C C . GLY A 1 694 ? -15.965 33.071 44.772 1.00 95.19 694 GLY A C 1
ATOM 5642 O O . GLY A 1 694 ? -16.811 32.188 44.641 1.00 95.19 694 GLY A O 1
ATOM 5643 N N . GLU A 1 695 ? -15.899 33.843 45.860 1.00 94.56 695 GLU A N 1
ATOM 5644 C CA . GLU A 1 695 ? -16.833 33.731 46.988 1.00 94.56 695 GLU A CA 1
ATOM 5645 C C . GLU A 1 695 ? -18.271 34.106 46.590 1.00 94.56 695 GLU A C 1
ATOM 5647 O O . GLU A 1 695 ? -19.204 33.353 46.863 1.00 94.56 695 GLU A O 1
ATOM 5652 N N . GLU A 1 696 ? -18.464 35.226 45.886 1.00 95.38 696 GLU A N 1
ATOM 5653 C CA . GLU A 1 696 ? -19.795 35.655 45.439 1.00 95.38 696 GLU A CA 1
ATOM 5654 C C . GLU A 1 696 ? -20.442 34.657 44.470 1.00 95.38 696 GLU A C 1
ATOM 5656 O O . GLU A 1 696 ? -21.642 34.397 44.567 1.00 95.38 696 GLU A O 1
ATOM 5661 N N . ILE A 1 697 ? -19.659 34.073 43.558 1.00 97.31 697 ILE A N 1
ATOM 5662 C CA . ILE A 1 697 ? -20.138 33.033 42.642 1.00 97.31 697 ILE A CA 1
ATOM 5663 C C . ILE A 1 697 ? -20.559 31.791 43.428 1.00 97.31 697 ILE A C 1
ATOM 5665 O O . ILE A 1 697 ? -21.627 31.244 43.158 1.00 97.31 697 ILE A O 1
ATOM 5669 N N . LEU A 1 698 ? -19.760 31.353 44.406 1.00 95.12 698 LEU A N 1
ATOM 5670 C CA . LEU A 1 698 ? -20.078 30.185 45.228 1.00 95.12 698 LEU A CA 1
ATOM 5671 C C . LEU A 1 698 ? -21.412 30.357 45.954 1.00 95.12 698 LEU A C 1
ATOM 5673 O O . LEU A 1 698 ? -22.266 29.470 45.897 1.00 95.12 698 LEU A O 1
ATOM 5677 N N . GLU A 1 699 ? -21.594 31.488 46.630 1.00 93.31 699 GLU A N 1
ATOM 5678 C CA . GLU A 1 699 ? -22.818 31.756 47.383 1.00 93.31 699 GLU A CA 1
ATOM 5679 C C . GLU A 1 699 ? -24.026 31.906 46.451 1.00 93.31 699 GLU A C 1
ATOM 5681 O O . GLU A 1 699 ? -25.082 31.335 46.718 1.00 93.31 699 GLU A O 1
ATOM 5686 N N . ALA A 1 700 ? -23.859 32.548 45.290 1.00 93.38 700 ALA A N 1
ATOM 5687 C CA . ALA A 1 700 ? -24.912 32.619 44.280 1.00 93.38 700 ALA A CA 1
ATOM 5688 C C . ALA A 1 700 ? -25.281 31.237 43.708 1.00 93.38 700 ALA A C 1
ATOM 5690 O O . ALA A 1 700 ? -26.461 30.974 43.475 1.00 93.38 700 ALA A O 1
ATOM 5691 N N . CYS A 1 701 ? -24.309 30.338 43.516 1.00 92.19 701 CYS A N 1
ATOM 5692 C CA . CYS A 1 701 ? -24.570 28.964 43.079 1.00 92.19 701 CYS A CA 1
ATOM 5693 C C . CYS A 1 701 ? -25.382 28.198 44.128 1.00 92.19 701 CYS A C 1
ATOM 5695 O O . CYS A 1 701 ? -26.380 27.573 43.781 1.00 92.19 701 CYS A O 1
ATOM 5697 N N . LYS A 1 702 ? -25.006 28.292 45.411 1.00 88.00 702 LYS A N 1
ATOM 5698 C CA . LYS A 1 702 ? -25.750 27.664 46.518 1.00 88.00 702 LYS A CA 1
ATOM 5699 C C . LYS A 1 702 ? -27.162 28.218 46.685 1.00 88.00 702 LYS A C 1
ATOM 5701 O O . LYS A 1 702 ? -28.032 27.514 47.183 1.00 88.00 702 LYS A O 1
ATOM 5706 N N . GLU A 1 703 ? -27.377 29.483 46.343 1.00 86.06 703 GLU A N 1
ATOM 5707 C CA . GLU A 1 703 ? -28.672 30.141 46.498 1.00 86.06 703 GLU A CA 1
ATOM 5708 C C . GLU A 1 703 ? -29.607 29.871 45.312 1.00 86.06 703 GLU A C 1
ATOM 5710 O O . GLU A 1 703 ? -30.807 29.692 45.511 1.00 86.06 703 GLU A O 1
ATOM 5715 N N . LYS A 1 704 ? -29.078 29.884 44.082 1.00 87.44 704 LYS A N 1
ATOM 5716 C CA . LYS A 1 704 ? -29.896 30.005 42.865 1.00 87.44 704 LYS A CA 1
ATOM 5717 C C . LYS A 1 704 ? -29.804 28.813 41.927 1.00 87.44 704 LYS A C 1
ATOM 5719 O O . LYS A 1 704 ? -30.784 28.545 41.245 1.00 87.44 704 LYS A O 1
ATOM 5724 N N . ALA A 1 705 ? -28.659 28.130 41.850 1.00 86.81 705 ALA A N 1
ATOM 5725 C CA . ALA A 1 705 ? -28.480 27.078 40.855 1.00 86.81 705 ALA A CA 1
ATOM 5726 C C . ALA A 1 705 ? -29.442 25.920 41.130 1.00 86.81 705 ALA A C 1
ATOM 5728 O O . ALA A 1 705 ? -29.592 25.477 42.265 1.00 86.81 705 ALA A O 1
ATOM 5729 N N . GLU A 1 706 ? -30.086 25.393 40.098 1.00 86.75 706 GLU A N 1
ATOM 5730 C CA . GLU A 1 706 ? -31.060 24.308 40.213 1.00 86.75 706 GLU A CA 1
ATOM 5731 C C . GLU A 1 706 ? -30.363 22.948 40.336 1.00 86.75 706 GLU A C 1
ATOM 5733 O O . GLU A 1 706 ? -30.531 22.053 39.508 1.00 86.75 706 GLU A O 1
ATOM 5738 N N . ILE A 1 707 ? -29.529 22.811 41.366 1.00 86.12 707 ILE A N 1
ATOM 5739 C CA . ILE A 1 707 ? -28.745 21.621 41.689 1.00 86.12 707 ILE A CA 1
ATOM 5740 C C . ILE A 1 707 ? -29.109 21.193 43.110 1.00 86.12 707 ILE A C 1
ATOM 5742 O O . ILE A 1 707 ? -28.805 21.887 44.078 1.00 86.12 707 ILE A O 1
ATOM 5746 N N . TRP A 1 708 ? -29.769 20.046 43.234 1.00 84.81 708 TRP A N 1
ATOM 5747 C CA . TRP A 1 708 ? -30.247 19.509 44.504 1.00 84.81 708 TRP A CA 1
ATOM 5748 C C . TRP A 1 708 ? -29.239 18.534 45.092 1.00 84.81 708 TRP A C 1
ATOM 5750 O O . TRP A 1 708 ? -28.790 17.607 44.411 1.00 84.81 708 TRP A O 1
ATOM 5760 N N . LYS A 1 709 ? -28.922 18.735 46.371 1.00 87.25 709 LYS A N 1
ATOM 5761 C CA . LYS A 1 709 ? -27.988 17.915 47.142 1.00 87.25 709 LYS A CA 1
ATOM 5762 C C . LYS A 1 709 ? -28.752 16.907 47.995 1.00 87.25 709 LYS A C 1
ATOM 5764 O O . LYS A 1 709 ? -29.698 17.271 48.693 1.00 87.25 709 LYS A O 1
ATOM 5769 N N . ARG A 1 710 ? -28.277 15.668 48.024 1.00 85.31 710 ARG A N 1
ATOM 5770 C CA . ARG A 1 710 ? -28.678 14.632 48.974 1.00 85.31 710 ARG A CA 1
ATOM 5771 C C . ARG A 1 710 ? -27.476 14.203 49.809 1.00 85.31 710 ARG A C 1
ATOM 5773 O O . ARG A 1 710 ? -26.402 13.935 49.280 1.00 85.31 710 ARG A O 1
ATOM 5780 N N . GLU A 1 711 ? -27.665 14.163 51.118 1.00 85.56 711 GLU A N 1
ATOM 5781 C CA . GLU A 1 711 ? -26.704 13.661 52.099 1.00 85.56 711 GLU A CA 1
ATOM 5782 C C . GLU A 1 711 ? -27.031 12.202 52.421 1.00 85.56 711 GLU A C 1
ATOM 5784 O O . GLU A 1 711 ? -28.185 11.878 52.704 1.00 85.56 711 GLU A O 1
ATOM 5789 N N . GLU A 1 712 ? -26.029 11.323 52.368 1.00 82.31 712 GLU A N 1
ATOM 5790 C CA . GLU A 1 712 ? -26.179 9.899 52.682 1.00 82.31 712 GLU A CA 1
ATOM 5791 C C . GLU A 1 712 ? -25.306 9.550 53.884 1.00 82.31 712 GLU A C 1
ATOM 5793 O O . GLU A 1 712 ? -24.096 9.787 53.882 1.00 82.31 712 GLU A O 1
ATOM 5798 N N . PHE A 1 713 ? -25.905 8.988 54.928 1.00 86.38 713 PHE A N 1
ATOM 5799 C CA . PHE A 1 713 ? -25.259 8.760 56.216 1.00 86.38 713 PHE A CA 1
ATOM 5800 C C . PHE A 1 713 ? -24.821 7.301 56.380 1.00 86.38 713 PHE A C 1
ATOM 5802 O O . PHE A 1 713 ? -25.409 6.383 55.812 1.00 86.38 713 PHE A O 1
ATOM 5809 N N . VAL A 1 714 ? -23.784 7.077 57.190 1.00 81.38 714 VAL A N 1
ATOM 5810 C CA . VAL A 1 714 ? -23.236 5.730 57.457 1.00 81.38 714 VAL A CA 1
ATOM 5811 C C . VAL A 1 714 ? -24.259 4.818 58.154 1.00 81.38 714 VAL A C 1
ATOM 5813 O O . VAL A 1 714 ? -24.195 3.600 58.023 1.00 81.38 714 VAL A O 1
ATOM 5816 N N . ASP A 1 715 ? -25.232 5.402 58.858 1.00 81.19 715 ASP A N 1
ATOM 5817 C CA . ASP A 1 715 ? -26.350 4.700 59.502 1.00 81.19 715 ASP A CA 1
ATOM 5818 C C . ASP A 1 715 ? -27.450 4.242 58.516 1.00 81.19 715 ASP A C 1
ATOM 5820 O O . ASP A 1 715 ? -28.438 3.638 58.932 1.00 81.19 715 ASP A O 1
ATOM 5824 N N . GLY A 1 716 ? -27.280 4.510 57.215 1.00 75.50 716 GLY A N 1
ATOM 5825 C CA . GLY A 1 716 ? -28.236 4.187 56.156 1.00 75.50 716 GLY A CA 1
ATOM 5826 C C . GLY A 1 716 ? -29.326 5.243 55.943 1.00 75.50 716 GLY A C 1
ATOM 5827 O O . GLY A 1 716 ? -30.167 5.071 55.060 1.00 75.50 716 GLY A O 1
ATOM 5828 N N . GLY A 1 717 ? -29.334 6.335 56.716 1.00 79.88 717 GLY A N 1
ATOM 5829 C CA . GLY A 1 717 ? -30.243 7.461 56.515 1.00 79.88 717 GLY A CA 1
ATOM 5830 C C . GLY A 1 717 ? -29.889 8.299 55.281 1.00 79.88 717 GLY A C 1
ATOM 5831 O O . GLY A 1 717 ? -28.728 8.383 54.880 1.00 79.88 717 GLY A O 1
ATOM 5832 N N . MET A 1 718 ? -30.886 8.972 54.698 1.00 81.12 718 MET A N 1
ATOM 5833 C CA . MET A 1 718 ? -30.694 9.909 53.584 1.00 81.12 718 MET A CA 1
ATOM 5834 C C . MET A 1 718 ? -31.537 11.172 53.778 1.00 81.12 718 MET A C 1
ATOM 5836 O O . MET A 1 718 ? -32.709 11.076 54.140 1.00 81.12 718 MET A O 1
ATOM 5840 N N . GLU A 1 719 ? -30.970 12.347 53.496 1.00 83.81 719 GLU A N 1
ATOM 5841 C CA . GLU A 1 719 ? -31.671 13.636 53.588 1.00 83.81 719 GLU A CA 1
ATOM 5842 C C . GLU A 1 719 ? -31.433 14.502 52.348 1.00 83.81 719 GLU A C 1
ATOM 5844 O O . GLU A 1 719 ? -30.296 14.772 51.962 1.00 83.81 719 GLU A O 1
ATOM 5849 N N . TRP A 1 720 ? -32.515 14.978 51.729 1.00 78.12 720 TRP A N 1
ATOM 5850 C CA . TRP A 1 720 ? -32.442 15.989 50.675 1.00 78.12 720 TRP A CA 1
ATOM 5851 C C . TRP A 1 720 ? -32.313 17.381 51.287 1.00 78.12 720 TRP A C 1
ATOM 5853 O O . TRP A 1 720 ? -33.019 17.730 52.234 1.00 78.12 720 TRP A O 1
ATOM 5863 N N . ARG A 1 721 ? -31.430 18.200 50.719 1.00 71.75 721 ARG A N 1
ATOM 5864 C CA . ARG A 1 721 ? -31.249 19.600 51.093 1.00 71.75 721 ARG A CA 1
ATOM 5865 C C . ARG A 1 721 ? -31.640 20.483 49.913 1.00 71.75 721 ARG A C 1
ATOM 5867 O O . ARG A 1 721 ? -31.090 20.346 48.821 1.00 71.75 721 ARG A O 1
ATOM 5874 N N . ALA A 1 722 ? -32.591 21.380 50.154 1.00 59.12 722 ALA A N 1
ATOM 5875 C CA . ALA A 1 722 ? -32.899 22.458 49.230 1.00 59.12 722 ALA A CA 1
ATOM 5876 C C . ALA A 1 722 ? -31.777 23.507 49.252 1.00 59.12 722 ALA A C 1
ATOM 5878 O O . ALA A 1 722 ? -31.134 23.728 50.284 1.00 59.12 722 ALA A O 1
ATOM 5879 N N . ASN A 1 723 ? -31.567 24.162 48.113 1.00 59.94 723 ASN A N 1
ATOM 5880 C CA . ASN A 1 723 ? -30.894 25.458 48.071 1.00 59.94 723 ASN A CA 1
ATOM 5881 C C . ASN A 1 723 ? -31.797 26.472 48.780 1.00 59.94 723 ASN A C 1
ATOM 5883 O O . ASN A 1 723 ? -33.011 26.306 48.702 1.00 59.94 723 ASN A O 1
ATOM 5887 N N . ALA A 1 724 ? -31.202 27.406 49.538 1.00 57.69 724 ALA A N 1
ATOM 5888 C CA . ALA A 1 724 ? -31.838 28.268 50.551 1.00 57.69 724 ALA A CA 1
ATOM 5889 C C . ALA A 1 724 ? -33.383 28.289 50.517 1.00 57.69 724 ALA A C 1
ATOM 5891 O O . ALA A 1 724 ? -33.962 28.753 49.535 1.00 57.69 724 ALA A O 1
ATOM 5892 N N . ASP A 1 725 ? -34.036 27.809 51.588 1.00 48.66 725 ASP A N 1
ATOM 5893 C CA . ASP A 1 725 ? -35.501 27.750 51.679 1.00 48.66 725 ASP A CA 1
ATOM 5894 C C . ASP A 1 725 ? -36.092 29.125 51.340 1.00 48.66 725 ASP A C 1
ATOM 5896 O O . ASP A 1 725 ? -35.745 30.131 51.963 1.00 48.66 725 ASP A O 1
ATOM 5900 N N . ARG A 1 726 ? -36.961 29.179 50.327 1.00 51.66 726 ARG A N 1
ATOM 5901 C CA . ARG A 1 726 ? -37.747 30.368 50.003 1.00 51.66 726 ARG A CA 1
ATOM 5902 C C . ARG A 1 726 ? -39.207 30.100 50.320 1.00 51.66 726 ARG A C 1
ATOM 5904 O O . ARG A 1 726 ? -39.708 29.010 50.045 1.00 51.66 726 ARG A O 1
ATOM 5911 N N . ASP A 1 727 ? -39.877 31.071 50.925 1.00 51.97 727 ASP A N 1
ATOM 5912 C CA . ASP A 1 727 ? -41.322 30.991 51.127 1.00 51.97 727 ASP A CA 1
ATOM 5913 C C . ASP A 1 727 ? -42.075 31.057 49.780 1.00 51.97 727 ASP A C 1
ATOM 5915 O O . ASP A 1 727 ? -41.485 31.256 48.714 1.00 51.97 727 ASP A O 1
ATOM 5919 N N . ALA A 1 728 ? -43.400 30.884 49.814 1.00 37.16 728 ALA A N 1
ATOM 5920 C CA . ALA A 1 728 ? -44.253 30.936 48.620 1.00 37.16 728 ALA A CA 1
ATOM 5921 C C . ALA A 1 728 ? -44.218 32.299 47.889 1.00 37.16 728 ALA A C 1
ATOM 5923 O O . ALA A 1 728 ? -44.742 32.419 46.782 1.00 37.16 728 ALA A O 1
ATOM 5924 N N . GLU A 1 729 ? -43.597 33.309 48.498 1.00 41.97 729 GLU A N 1
ATOM 5925 C CA . GLU A 1 729 ? -43.450 34.677 48.005 1.00 41.97 729 GLU A CA 1
ATOM 5926 C C . GLU A 1 729 ? -42.016 34.956 47.505 1.00 41.97 729 GLU A C 1
ATOM 5928 O O . GLU A 1 729 ? -41.742 36.028 46.966 1.00 41.97 729 GLU A O 1
ATOM 5933 N N . GLY A 1 730 ? -41.110 33.974 47.604 1.00 41.19 730 GLY A N 1
ATOM 5934 C CA . GLY A 1 730 ? -39.744 34.033 47.087 1.00 41.19 730 GLY A CA 1
ATOM 5935 C C . GLY A 1 730 ? -38.715 34.648 48.040 1.00 41.19 730 GLY A C 1
ATOM 5936 O O . GLY A 1 730 ? -37.580 34.888 47.610 1.00 41.19 730 GLY A O 1
ATOM 5937 N N . ASN A 1 731 ? -39.054 34.889 49.309 1.00 49.03 731 ASN A N 1
ATOM 5938 C CA . ASN A 1 731 ? -38.139 35.459 50.302 1.00 49.03 731 ASN A CA 1
ATOM 5939 C C . ASN A 1 731 ? -37.294 34.373 50.971 1.00 49.03 731 ASN A C 1
ATOM 5941 O O . ASN A 1 731 ? -37.792 33.289 51.256 1.00 49.03 731 ASN A O 1
ATOM 5945 N N . ALA A 1 732 ? -36.027 34.674 51.270 1.00 46.56 732 ALA A N 1
ATOM 5946 C CA . ALA A 1 732 ? -35.138 33.750 51.971 1.00 46.56 732 ALA A CA 1
ATOM 5947 C C . ALA A 1 732 ? -35.611 33.500 53.417 1.00 46.56 732 ALA A C 1
ATOM 5949 O O . ALA A 1 732 ? -35.741 34.432 54.213 1.00 46.56 732 ALA A O 1
ATOM 5950 N N . VAL A 1 733 ? -35.824 32.235 53.771 1.00 52.03 733 VAL A N 1
ATOM 5951 C CA . VAL A 1 733 ? -36.187 31.789 55.116 1.00 52.03 733 VAL A CA 1
ATOM 5952 C C . VAL A 1 733 ? -34.900 31.495 55.890 1.00 52.03 733 VAL A C 1
ATOM 5954 O O . VAL A 1 733 ? -34.148 30.577 55.566 1.00 52.03 733 VAL A O 1
ATOM 5957 N N . ASN A 1 734 ? -34.624 32.277 56.936 1.00 42.47 734 ASN A N 1
ATOM 5958 C CA . ASN A 1 734 ? -33.504 31.999 57.837 1.00 42.47 734 ASN A CA 1
ATOM 5959 C C . ASN A 1 734 ? -33.821 30.783 58.717 1.00 42.47 734 ASN A C 1
ATOM 5961 O O . ASN A 1 734 ? -34.794 30.799 59.473 1.00 42.47 734 ASN A O 1
ATOM 5965 N N . LYS A 1 735 ? -32.948 29.768 58.703 1.00 43.00 735 LYS A N 1
ATOM 5966 C CA . LYS A 1 735 ? -32.944 28.712 59.724 1.00 43.00 735 LYS A CA 1
ATOM 5967 C C . LYS A 1 735 ? -32.451 29.293 61.049 1.00 43.00 735 LYS A C 1
ATOM 5969 O O . LYS A 1 735 ? -31.255 29.300 61.330 1.00 43.00 735 LYS A O 1
ATOM 5974 N N . ALA A 1 736 ? -33.372 29.813 61.855 1.00 31.08 736 ALA A N 1
ATOM 5975 C CA . ALA A 1 736 ? -33.103 30.069 63.261 1.00 31.08 736 ALA A CA 1
ATOM 5976 C C . ALA A 1 736 ? -33.031 28.726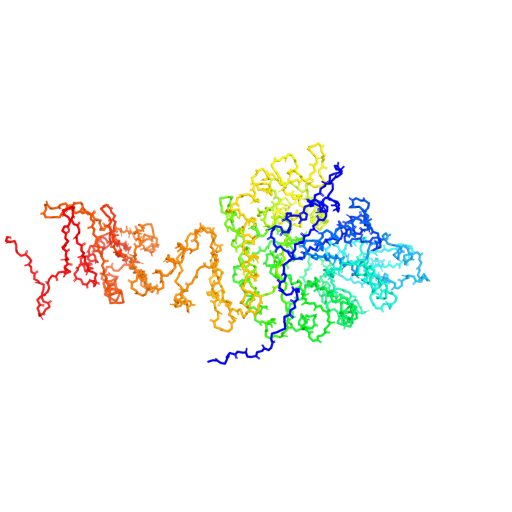 64.002 1.00 31.08 736 ALA A C 1
ATOM 5978 O O . ALA A 1 736 ? -33.917 27.885 63.871 1.00 31.08 736 ALA A O 1
ATOM 5979 N N . THR A 1 737 ? -31.952 28.549 64.758 1.00 33.88 737 THR A N 1
ATOM 5980 C CA . THR A 1 737 ? -31.718 27.465 65.715 1.00 33.88 737 THR A CA 1
ATOM 5981 C C . THR A 1 737 ? -32.948 27.171 66.574 1.00 33.88 737 THR A C 1
ATOM 5983 O O . THR A 1 737 ? -33.413 28.059 67.294 1.00 33.88 737 THR A O 1
ATOM 5986 N N . SER A 1 738 ? -33.392 25.915 66.561 1.00 29.34 738 SER A N 1
ATOM 5987 C CA . SER A 1 738 ? -34.153 25.288 67.645 1.00 29.34 738 SER A CA 1
ATOM 5988 C C . SER A 1 738 ? -33.540 23.940 67.972 1.00 29.34 738 SER A C 1
ATOM 5990 O O . SER A 1 738 ? -33.421 23.147 67.008 1.00 29.34 738 SER A O 1
#